Protein AF-A0A448ZEQ8-F1 (afdb_monomer)

Mean predicted aligned error: 9.91 Å

Nearest PDB structures (foldseek):
  7aoi-assembly1_BE  TM=6.320E-01  e=4.083E-01  Trypanosoma brucei
  6hix-assembly1_BE  TM=4.054E-01  e=2.148E-01  Trypanosoma brucei brucei
  6yxy-assembly1_BE  TM=3.697E-01  e=1.591E-01  Trypanosoma brucei brucei
  6yxx-assembly1_BE  TM=4.010E-01  e=8.458E-01  Trypanosoma brucei brucei
  9dze-assembly1_B  TM=1.702E-01  e=4.126E+00  synthetic construct

Secondary structure (DSSP, 8-state):
-PPPPP----HHHHHHHHHHHHHHHHHHHTT-S----SS-HHHHHHHTS-SSHHHHHHHHHHHHHHHHHHHTTT-HHHHHHHHHHHHHHHHHHHTTGGGSSS--------------PPPPPHHHHHHHHHHHHHHHHHTT-HHHHHHHHHHHHHT--SHHHHHHHHHHHHHHHHHTT-HHHHHHHHHHHHHHH---S--THHHHHHHHHHHHHHHHHHHHHHHT--HHHHHHHHS-SSSSPPPHHHHHHHHHHHHHHH---HHHHHHHHHHHHTS-GGGG--TTHHHHHHHHHHHHHHTTTS--PPPS--------HHHHHHHHHHHHTSTTS-GGGHHHHSHHHHHHHHHS--TTPPPPTTS--EEEES---S-TT---SS---TTHHHHHHH-S-----SPPEEEEEESS-SSSTT-EEEEHHHHHHHHHHHHHHHHHHHTTPPPPHHHHHHHTTT---EEEEEPP-SBPEETTEEEEEEEEEEE-SSS-EEEEEEEEEEE-SS-------------------------S-----GGGS----S--TT-EEEEHHHHHHHHHTGGGGS------PPTT--HHHHHHHHHHHHHHHHHTT--S--TTTSTTS-HHHHHHHHHHHHHHHHTT--EEEEEEEEEBTTT--EEEEEEESS---S-SSHHHHHHHHHHHHHHHHHHHHHHHHS--SS---STTTTTSS-HHHHHTT-TTS-TTSPPSEEEE----

InterPro domains:
  IPR004344 Tubulin-tyrosine ligase/Tubulin polyglutamylase [PF03133] (405-512)
  IPR004344 Tubulin-tyrosine ligase/Tubulin polyglutamylase [PF03133] (636-680)

Structure (mmCIF, N/CA/C/O backbone):
data_AF-A0A448ZEQ8-F1
#
_entry.id   AF-A0A448ZEQ8-F1
#
loop_
_atom_site.group_PDB
_atom_site.id
_atom_site.type_symbol
_atom_site.label_atom_id
_atom_site.label_alt_id
_atom_site.label_comp_id
_atom_site.label_asym_id
_atom_site.label_entity_id
_atom_site.label_seq_id
_atom_site.pdbx_PDB_ins_code
_atom_site.Cartn_x
_atom_site.Cartn_y
_atom_site.Cartn_z
_atom_site.occupancy
_atom_site.B_iso_or_equiv
_atom_site.auth_seq_id
_atom_site.auth_comp_id
_atom_site.auth_asym_id
_atom_site.auth_atom_id
_atom_site.pdbx_PDB_model_num
ATOM 1 N N . MET A 1 1 ? -32.916 3.817 -19.441 1.00 33.09 1 MET A N 1
ATOM 2 C CA . MET A 1 1 ? -31.770 4.050 -20.351 1.00 33.09 1 MET A CA 1
ATOM 3 C C . MET A 1 1 ? -30.960 2.765 -20.424 1.00 33.09 1 MET A C 1
ATOM 5 O O . MET A 1 1 ? -30.911 2.099 -19.399 1.00 33.09 1 MET A O 1
ATOM 9 N N . PRO A 1 2 ? -30.383 2.362 -21.569 1.00 27.30 2 PRO A N 1
ATOM 10 C CA . PRO A 1 2 ? -29.582 1.147 -21.605 1.00 27.30 2 PRO A CA 1
ATOM 11 C C . PRO A 1 2 ? -28.209 1.434 -20.987 1.00 27.30 2 PRO A C 1
ATOM 13 O O . PRO A 1 2 ? -27.483 2.315 -21.453 1.00 27.30 2 PRO A O 1
ATOM 16 N N . GLU A 1 3 ? -27.887 0.709 -19.921 1.00 25.20 3 GLU A N 1
ATOM 17 C CA . GLU A 1 3 ? -26.597 0.735 -19.234 1.00 25.20 3 GLU A CA 1
ATOM 18 C C . GLU A 1 3 ? -25.479 0.337 -20.208 1.00 25.20 3 GLU A C 1
ATOM 20 O O . GLU A 1 3 ? -25.481 -0.752 -20.787 1.00 25.20 3 GLU A O 1
ATOM 25 N N . ARG A 1 4 ? -24.516 1.238 -20.430 1.00 23.59 4 ARG A N 1
ATOM 26 C CA . ARG A 1 4 ? -23.260 0.891 -21.103 1.00 23.59 4 ARG A CA 1
ATOM 27 C C . ARG A 1 4 ? -22.311 0.305 -20.053 1.00 23.59 4 ARG A C 1
ATOM 29 O O . ARG A 1 4 ? -22.072 0.976 -19.053 1.00 23.59 4 ARG A O 1
ATOM 36 N N . PRO A 1 5 ? -21.727 -0.887 -20.265 1.00 25.70 5 PRO A N 1
ATOM 37 C CA . PRO A 1 5 ? -20.762 -1.441 -19.327 1.00 25.70 5 PRO A CA 1
ATOM 38 C C . PRO A 1 5 ? -19.480 -0.597 -19.312 1.00 25.70 5 PRO A C 1
ATOM 40 O O . PRO A 1 5 ? -18.868 -0.346 -20.355 1.00 25.70 5 PRO A O 1
ATOM 43 N N . PHE A 1 6 ? -19.095 -0.177 -18.107 1.00 27.98 6 PHE A N 1
ATOM 44 C CA . PHE A 1 6 ? -17.872 0.549 -17.776 1.00 27.98 6 PHE A CA 1
ATOM 45 C C . PHE A 1 6 ? -16.633 -0.241 -18.243 1.00 27.98 6 PHE A C 1
ATOM 47 O O . PHE A 1 6 ? -16.457 -1.413 -17.900 1.00 27.98 6 PHE A O 1
ATOM 54 N N . ARG A 1 7 ? -15.777 0.382 -19.063 1.00 27.36 7 ARG A N 1
ATOM 55 C CA . ARG A 1 7 ? -14.474 -0.166 -19.473 1.00 27.36 7 ARG A CA 1
ATOM 56 C C . ARG A 1 7 ? -13.370 0.636 -18.778 1.00 27.36 7 ARG A C 1
ATOM 58 O O . ARG A 1 7 ? -13.084 1.731 -19.245 1.00 27.36 7 ARG A O 1
ATOM 65 N N . PRO A 1 8 ? -12.727 0.121 -17.718 1.00 29.42 8 PRO A N 1
ATOM 66 C CA . PRO A 1 8 ? -11.524 0.752 -17.192 1.00 29.42 8 PRO A CA 1
ATOM 67 C C . PRO A 1 8 ? -10.343 0.463 -18.133 1.00 29.42 8 PRO A C 1
ATOM 69 O O . PRO A 1 8 ? -10.052 -0.703 -18.429 1.00 29.42 8 PRO A O 1
ATOM 72 N N . GLU A 1 9 ? -9.676 1.513 -18.616 1.00 32.72 9 GLU A N 1
ATOM 73 C CA . GLU A 1 9 ? -8.398 1.414 -19.328 1.00 32.72 9 GLU A CA 1
ATOM 74 C C . GLU A 1 9 ? -7.243 1.155 -18.345 1.00 32.72 9 GLU A C 1
ATOM 76 O O . GLU A 1 9 ? -7.252 1.599 -17.200 1.00 32.72 9 GLU A O 1
ATOM 81 N N . ARG A 1 10 ? -6.277 0.330 -18.774 1.00 45.44 10 ARG A N 1
ATOM 82 C CA . ARG A 1 10 ? -5.348 -0.424 -17.915 1.00 45.44 10 ARG A CA 1
ATOM 83 C C . ARG A 1 10 ? -3.890 -0.188 -18.343 1.00 45.44 10 ARG A C 1
ATOM 85 O O . ARG A 1 10 ? -3.544 -0.677 -19.412 1.00 45.44 10 ARG A O 1
ATOM 92 N N . PRO A 1 11 ? -2.985 0.383 -17.529 1.00 40.44 11 PRO A N 1
ATOM 93 C CA . PRO A 1 11 ? -1.550 0.386 -17.851 1.00 40.44 11 PRO A CA 1
ATOM 94 C C . PRO A 1 11 ? -0.875 -0.979 -17.594 1.00 40.44 11 PRO A C 1
ATOM 96 O O . PRO A 1 11 ? -0.079 -1.440 -18.406 1.00 40.44 11 PRO A O 1
ATOM 99 N N . LEU A 1 12 ? -1.254 -1.714 -16.540 1.00 40.75 12 LEU A N 1
ATOM 100 C CA . LEU A 1 12 ? -0.629 -3.008 -16.193 1.00 40.75 12 LEU A CA 1
ATOM 101 C C . LEU A 1 12 ? -1.037 -4.166 -17.115 1.00 40.75 12 LEU A C 1
ATOM 103 O O . LEU A 1 12 ? -0.231 -5.047 -17.411 1.00 40.75 12 LEU A O 1
ATOM 107 N N . LEU A 1 13 ? -2.283 -4.165 -17.597 1.00 40.62 13 LEU A N 1
ATOM 108 C CA . LEU A 1 13 ? -2.734 -5.146 -18.582 1.00 40.62 13 LEU A CA 1
ATOM 109 C C . LEU A 1 13 ? -2.373 -4.721 -20.002 1.00 40.62 13 LEU A C 1
ATOM 111 O O . LEU A 1 13 ? -2.108 -5.600 -20.803 1.00 40.62 13 LEU A O 1
ATOM 115 N N . ALA A 1 14 ? -2.308 -3.422 -20.316 1.00 40.34 14 ALA A N 1
ATOM 116 C CA . ALA A 1 14 ? -1.767 -2.982 -21.596 1.00 40.34 14 ALA A CA 1
ATOM 117 C C . ALA A 1 14 ? -0.274 -3.280 -21.698 1.00 40.34 14 ALA A C 1
ATOM 119 O O . ALA A 1 14 ? 0.134 -3.641 -22.780 1.00 40.34 14 ALA A O 1
ATOM 120 N N . LEU A 1 15 ? 0.519 -3.239 -20.617 1.00 42.28 15 LEU A N 1
ATOM 121 C CA . LEU A 1 15 ? 1.930 -3.638 -20.652 1.00 42.28 15 LEU A CA 1
ATOM 122 C C . LEU A 1 15 ? 2.107 -5.160 -20.622 1.00 42.28 15 LEU A C 1
ATOM 124 O O . LEU A 1 15 ? 2.915 -5.658 -21.380 1.00 42.28 15 LEU A O 1
ATOM 128 N N . ALA A 1 16 ? 1.342 -5.934 -19.842 1.00 45.31 16 ALA A N 1
ATOM 129 C CA . ALA A 1 16 ? 1.403 -7.402 -19.911 1.00 45.31 16 ALA A CA 1
ATOM 130 C C . ALA A 1 16 ? 0.825 -7.949 -21.228 1.00 45.31 16 ALA A C 1
ATOM 132 O O . ALA A 1 16 ? 1.348 -8.918 -21.771 1.00 45.31 16 ALA A O 1
ATOM 133 N N . MET A 1 17 ? -0.212 -7.311 -21.786 1.00 43.62 17 MET A N 1
ATOM 134 C CA . MET A 1 17 ? -0.695 -7.595 -23.135 1.00 43.62 17 MET A CA 1
ATOM 135 C C . MET A 1 17 ? 0.211 -6.998 -24.196 1.00 43.62 17 MET A C 1
ATOM 137 O O . MET A 1 17 ? 0.330 -7.641 -25.211 1.00 43.62 17 MET A O 1
ATOM 141 N N . ALA A 1 18 ? 0.875 -5.857 -24.015 1.00 44.69 18 ALA A N 1
ATOM 142 C CA . ALA A 1 18 ? 1.858 -5.338 -24.968 1.00 44.69 18 ALA A CA 1
ATOM 143 C C . ALA A 1 18 ? 3.133 -6.161 -24.915 1.00 44.69 18 ALA A C 1
ATOM 145 O O . ALA A 1 18 ? 3.704 -6.378 -25.960 1.00 44.69 18 ALA A O 1
ATOM 146 N N . LEU A 1 19 ? 3.531 -6.707 -23.767 1.00 47.03 19 LEU A N 1
ATOM 147 C CA . LEU A 1 19 ? 4.623 -7.662 -23.628 1.00 47.03 19 LEU A CA 1
ATOM 148 C C . LEU A 1 19 ? 4.193 -9.008 -24.210 1.00 47.03 19 LEU A C 1
ATOM 150 O O . LEU A 1 19 ? 4.940 -9.575 -24.978 1.00 47.03 19 LEU A O 1
ATOM 154 N N . ALA A 1 20 ? 2.969 -9.493 -23.981 1.00 48.09 20 ALA A N 1
ATOM 155 C CA . ALA A 1 20 ? 2.462 -10.701 -24.639 1.00 48.09 20 ALA A CA 1
ATOM 156 C C . ALA A 1 20 ? 2.212 -10.502 -26.146 1.00 48.09 20 ALA A C 1
ATOM 158 O O . ALA A 1 20 ? 2.395 -11.434 -26.918 1.00 48.09 20 ALA A O 1
ATOM 159 N N . VAL A 1 21 ? 1.829 -9.301 -26.591 1.00 45.16 21 VAL A N 1
ATOM 160 C CA . VAL A 1 21 ? 1.602 -8.906 -27.992 1.00 45.16 21 VAL A CA 1
ATOM 161 C C . VAL A 1 21 ? 2.921 -8.596 -28.680 1.00 45.16 21 VAL A C 1
ATOM 163 O O . VAL A 1 21 ? 3.003 -8.907 -29.861 1.00 45.16 21 VAL A O 1
ATOM 166 N N . ALA A 1 22 ? 3.928 -8.071 -27.975 1.00 44.75 22 ALA A N 1
ATOM 167 C CA . ALA A 1 22 ? 5.300 -7.842 -28.426 1.00 44.75 22 ALA A CA 1
ATOM 168 C C . ALA A 1 22 ? 6.079 -9.151 -28.443 1.00 44.75 22 ALA A C 1
ATOM 170 O O . ALA A 1 22 ? 6.691 -9.441 -29.449 1.00 44.75 22 ALA A O 1
ATOM 171 N N . ILE A 1 23 ? 5.949 -10.023 -27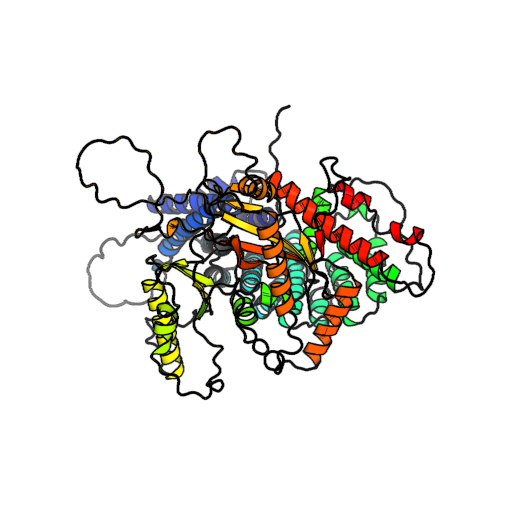.444 1.00 47.16 23 ILE A N 1
ATOM 172 C CA . ILE A 1 23 ? 6.445 -11.409 -27.472 1.00 47.16 23 ILE A CA 1
ATOM 173 C C . ILE A 1 23 ? 5.727 -12.187 -28.589 1.00 47.16 23 ILE A C 1
ATOM 175 O O . ILE A 1 23 ? 6.367 -12.903 -29.356 1.00 47.16 23 ILE A O 1
ATOM 179 N N . ALA A 1 24 ? 4.420 -11.974 -28.797 1.00 41.59 24 ALA A N 1
ATOM 180 C CA . ALA A 1 24 ? 3.695 -12.509 -29.953 1.00 41.59 24 ALA A CA 1
ATOM 181 C C . ALA A 1 24 ? 3.981 -11.766 -31.276 1.00 41.59 24 ALA A C 1
ATOM 183 O O . ALA A 1 24 ? 3.620 -12.272 -32.336 1.00 41.59 24 ALA A O 1
ATOM 184 N N . ALA A 1 25 ? 4.576 -10.570 -31.267 1.00 40.81 25 ALA A N 1
ATOM 185 C CA . ALA A 1 25 ? 4.997 -9.817 -32.455 1.00 40.81 25 ALA A CA 1
ATOM 186 C C . ALA A 1 25 ? 6.457 -10.128 -32.820 1.00 40.81 25 ALA A C 1
ATOM 188 O O . ALA A 1 25 ? 6.785 -10.196 -33.995 1.00 40.81 25 ALA A O 1
ATOM 189 N N . LEU A 1 26 ? 7.294 -10.459 -31.842 1.00 42.22 26 LEU A N 1
ATOM 190 C CA . LEU A 1 26 ? 8.638 -11.012 -31.980 1.00 42.22 26 LEU A CA 1
ATOM 191 C C . LEU A 1 26 ? 8.558 -12.467 -32.461 1.00 42.22 26 LEU A C 1
ATOM 193 O O . LEU A 1 26 ? 9.273 -12.849 -33.384 1.00 42.22 26 LEU A O 1
ATOM 197 N N . ALA A 1 27 ? 7.565 -13.234 -31.991 1.00 39.12 27 ALA A N 1
ATOM 198 C CA . ALA A 1 27 ? 7.177 -14.502 -32.615 1.00 39.12 27 ALA A CA 1
ATOM 199 C C . ALA A 1 27 ? 6.626 -14.328 -34.050 1.00 39.12 27 ALA A C 1
ATOM 201 O O . ALA A 1 27 ? 6.700 -15.261 -34.848 1.00 39.12 27 ALA A O 1
ATOM 202 N N . ARG A 1 28 ? 6.102 -13.140 -34.408 1.00 37.69 28 ARG A N 1
ATOM 203 C CA . ARG A 1 28 ? 5.753 -12.775 -35.799 1.00 37.69 28 ARG A CA 1
ATOM 204 C C . ARG A 1 28 ? 6.972 -12.319 -36.616 1.00 37.69 28 ARG A C 1
ATOM 206 O O . ARG A 1 28 ? 6.976 -12.541 -37.821 1.00 37.69 28 ARG A O 1
ATOM 213 N N . GLY A 1 29 ? 8.010 -11.758 -35.991 1.00 34.94 29 GLY A N 1
ATOM 214 C CA . GLY A 1 29 ? 9.277 -11.385 -36.635 1.00 34.94 29 GLY A CA 1
ATOM 215 C C . GLY A 1 29 ? 10.050 -12.594 -37.167 1.00 34.94 29 GLY A C 1
ATOM 216 O O . GLY A 1 29 ? 10.552 -12.557 -38.289 1.00 34.94 29 GLY A O 1
ATOM 217 N N . TRP A 1 30 ? 10.016 -13.714 -36.436 1.00 35.41 30 TRP A N 1
ATOM 218 C CA . TRP A 1 30 ? 10.532 -15.019 -36.886 1.00 35.41 30 TRP A CA 1
ATOM 219 C C . TRP A 1 30 ? 9.750 -15.632 -38.071 1.00 35.41 30 TRP A C 1
ATOM 221 O O . TRP A 1 30 ? 10.148 -16.655 -38.619 1.00 35.41 30 TRP A O 1
ATOM 231 N N . LEU A 1 31 ? 8.647 -14.999 -38.492 1.00 34.72 31 LEU A N 1
ATOM 232 C CA . LEU A 1 31 ? 7.761 -15.415 -39.585 1.00 34.72 31 LEU A CA 1
ATOM 233 C C . LEU A 1 31 ? 7.633 -14.349 -40.687 1.00 34.72 31 LEU A C 1
ATOM 235 O O . LEU A 1 31 ? 6.632 -14.313 -41.403 1.00 34.72 31 LEU A O 1
ATOM 239 N N . SER A 1 32 ? 8.637 -13.486 -40.853 1.00 29.66 32 SER A N 1
ATOM 240 C CA . SER A 1 32 ? 8.688 -12.492 -41.932 1.00 29.66 32 SER A CA 1
ATOM 241 C C . SER A 1 32 ? 8.885 -13.143 -43.316 1.00 29.66 32 SER A C 1
ATOM 243 O O . SER A 1 32 ? 9.945 -13.106 -43.927 1.00 29.66 32 SER A O 1
ATOM 245 N N . CYS A 1 33 ? 7.795 -13.714 -43.832 1.00 27.19 33 CYS A N 1
ATOM 246 C CA . CYS A 1 33 ? 7.464 -13.858 -45.247 1.00 27.19 33 CYS A CA 1
ATOM 247 C C . CYS A 1 33 ? 5.977 -13.486 -45.426 1.00 27.19 33 CYS A C 1
ATOM 249 O O . CYS A 1 33 ? 5.097 -14.341 -45.351 1.00 27.19 33 CYS A O 1
ATOM 251 N N . GLY A 1 34 ? 5.706 -12.199 -45.680 1.00 25.56 34 GLY A N 1
ATOM 252 C CA . GLY A 1 34 ? 4.468 -11.707 -46.310 1.00 25.56 34 GLY A CA 1
ATOM 253 C C . GLY A 1 34 ? 3.363 -11.130 -45.393 1.00 25.56 34 GLY A C 1
ATOM 254 O O . GLY A 1 34 ? 3.260 -11.525 -44.232 1.00 25.56 34 GLY A O 1
ATOM 255 N N . PRO A 1 35 ? 2.530 -10.178 -45.887 1.00 32.25 35 PRO A N 1
ATOM 256 C CA . PRO A 1 35 ? 1.860 -9.175 -45.051 1.00 32.25 35 PRO A CA 1
ATOM 257 C C . PRO A 1 35 ? 0.349 -9.405 -44.815 1.00 32.25 35 PRO A C 1
ATOM 259 O O . PRO A 1 35 ? -0.367 -9.896 -45.685 1.00 32.25 35 PRO A O 1
ATOM 262 N N . GLY A 1 36 ? -0.156 -8.908 -43.675 1.00 29.33 36 GLY A N 1
ATOM 263 C CA . GLY A 1 36 ? -1.569 -8.517 -43.477 1.00 29.33 36 GLY A CA 1
ATOM 264 C C . GLY A 1 36 ? -2.481 -9.463 -42.665 1.00 29.33 36 GLY A C 1
ATOM 265 O O . GLY A 1 36 ? -2.189 -10.643 -42.516 1.00 29.33 36 GLY A O 1
ATOM 266 N N . PRO A 1 37 ? -3.590 -8.957 -42.078 1.00 43.59 37 PRO A N 1
ATOM 267 C CA . PRO A 1 37 ? -3.621 -8.670 -40.639 1.00 43.59 37 PRO A CA 1
ATOM 268 C C . PRO A 1 37 ? -4.614 -9.514 -39.810 1.00 43.59 37 PRO A C 1
ATOM 270 O O . PRO A 1 37 ? -5.592 -10.061 -40.312 1.00 43.59 37 PRO A O 1
ATOM 273 N N . GLY A 1 38 ? -4.387 -9.518 -38.488 1.00 46.03 38 GLY A N 1
ATOM 274 C CA . GLY A 1 38 ? -5.430 -9.641 -37.459 1.00 46.03 38 GLY A CA 1
ATOM 275 C C . GLY A 1 38 ? -5.882 -11.053 -37.050 1.00 46.03 38 GLY A C 1
ATOM 276 O O . GLY A 1 38 ? -6.375 -11.840 -37.849 1.00 46.03 38 GLY A O 1
ATOM 277 N N . ARG A 1 39 ? -5.776 -11.347 -35.745 1.00 38.25 39 ARG A N 1
ATOM 278 C CA . ARG A 1 39 ? -6.398 -12.468 -34.993 1.00 38.25 39 ARG A CA 1
ATOM 279 C C . ARG A 1 39 ? -6.041 -13.924 -35.350 1.00 38.25 39 ARG A C 1
ATOM 281 O O . ARG A 1 39 ? -6.378 -14.807 -34.569 1.00 38.25 39 ARG A O 1
ATOM 288 N N . ARG A 1 40 ? -5.299 -14.211 -36.425 1.00 38.66 40 ARG A N 1
ATOM 289 C CA . ARG A 1 40 ? -4.947 -15.599 -36.823 1.00 38.66 40 ARG A CA 1
ATOM 290 C C . ARG A 1 40 ? -3.667 -16.196 -36.209 1.00 38.66 40 ARG A C 1
ATOM 292 O O . ARG A 1 40 ? -3.415 -17.384 -36.392 1.00 38.66 40 ARG A O 1
ATOM 299 N N . GLY A 1 41 ? -2.889 -15.431 -35.439 1.00 43.06 41 GLY A N 1
ATOM 300 C CA . GLY A 1 41 ? -1.624 -15.911 -34.848 1.00 43.06 41 GLY A CA 1
ATOM 301 C C . GLY A 1 41 ? -1.780 -17.016 -33.792 1.00 43.06 41 GLY A C 1
ATOM 302 O O . GLY A 1 41 ? -0.883 -17.833 -33.613 1.00 43.06 41 GLY A O 1
ATOM 303 N N . PHE A 1 42 ? -2.943 -17.092 -33.139 1.00 41.06 42 PHE A N 1
ATOM 304 C CA . PHE A 1 42 ? -3.200 -18.025 -32.036 1.00 41.06 42 PHE A CA 1
ATOM 305 C C . PHE A 1 42 ? -3.365 -19.487 -32.493 1.00 41.06 42 PHE A C 1
ATOM 307 O O . PHE A 1 42 ? -2.926 -20.404 -31.803 1.00 41.06 42 PHE A O 1
ATOM 314 N N . HIS A 1 43 ? -3.942 -19.720 -33.680 1.00 41.41 43 HIS A N 1
ATOM 315 C CA . HIS A 1 43 ? -4.152 -21.076 -34.204 1.00 41.41 43 HIS A CA 1
ATOM 316 C C . HIS A 1 43 ? -2.861 -21.731 -34.721 1.00 41.41 43 HIS A C 1
ATOM 318 O O . HIS A 1 43 ? -2.687 -22.929 -34.528 1.00 41.41 43 HIS A O 1
ATOM 324 N N . ARG A 1 44 ? -1.918 -20.957 -35.278 1.00 43.59 44 ARG A N 1
ATOM 325 C CA . ARG A 1 44 ? -0.624 -21.484 -35.759 1.00 43.59 44 ARG A CA 1
ATOM 326 C C . ARG A 1 44 ? 0.365 -21.807 -34.631 1.00 43.59 44 ARG A C 1
ATOM 328 O O . ARG A 1 44 ? 1.165 -22.722 -34.766 1.00 43.59 44 ARG A O 1
ATOM 335 N N . TRP A 1 45 ? 0.274 -21.126 -33.485 1.00 48.72 45 TRP A N 1
ATOM 336 C CA . TRP A 1 45 ? 1.074 -21.442 -32.288 1.00 48.72 45 TRP A CA 1
ATOM 337 C C . TRP A 1 45 ? 0.735 -22.828 -31.709 1.00 48.72 45 TRP A C 1
ATOM 339 O O . TRP A 1 45 ? 1.601 -23.539 -31.206 1.00 48.72 45 TRP A O 1
ATOM 349 N N . ALA A 1 46 ? -0.525 -23.250 -31.847 1.00 43.19 46 ALA A N 1
ATOM 350 C CA . ALA A 1 46 ? -0.973 -24.585 -31.475 1.00 43.19 46 ALA A CA 1
ATOM 351 C C . ALA A 1 46 ? -0.449 -25.680 -32.432 1.00 43.19 46 ALA A C 1
ATOM 353 O O . ALA A 1 46 ? -0.340 -26.831 -32.029 1.00 43.19 46 ALA A O 1
ATOM 354 N N . GLU A 1 47 ? -0.085 -25.365 -33.673 1.00 44.47 47 GLU A N 1
ATOM 355 C CA . GLU A 1 47 ? 0.392 -26.357 -34.652 1.00 44.47 47 GLU A CA 1
ATOM 356 C C . GLU A 1 47 ? 1.873 -26.746 -34.457 1.00 44.47 47 GLU A C 1
ATOM 358 O O . GLU A 1 47 ? 2.291 -27.794 -34.938 1.00 44.47 47 GLU A O 1
ATOM 363 N N . ALA A 1 48 ? 2.652 -25.969 -33.689 1.00 50.50 48 ALA A N 1
ATOM 364 C CA . ALA A 1 48 ? 4.083 -26.210 -33.442 1.00 50.50 48 ALA A CA 1
ATOM 365 C C . ALA A 1 48 ? 4.391 -27.295 -32.386 1.00 50.50 48 ALA A C 1
ATOM 367 O O . ALA A 1 48 ? 5.540 -27.705 -32.230 1.00 50.50 48 ALA A O 1
ATOM 368 N N . LEU A 1 49 ? 3.387 -27.773 -31.644 1.00 51.12 49 LEU A N 1
ATOM 369 C CA . LEU A 1 49 ? 3.552 -28.887 -30.710 1.00 51.12 49 LEU A CA 1
ATOM 370 C C . LEU A 1 49 ? 3.216 -30.197 -31.433 1.00 51.12 49 LEU A C 1
ATOM 372 O O . LEU A 1 49 ? 2.100 -30.344 -31.936 1.00 51.12 49 LEU A O 1
ATOM 376 N N . SER A 1 50 ? 4.159 -31.145 -31.450 1.00 53.19 50 SER A N 1
ATOM 377 C CA . SER A 1 50 ? 4.047 -32.412 -32.186 1.00 53.19 50 SER A CA 1
ATOM 378 C C . SER A 1 50 ? 2.742 -33.177 -31.886 1.00 53.19 50 SER A C 1
ATOM 380 O O . SER A 1 50 ? 2.189 -33.056 -30.780 1.00 53.19 50 SER A O 1
ATOM 382 N N . PRO A 1 51 ? 2.211 -33.961 -32.849 1.00 45.94 51 PRO A N 1
ATOM 383 C CA . PRO A 1 51 ? 0.933 -34.644 -32.693 1.00 45.94 51 PRO A CA 1
ATOM 384 C C . PRO A 1 51 ? 1.087 -35.810 -31.712 1.00 45.94 51 PRO A C 1
ATOM 386 O O . PRO A 1 51 ? 1.610 -36.869 -32.042 1.00 45.94 51 PRO A O 1
ATOM 389 N N . GLY A 1 52 ? 0.629 -35.606 -30.480 1.00 68.12 52 GLY A N 1
ATOM 390 C CA . GLY A 1 52 ? 0.530 -36.637 -29.453 1.00 68.12 52 GLY A CA 1
ATOM 391 C C . GLY A 1 52 ? -0.464 -36.210 -28.376 1.00 68.12 52 GLY A C 1
ATOM 392 O O . GLY A 1 52 ? -0.564 -35.028 -28.047 1.00 68.12 52 GLY A O 1
ATOM 393 N N . GLN A 1 53 ? -1.209 -37.154 -27.795 1.00 59.72 53 GLN A N 1
ATOM 394 C CA . GLN A 1 53 ? -2.256 -36.860 -26.798 1.00 59.72 53 GLN A CA 1
ATOM 395 C C . GLN A 1 53 ? -1.737 -36.047 -25.592 1.00 59.72 53 GLN A C 1
ATOM 397 O O . GLN A 1 53 ? -2.439 -35.186 -25.063 1.00 59.72 53 GLN A O 1
ATOM 402 N N . ARG A 1 54 ? -0.473 -36.248 -25.192 1.00 67.25 54 ARG A N 1
ATOM 403 C CA . ARG A 1 54 ? 0.176 -35.474 -24.116 1.00 67.25 54 ARG A CA 1
ATOM 404 C C . ARG A 1 54 ? 0.421 -34.010 -24.485 1.00 67.25 54 ARG A C 1
ATOM 406 O O . ARG A 1 54 ? 0.257 -33.135 -23.638 1.00 67.25 54 ARG A O 1
ATOM 413 N N . SER A 1 55 ? 0.757 -33.743 -25.745 1.00 76.19 55 SER A N 1
ATOM 414 C CA . SER A 1 55 ? 0.926 -32.388 -26.284 1.00 76.19 55 SER A CA 1
ATOM 415 C C . SER A 1 55 ? -0.402 -31.617 -26.256 1.00 76.19 55 SER A C 1
ATOM 417 O O . SER A 1 55 ? -0.428 -30.449 -25.865 1.00 76.19 55 SER A O 1
ATOM 419 N N . ALA A 1 56 ? -1.530 -32.289 -26.524 1.00 84.12 56 ALA A N 1
ATOM 420 C CA . ALA A 1 56 ? -2.861 -31.690 -26.401 1.00 84.12 56 ALA A CA 1
ATOM 421 C C . ALA A 1 56 ? -3.222 -31.319 -24.948 1.00 84.12 56 ALA A C 1
ATOM 423 O O . ALA A 1 56 ? -3.738 -30.227 -24.708 1.00 84.12 56 ALA A O 1
ATOM 424 N N . LEU A 1 57 ? -2.904 -32.176 -23.968 1.00 87.56 57 LEU A N 1
ATOM 425 C CA . LEU A 1 57 ? -3.173 -31.893 -22.551 1.00 87.56 57 LEU A CA 1
ATOM 426 C C . LEU A 1 57 ? -2.343 -30.714 -22.022 1.00 87.56 57 LEU A C 1
ATOM 428 O O . LEU A 1 57 ? -2.890 -29.829 -21.362 1.00 87.56 57 LEU A O 1
ATOM 432 N N . VAL A 1 58 ? -1.036 -30.681 -22.308 1.00 89.06 58 VAL A N 1
ATOM 433 C CA . VAL A 1 58 ? -0.161 -29.566 -21.898 1.00 89.06 58 VAL A CA 1
ATOM 434 C C . VAL A 1 58 ? -0.635 -28.261 -22.536 1.00 89.06 58 VAL A C 1
ATOM 436 O O . VAL A 1 58 ? -0.765 -27.254 -21.844 1.00 89.06 58 VAL A O 1
ATOM 439 N N . ARG A 1 59 ? -1.006 -28.291 -23.820 1.00 88.19 59 ARG A N 1
ATOM 440 C CA . ARG A 1 59 ? -1.581 -27.138 -24.525 1.00 88.19 59 ARG A CA 1
ATOM 441 C C . ARG A 1 59 ? -2.870 -26.640 -23.873 1.00 88.19 59 ARG A C 1
ATOM 443 O O . ARG A 1 59 ? -3.001 -25.441 -23.643 1.00 88.19 59 ARG A O 1
ATOM 450 N N . ALA A 1 60 ? -3.794 -27.539 -23.533 1.00 92.06 60 ALA A N 1
ATOM 451 C CA . ALA A 1 60 ? -5.039 -27.181 -22.855 1.00 92.06 60 ALA A CA 1
ATOM 452 C C . ALA A 1 60 ? -4.782 -26.554 -21.472 1.00 92.06 60 ALA A C 1
ATOM 454 O O . ALA A 1 60 ? -5.448 -25.588 -21.096 1.00 92.06 60 ALA A O 1
ATOM 455 N N . ARG A 1 61 ? -3.783 -27.056 -20.730 1.00 94.62 61 ARG A N 1
ATOM 456 C CA . ARG A 1 61 ? -3.360 -26.468 -19.449 1.00 94.62 61 ARG A CA 1
ATOM 457 C C . ARG A 1 61 ? -2.760 -25.080 -19.624 1.00 94.62 61 ARG A C 1
ATOM 459 O O . ARG A 1 61 ? -3.162 -24.186 -18.893 1.00 94.62 61 ARG A O 1
ATOM 466 N N . ILE A 1 62 ? -1.883 -24.875 -20.608 1.00 93.75 62 ILE A N 1
ATOM 467 C CA . ILE A 1 62 ? -1.323 -23.548 -20.907 1.00 93.75 62 ILE A CA 1
ATOM 468 C C . ILE A 1 62 ? -2.444 -22.566 -21.268 1.00 93.75 62 ILE A C 1
ATOM 470 O O . ILE A 1 62 ? -2.512 -21.481 -20.705 1.00 93.75 62 ILE A O 1
ATOM 474 N N . GLN A 1 63 ? -3.383 -22.960 -22.134 1.00 93.81 63 GLN A N 1
ATOM 475 C CA . GLN A 1 63 ? -4.531 -22.118 -22.492 1.00 93.81 63 GLN A CA 1
ATOM 476 C C . GLN A 1 63 ? -5.410 -21.777 -21.280 1.00 93.81 63 GLN A C 1
ATOM 478 O O . GLN A 1 63 ? -5.876 -20.644 -21.155 1.00 93.81 63 GLN A O 1
ATOM 483 N N . ARG A 1 64 ? -5.642 -22.737 -20.372 1.00 95.31 64 ARG A N 1
ATOM 484 C CA . ARG A 1 64 ? -6.341 -22.473 -19.106 1.00 95.31 64 ARG A CA 1
ATOM 485 C C . ARG A 1 64 ? -5.547 -21.504 -18.228 1.00 95.31 64 ARG A C 1
ATOM 487 O O . ARG A 1 64 ? -6.137 -20.542 -17.755 1.00 95.31 64 ARG A O 1
ATOM 494 N N . GLY A 1 65 ? -4.246 -21.732 -18.054 1.00 94.88 65 GLY A N 1
ATOM 495 C CA . GLY A 1 65 ? -3.360 -20.876 -17.265 1.00 94.88 65 GLY A CA 1
ATOM 496 C C . GLY A 1 65 ? -3.361 -19.438 -17.773 1.00 94.88 65 GLY A C 1
ATOM 497 O O . GLY A 1 65 ? -3.557 -18.524 -16.987 1.00 94.88 65 GLY A O 1
ATOM 498 N N . MET A 1 66 ? -3.260 -19.228 -19.090 1.00 94.06 66 MET A N 1
ATOM 499 C CA . MET A 1 66 ? -3.303 -17.890 -19.693 1.00 94.06 66 MET A CA 1
ATOM 500 C C . MET A 1 66 ? -4.625 -17.163 -19.419 1.00 94.06 66 MET A C 1
ATOM 502 O O . MET A 1 66 ? -4.599 -15.996 -19.038 1.00 94.06 66 MET A O 1
ATOM 506 N N . ARG A 1 67 ? -5.770 -17.845 -19.579 1.00 94.19 67 ARG A N 1
ATOM 507 C CA . ARG A 1 67 ? -7.089 -17.258 -19.276 1.00 94.19 67 ARG A CA 1
ATOM 508 C C . ARG A 1 67 ? -7.208 -16.875 -17.803 1.00 94.19 67 ARG A C 1
ATOM 510 O O . ARG A 1 67 ? -7.571 -15.744 -17.499 1.00 94.19 67 ARG A O 1
ATOM 517 N N . LEU A 1 68 ? -6.823 -17.780 -16.903 1.00 92.31 68 LEU A N 1
ATOM 518 C CA . LEU A 1 68 ? -6.828 -17.509 -15.465 1.00 92.31 68 LEU A CA 1
ATOM 519 C C . LEU A 1 68 ? -5.872 -16.363 -15.098 1.00 92.31 68 LEU A C 1
ATOM 521 O O . LEU A 1 68 ? -6.231 -15.506 -14.304 1.00 92.31 68 LEU A O 1
ATOM 525 N N . SER A 1 69 ? -4.691 -16.271 -15.720 1.00 92.00 69 SER A N 1
ATOM 526 C CA . SER A 1 69 ? -3.756 -15.151 -15.527 1.00 92.00 69 SER A CA 1
ATOM 527 C C . SER A 1 69 ? -4.301 -13.804 -16.027 1.00 92.00 69 SER A C 1
ATOM 529 O O . SER A 1 69 ? -3.966 -12.755 -15.468 1.00 92.00 69 SER A O 1
ATOM 531 N N . GLU A 1 70 ? -5.147 -13.797 -17.057 1.00 89.94 70 GLU A N 1
ATOM 532 C CA . GLU A 1 70 ? -5.851 -12.592 -17.510 1.00 89.94 70 GLU A CA 1
ATOM 533 C C . GLU A 1 70 ? -6.940 -12.175 -16.505 1.00 89.94 70 GLU A C 1
ATOM 535 O O . GLU A 1 70 ? -7.031 -11.005 -16.117 1.00 89.94 70 GLU A O 1
ATOM 540 N N . GLU A 1 71 ? -7.728 -13.140 -16.029 1.00 87.75 71 GLU A N 1
ATOM 541 C CA . GLU A 1 71 ? -8.761 -12.948 -15.003 1.00 87.75 71 GLU A CA 1
ATOM 542 C C . GLU A 1 71 ? -8.174 -12.545 -13.647 1.00 87.75 71 GLU A C 1
ATOM 544 O O . GLU A 1 71 ? -8.761 -11.723 -12.938 1.00 87.75 71 GLU A O 1
ATOM 549 N N . ALA A 1 72 ? -6.966 -13.019 -13.340 1.00 84.12 72 ALA A N 1
ATOM 550 C CA . ALA A 1 72 ? -6.218 -12.724 -12.126 1.00 84.12 72 ALA A CA 1
ATOM 551 C C . ALA A 1 72 ? -5.983 -11.221 -11.901 1.00 84.12 72 ALA A C 1
ATOM 553 O O . ALA A 1 72 ? -5.721 -10.797 -10.781 1.00 84.12 72 ALA A O 1
ATOM 554 N N . GLY A 1 73 ? -6.098 -10.386 -12.943 1.00 76.44 73 GLY A N 1
ATOM 555 C CA . GLY A 1 73 ? -6.027 -8.930 -12.795 1.00 76.44 73 GLY A CA 1
ATOM 556 C C . GLY A 1 73 ? -7.213 -8.336 -12.032 1.00 76.44 73 GLY A C 1
ATOM 557 O O . GLY A 1 73 ? -7.120 -7.212 -11.552 1.00 76.44 73 GLY A O 1
ATOM 558 N N . ARG A 1 74 ? -8.320 -9.079 -11.929 1.00 77.12 74 ARG A N 1
ATOM 559 C CA . ARG A 1 74 ? -9.572 -8.659 -11.285 1.00 77.12 74 ARG A CA 1
ATOM 560 C C . ARG A 1 74 ? -10.010 -9.581 -10.151 1.00 77.12 74 ARG A C 1
ATOM 562 O O . ARG A 1 74 ? -10.859 -9.189 -9.366 1.00 77.12 74 ARG A O 1
ATOM 569 N N . ASN A 1 75 ? -9.465 -10.793 -10.088 1.00 79.50 75 ASN A N 1
ATOM 570 C CA . ASN A 1 75 ? -9.910 -11.823 -9.162 1.00 79.50 75 ASN A CA 1
ATOM 571 C C . ASN A 1 75 ? -8.707 -12.589 -8.603 1.00 79.50 75 ASN A C 1
ATOM 573 O O . ASN A 1 75 ? -8.011 -13.276 -9.349 1.00 79.50 75 ASN A O 1
ATOM 577 N N . VAL A 1 76 ? -8.467 -12.499 -7.294 1.00 80.44 76 VAL A N 1
ATOM 578 C CA . VAL A 1 76 ? -7.344 -13.214 -6.673 1.00 80.44 76 VAL A CA 1
ATOM 579 C C . VAL A 1 76 ? -7.514 -14.735 -6.707 1.00 80.44 76 VAL A C 1
ATOM 581 O O . VAL A 1 76 ? -6.538 -15.437 -6.944 1.00 80.44 76 VAL A O 1
ATOM 584 N N . THR A 1 77 ? -8.739 -15.254 -6.605 1.00 82.69 77 THR A N 1
ATOM 585 C CA . THR A 1 77 ? -9.012 -16.696 -6.720 1.00 82.69 77 THR A CA 1
ATOM 586 C C . THR A 1 77 ? -8.581 -17.229 -8.088 1.00 82.69 77 THR A C 1
ATOM 588 O O . THR A 1 77 ? -7.973 -18.291 -8.190 1.00 82.69 77 THR A O 1
ATOM 591 N N . ALA A 1 78 ? -8.794 -16.450 -9.156 1.00 87.19 78 ALA A N 1
ATOM 592 C CA . ALA A 1 78 ? -8.290 -16.804 -10.483 1.00 87.19 78 ALA A CA 1
ATOM 593 C C . ALA A 1 78 ? -6.750 -16.805 -10.535 1.00 87.19 78 ALA A C 1
ATOM 595 O O . ALA A 1 78 ? -6.164 -17.612 -11.255 1.00 87.19 78 ALA A O 1
ATOM 596 N N . ALA A 1 79 ? -6.084 -15.941 -9.760 1.00 88.62 79 ALA A N 1
ATOM 597 C CA . ALA A 1 79 ? -4.627 -15.937 -9.631 1.00 88.62 79 ALA A CA 1
ATOM 598 C C . ALA A 1 79 ? -4.109 -17.189 -8.905 1.00 88.62 79 ALA A C 1
ATOM 600 O O . ALA A 1 79 ? -3.147 -17.796 -9.371 1.00 88.62 79 ALA A O 1
ATOM 601 N N . GLU A 1 80 ? -4.768 -17.620 -7.826 1.00 88.62 80 GLU A N 1
ATOM 602 C CA . GLU A 1 80 ? -4.439 -18.860 -7.106 1.00 88.62 80 GLU A CA 1
ATOM 603 C C . GLU A 1 80 ? -4.633 -20.093 -7.995 1.00 88.62 80 GLU A C 1
ATOM 605 O O . GLU A 1 80 ? -3.735 -20.932 -8.119 1.00 88.62 80 GLU A O 1
ATOM 610 N N . GLU A 1 81 ? -5.764 -20.170 -8.702 1.00 91.19 81 GLU A N 1
ATOM 611 C CA . GLU A 1 81 ? -5.994 -21.232 -9.681 1.00 91.19 81 GLU A CA 1
ATOM 612 C C . GLU A 1 81 ? -4.949 -21.212 -10.804 1.00 91.19 81 GLU A C 1
ATOM 614 O O . GLU A 1 81 ? -4.483 -22.275 -11.232 1.00 91.19 81 GLU A O 1
ATOM 619 N N . ALA A 1 82 ? -4.563 -20.023 -11.286 1.00 93.88 82 ALA A N 1
ATOM 620 C CA . ALA A 1 82 ? -3.517 -19.879 -12.293 1.00 93.88 82 ALA A CA 1
ATOM 621 C C . ALA A 1 82 ? -2.187 -20.438 -11.778 1.00 93.88 82 ALA A C 1
ATOM 623 O O . ALA A 1 82 ? -1.564 -21.225 -12.490 1.00 93.88 82 ALA A O 1
ATOM 624 N N . CYS A 1 83 ? -1.783 -20.106 -10.547 1.00 94.44 83 CYS A N 1
ATOM 625 C CA . CYS A 1 83 ? -0.584 -20.654 -9.910 1.00 94.44 83 CYS A CA 1
ATOM 626 C C . CYS A 1 83 ? -0.601 -22.188 -9.919 1.00 94.44 83 CYS A C 1
ATOM 628 O O . CYS A 1 83 ? 0.317 -22.802 -10.461 1.00 94.44 83 CYS A O 1
ATOM 630 N N . ALA A 1 84 ? -1.689 -22.812 -9.459 1.00 94.44 84 ALA A N 1
ATOM 631 C CA . ALA A 1 84 ? -1.815 -24.272 -9.446 1.00 94.44 84 ALA A CA 1
ATOM 632 C C . ALA A 1 84 ? -1.791 -24.899 -10.856 1.00 94.44 84 ALA A C 1
ATOM 634 O O . ALA A 1 84 ? -1.386 -26.053 -11.047 1.00 94.44 84 ALA A O 1
ATOM 635 N N . VAL A 1 85 ? -2.274 -24.191 -11.883 1.00 95.75 85 VAL A N 1
ATOM 636 C CA . VAL A 1 85 ? -2.161 -24.637 -13.281 1.00 95.75 85 VAL A CA 1
ATOM 637 C C . VAL A 1 85 ? -0.718 -24.520 -13.774 1.00 95.75 85 VAL A C 1
ATOM 639 O O . VAL A 1 85 ? -0.214 -25.474 -14.373 1.00 95.75 85 VAL A O 1
ATOM 642 N N . TRP A 1 86 ? -0.042 -23.406 -13.500 1.00 96.62 86 TRP A N 1
ATOM 643 C CA . TRP A 1 86 ? 1.332 -23.164 -13.930 1.00 96.62 86 TRP A CA 1
ATOM 644 C C . TRP A 1 86 ? 2.344 -24.082 -13.247 1.00 96.62 86 TRP A C 1
ATOM 646 O O . TRP A 1 86 ? 3.182 -24.658 -13.939 1.00 96.62 86 TRP A O 1
ATOM 656 N N . GLU A 1 87 ? 2.209 -24.328 -11.944 1.00 95.12 87 GLU A N 1
ATOM 657 C CA . GLU A 1 87 ? 3.015 -25.307 -11.204 1.00 95.12 87 GLU A CA 1
ATOM 658 C C . GLU A 1 87 ? 2.945 -26.692 -11.868 1.00 95.12 87 GLU A C 1
ATOM 660 O O . GLU A 1 87 ? 3.970 -27.336 -12.102 1.00 95.12 87 GLU A O 1
ATOM 665 N N . ARG A 1 88 ? 1.747 -27.137 -12.277 1.00 93.81 88 ARG A N 1
ATOM 666 C CA . ARG A 1 88 ? 1.551 -28.409 -13.000 1.00 93.81 88 ARG A CA 1
ATOM 667 C C . ARG A 1 88 ? 2.144 -28.405 -14.408 1.00 93.81 88 ARG A C 1
ATOM 669 O O . ARG A 1 88 ? 2.603 -29.448 -14.872 1.00 93.81 88 ARG A O 1
ATOM 676 N N . VAL A 1 89 ? 2.113 -27.272 -15.110 1.00 93.25 89 VAL A N 1
ATOM 677 C CA . VAL A 1 89 ? 2.748 -27.134 -16.432 1.00 93.25 89 VAL A CA 1
ATOM 678 C C . VAL A 1 89 ? 4.271 -27.218 -16.291 1.00 93.25 89 VAL A C 1
ATOM 680 O O . VAL A 1 89 ? 4.893 -28.030 -16.971 1.00 93.25 89 VAL A O 1
ATOM 683 N N . LEU A 1 90 ? 4.868 -26.453 -15.377 1.00 92.75 90 LEU A N 1
ATOM 684 C CA . LEU A 1 90 ? 6.321 -26.335 -15.216 1.00 92.75 90 LEU A CA 1
ATOM 685 C C . LEU A 1 90 ? 6.963 -27.557 -14.536 1.00 92.75 90 LEU A C 1
ATOM 687 O O . LEU A 1 90 ? 8.060 -27.969 -14.903 1.00 92.75 90 LEU A O 1
ATOM 691 N N . SER A 1 91 ? 6.282 -28.203 -13.587 1.00 91.00 91 SER A N 1
ATOM 692 C CA . SER A 1 91 ? 6.765 -29.462 -12.989 1.00 91.00 91 SER A CA 1
ATOM 693 C C . SER A 1 91 ? 6.817 -30.606 -14.006 1.00 91.00 91 SER A C 1
ATOM 695 O O . SER A 1 91 ? 7.743 -31.417 -13.983 1.00 91.00 91 SER A O 1
ATOM 697 N N . SER A 1 92 ? 5.875 -30.640 -14.956 1.00 88.25 92 SER A N 1
ATOM 698 C CA . SER A 1 92 ? 5.837 -31.675 -15.995 1.00 88.25 92 SER A CA 1
ATOM 699 C C . SER A 1 92 ? 7.009 -31.610 -16.987 1.00 88.25 92 SER A C 1
ATOM 701 O O . SER A 1 92 ? 7.258 -32.589 -17.690 1.00 88.25 92 SER A O 1
ATOM 703 N N . THR A 1 93 ? 7.756 -30.498 -17.018 1.00 82.81 93 THR A N 1
ATOM 704 C CA . THR A 1 93 ? 8.848 -30.253 -17.975 1.00 82.81 93 THR A CA 1
ATOM 705 C C . THR A 1 93 ? 10.245 -30.349 -17.351 1.00 82.81 93 THR A C 1
ATOM 707 O O . THR A 1 93 ? 11.191 -30.703 -18.054 1.00 82.81 93 THR A O 1
ATOM 710 N N . LYS A 1 94 ? 10.399 -30.106 -16.036 1.00 78.25 94 LYS A N 1
ATOM 711 C CA . LYS A 1 94 ? 11.705 -30.103 -15.333 1.00 78.25 94 LYS A CA 1
ATOM 712 C C . LYS A 1 94 ? 12.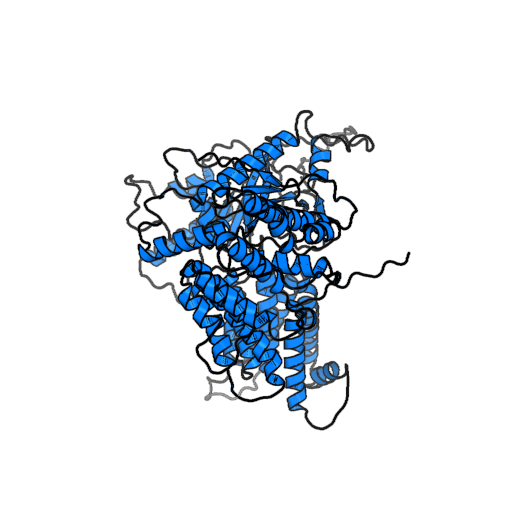443 -31.448 -15.327 1.00 78.25 94 LYS A C 1
ATOM 714 O O . LYS A 1 94 ? 13.663 -31.467 -15.234 1.00 78.25 94 LYS A O 1
ATOM 719 N N . THR A 1 95 ? 11.747 -32.577 -15.439 1.00 61.25 95 THR A N 1
ATOM 720 C CA . THR A 1 95 ? 12.374 -33.900 -15.262 1.00 61.25 95 THR A CA 1
ATOM 721 C C . THR A 1 95 ? 13.292 -34.335 -16.413 1.00 61.25 95 THR A C 1
ATOM 723 O O . THR A 1 95 ? 14.043 -35.290 -16.244 1.00 61.25 95 THR A O 1
ATOM 726 N N . ALA A 1 96 ? 13.274 -33.664 -17.570 1.00 57.03 96 ALA A N 1
ATOM 727 C CA . ALA A 1 96 ? 13.970 -34.127 -18.775 1.00 57.03 96 ALA A CA 1
ATOM 728 C C . ALA A 1 96 ? 15.487 -33.850 -18.812 1.00 57.03 96 ALA A C 1
ATOM 730 O O . ALA A 1 96 ? 16.205 -34.599 -19.467 1.00 57.03 96 ALA A O 1
ATOM 731 N N . THR A 1 97 ? 15.990 -32.820 -18.128 1.00 56.62 97 THR A N 1
ATOM 732 C CA . THR A 1 97 ? 17.351 -32.308 -18.386 1.00 56.62 97 THR A CA 1
ATOM 733 C C . THR A 1 97 ? 18.464 -33.068 -17.656 1.00 56.62 97 THR A C 1
ATOM 735 O O . THR A 1 97 ? 19.597 -33.076 -18.119 1.00 56.62 97 THR A O 1
ATOM 738 N N . THR A 1 98 ? 18.170 -33.739 -16.540 1.00 56.44 98 THR A N 1
ATOM 739 C CA . THR A 1 98 ? 19.211 -34.262 -15.630 1.00 56.44 98 THR A CA 1
ATOM 740 C C . THR A 1 98 ? 19.636 -35.711 -15.898 1.00 56.44 98 THR A C 1
ATOM 742 O O . THR A 1 98 ? 20.501 -36.223 -15.204 1.00 56.44 98 THR A O 1
ATOM 745 N N . THR A 1 99 ? 19.035 -36.405 -16.872 1.00 56.06 99 THR A N 1
ATOM 746 C CA . THR A 1 99 ? 19.260 -37.858 -17.085 1.00 56.06 99 THR A CA 1
ATOM 747 C C . THR A 1 99 ? 20.076 -38.201 -18.333 1.00 56.06 99 THR A C 1
ATOM 749 O O . THR A 1 99 ? 20.251 -39.374 -18.631 1.00 56.06 99 THR A O 1
ATOM 752 N N . ALA A 1 100 ? 20.613 -37.208 -19.049 1.00 56.16 100 ALA A N 1
ATOM 753 C CA . ALA A 1 100 ? 21.334 -37.431 -20.306 1.00 56.16 100 ALA A CA 1
ATOM 754 C C . ALA A 1 100 ? 22.860 -37.631 -20.159 1.00 56.16 100 ALA A C 1
ATOM 756 O O . ALA A 1 100 ? 23.537 -37.753 -21.173 1.00 56.16 100 ALA A O 1
ATOM 757 N N . THR A 1 101 ? 23.421 -37.654 -18.944 1.00 57.69 101 THR A N 1
ATOM 758 C CA . THR A 1 101 ? 24.888 -37.612 -18.741 1.00 57.69 101 THR A CA 1
ATOM 759 C C . THR A 1 101 ? 25.520 -38.797 -18.011 1.00 57.69 101 THR A C 1
ATOM 761 O O . THR A 1 101 ? 26.731 -38.784 -17.821 1.00 57.69 101 THR A O 1
ATOM 764 N N . THR A 1 102 ? 24.788 -39.849 -17.640 1.00 60.62 102 THR A N 1
ATOM 765 C CA . THR A 1 102 ? 25.412 -41.022 -16.995 1.00 60.62 102 THR A CA 1
ATOM 766 C C . THR A 1 102 ? 24.833 -42.329 -17.511 1.00 60.62 102 THR A C 1
ATOM 768 O O . THR A 1 102 ? 23.658 -42.587 -17.266 1.00 60.62 102 THR A O 1
ATOM 771 N N . THR A 1 103 ? 25.700 -43.131 -18.145 1.00 55.47 103 THR A N 1
ATOM 772 C CA . THR A 1 103 ? 25.647 -44.572 -18.503 1.00 55.47 103 THR A CA 1
ATOM 773 C C . THR A 1 103 ? 25.833 -44.860 -19.998 1.00 55.47 103 THR A C 1
ATOM 775 O O . THR A 1 103 ? 24.920 -45.275 -20.705 1.00 55.47 103 THR A O 1
ATOM 778 N N . GLU A 1 104 ? 27.067 -44.669 -20.474 1.00 60.84 104 GLU A N 1
ATOM 779 C CA . GLU A 1 104 ? 27.665 -45.666 -21.369 1.00 60.84 104 GLU A CA 1
ATOM 780 C C . GLU A 1 104 ? 28.146 -46.835 -20.488 1.00 60.84 104 GLU A C 1
ATOM 782 O O . GLU A 1 104 ? 28.552 -46.599 -19.352 1.00 60.84 104 GLU A O 1
ATOM 787 N N . GLU A 1 105 ? 28.088 -48.059 -21.019 1.00 64.25 105 GLU A N 1
ATOM 788 C CA . GLU A 1 105 ? 28.516 -49.336 -20.406 1.00 64.25 105 GLU A CA 1
ATOM 789 C C . GLU A 1 105 ? 27.474 -50.049 -19.514 1.00 64.25 105 GLU A C 1
ATOM 791 O O . GLU A 1 105 ? 27.427 -49.871 -18.303 1.00 64.25 105 GLU A O 1
ATOM 796 N N . ASP A 1 106 ? 26.585 -50.835 -20.146 1.00 58.12 106 ASP A N 1
ATOM 797 C CA . ASP A 1 106 ? 26.494 -52.313 -20.035 1.00 58.12 106 ASP A CA 1
ATOM 798 C C . ASP A 1 106 ? 25.073 -52.864 -20.326 1.00 58.12 106 ASP A C 1
ATOM 800 O O . ASP A 1 106 ? 24.084 -52.481 -19.707 1.00 58.12 106 ASP A O 1
ATOM 804 N N . GLY A 1 107 ? 24.987 -53.854 -21.227 1.00 63.06 107 GLY A N 1
ATOM 805 C CA . GLY A 1 107 ? 24.051 -54.981 -21.066 1.00 63.06 107 GLY A CA 1
ATOM 806 C C . GLY A 1 107 ? 22.606 -54.906 -21.600 1.00 63.06 107 GLY A C 1
ATOM 807 O O . GLY A 1 107 ? 21.663 -55.036 -20.832 1.00 63.06 107 GLY A O 1
ATOM 808 N N . GLY A 1 108 ? 22.418 -54.848 -22.923 1.00 66.31 108 GLY A N 1
ATOM 809 C CA . GLY A 1 108 ? 21.540 -55.766 -23.690 1.00 66.31 108 GLY A CA 1
ATOM 810 C C . GLY A 1 108 ? 20.089 -56.096 -23.266 1.00 66.31 108 GLY A C 1
ATOM 811 O O . GLY A 1 108 ? 19.652 -57.209 -23.557 1.00 66.31 108 GLY A O 1
ATOM 812 N N . GLY A 1 109 ? 19.327 -55.196 -22.638 1.00 68.69 109 GLY A N 1
ATOM 813 C CA . GLY A 1 109 ? 17.882 -55.373 -22.412 1.00 68.69 109 GLY A CA 1
ATOM 814 C C . GLY A 1 109 ? 17.060 -54.240 -23.028 1.00 68.69 109 GLY A C 1
ATOM 815 O O . GLY A 1 109 ? 17.343 -53.079 -22.747 1.00 68.69 109 GLY A O 1
ATOM 816 N N . ASP A 1 110 ? 16.048 -54.561 -23.847 1.00 68.12 110 ASP A N 1
ATOM 817 C CA . ASP A 1 110 ? 15.127 -53.566 -24.418 1.00 68.12 110 ASP A CA 1
ATOM 818 C C . ASP A 1 110 ? 14.485 -52.738 -23.286 1.00 68.12 110 ASP A C 1
ATOM 820 O O . ASP A 1 110 ? 13.739 -53.288 -22.466 1.00 68.12 110 ASP A O 1
ATOM 824 N N . PRO A 1 111 ? 14.770 -51.425 -23.188 1.00 66.25 111 PRO A N 1
ATOM 825 C CA . PRO A 1 111 ? 14.250 -50.616 -22.102 1.00 66.25 111 PRO A CA 1
ATOM 826 C C . PRO A 1 111 ? 12.728 -50.477 -22.248 1.00 66.25 111 PRO A C 1
ATOM 828 O O . PRO A 1 111 ? 12.231 -50.245 -23.356 1.00 66.25 111 PRO A O 1
ATOM 831 N N . PRO A 1 112 ? 11.958 -50.573 -21.146 1.00 68.62 112 PRO A N 1
ATOM 832 C CA . PRO A 1 112 ? 10.522 -50.330 -21.181 1.00 68.62 112 PRO A CA 1
ATOM 833 C C . PRO A 1 112 ? 10.278 -48.947 -21.783 1.00 68.62 112 PRO A C 1
ATOM 835 O O . PRO A 1 112 ? 10.904 -47.980 -21.347 1.00 68.62 112 PRO A O 1
ATOM 838 N N . SER A 1 113 ? 9.394 -48.869 -22.786 1.00 73.50 113 SER A N 1
ATOM 839 C CA . SER A 1 113 ? 9.080 -47.656 -23.550 1.00 73.50 113 SER A CA 1
ATOM 840 C C . SER A 1 113 ? 8.808 -46.491 -22.602 1.00 73.50 113 SER A C 1
ATOM 842 O O . SER A 1 113 ? 7.708 -46.344 -22.053 1.00 73.50 113 SER A O 1
ATOM 844 N N . SER A 1 114 ? 9.843 -45.698 -22.349 1.00 69.00 114 SER A N 1
ATOM 845 C CA . SER A 1 114 ? 9.803 -44.702 -21.303 1.00 69.00 114 SER A CA 1
ATOM 846 C C . SER A 1 114 ? 8.874 -43.575 -21.753 1.00 69.00 114 SER A C 1
ATOM 848 O O . SER A 1 114 ? 8.856 -43.189 -22.926 1.00 69.00 114 SER A O 1
ATOM 850 N N . PRO A 1 115 ? 8.015 -43.079 -20.851 1.00 70.12 115 PRO A N 1
ATOM 851 C CA . PRO A 1 115 ? 6.977 -42.124 -21.193 1.00 70.12 115 PRO A CA 1
ATOM 852 C C . PRO A 1 115 ? 7.592 -40.867 -21.824 1.00 70.12 115 PRO A C 1
ATOM 854 O O . PRO A 1 115 ? 8.206 -40.071 -21.119 1.00 70.12 115 PRO A O 1
ATOM 857 N N . GLN A 1 116 ? 7.376 -40.669 -23.132 1.00 70.94 116 GLN A N 1
ATOM 858 C CA . GLN A 1 116 ? 7.898 -39.532 -23.898 1.00 70.94 116 GLN A CA 1
ATOM 859 C C . GLN A 1 116 ? 7.554 -38.217 -23.174 1.00 70.94 116 GLN A C 1
ATOM 861 O O . GLN A 1 116 ? 6.375 -37.897 -22.949 1.00 70.94 116 GLN A O 1
ATOM 866 N N . ARG A 1 117 ? 8.591 -37.510 -22.711 1.00 76.50 117 ARG A N 1
ATOM 867 C CA . ARG A 1 117 ? 8.471 -36.258 -21.954 1.00 76.50 117 ARG A CA 1
ATOM 868 C C . ARG A 1 117 ? 8.234 -35.096 -22.913 1.00 76.50 117 ARG A C 1
ATOM 870 O O . ARG A 1 117 ? 8.799 -35.053 -24.001 1.00 76.50 117 ARG A O 1
ATOM 877 N N . VAL A 1 118 ? 7.384 -34.158 -22.504 1.00 84.12 118 VAL A N 1
ATOM 878 C CA . VAL A 1 118 ? 7.096 -32.950 -23.283 1.00 84.12 118 VAL A CA 1
ATOM 879 C C . VAL A 1 118 ? 8.139 -31.895 -22.925 1.00 84.12 118 VAL A C 1
ATOM 881 O O . VAL A 1 118 ? 8.206 -31.461 -21.778 1.00 84.12 118 VAL A O 1
ATOM 884 N N . VAL A 1 119 ? 8.944 -31.479 -23.901 1.00 87.44 119 VAL A N 1
ATOM 885 C CA . VAL A 1 119 ? 9.888 -30.364 -23.758 1.00 87.44 119 VAL A CA 1
ATOM 886 C C . VAL A 1 119 ? 9.228 -29.112 -24.327 1.00 87.44 119 VAL A C 1
ATOM 888 O O . VAL A 1 119 ? 8.792 -29.108 -25.478 1.00 87.44 119 VAL A O 1
ATOM 891 N N . LEU A 1 120 ? 9.114 -28.057 -23.519 1.00 88.00 120 LEU A N 1
ATOM 892 C CA . LEU A 1 120 ? 8.650 -26.756 -24.001 1.00 88.00 120 LEU A CA 1
ATOM 893 C C . LEU A 1 120 ? 9.799 -26.027 -24.693 1.00 88.00 120 LEU A C 1
ATOM 895 O O . LEU A 1 120 ? 10.927 -26.039 -24.200 1.00 88.00 120 LEU A O 1
ATOM 899 N N . ALA A 1 121 ? 9.499 -25.344 -25.798 1.00 88.19 121 ALA A N 1
ATOM 900 C CA . ALA A 1 121 ? 10.451 -24.421 -26.402 1.00 88.19 121 ALA A CA 1
ATOM 901 C C . ALA A 1 121 ? 10.850 -23.329 -25.380 1.00 88.19 121 ALA A C 1
ATOM 903 O O . ALA A 1 121 ? 9.972 -22.868 -24.641 1.00 88.19 121 ALA A O 1
ATOM 904 N N . PRO A 1 122 ? 12.120 -22.875 -25.344 1.00 85.75 122 PRO A N 1
ATOM 905 C CA . PRO A 1 122 ? 12.611 -21.935 -24.330 1.00 85.75 122 PRO A CA 1
ATOM 906 C C . PRO A 1 122 ? 11.748 -20.676 -24.161 1.00 85.75 122 PRO A C 1
ATOM 908 O O . PRO A 1 122 ? 11.354 -20.348 -23.046 1.00 85.75 122 PRO A O 1
ATOM 911 N N . GLY A 1 123 ? 11.340 -20.033 -25.262 1.00 84.31 123 GLY A N 1
ATOM 912 C CA . GLY A 1 123 ? 10.475 -18.846 -25.204 1.00 84.31 123 GLY A CA 1
ATOM 913 C C . GLY A 1 123 ? 9.074 -19.121 -24.640 1.00 84.31 123 GLY A C 1
ATOM 914 O O . GLY A 1 123 ? 8.507 -18.283 -23.946 1.00 84.31 123 GLY A O 1
ATOM 915 N N . VAL A 1 124 ? 8.520 -20.318 -24.875 1.00 88.12 124 VAL A N 1
ATOM 916 C CA . VAL A 1 124 ? 7.226 -20.724 -24.297 1.00 88.12 124 VAL A CA 1
ATOM 917 C C . VAL A 1 124 ? 7.363 -20.957 -22.800 1.00 88.12 124 VAL A C 1
ATOM 919 O O . VAL A 1 124 ? 6.496 -20.539 -22.034 1.00 88.12 124 VAL A O 1
ATOM 922 N N . ARG A 1 125 ? 8.452 -21.607 -22.381 1.00 90.44 125 ARG A N 1
ATOM 923 C CA . ARG A 1 125 ? 8.747 -21.830 -20.968 1.00 90.44 125 ARG A CA 1
ATOM 924 C C . ARG A 1 125 ? 8.919 -20.506 -20.223 1.00 90.44 125 ARG A C 1
ATOM 926 O O . ARG A 1 125 ? 8.218 -20.309 -19.239 1.00 90.44 125 ARG A O 1
ATOM 933 N N . SER A 1 126 ? 9.742 -19.596 -20.746 1.00 87.62 126 SER A N 1
ATOM 934 C CA . SER A 1 126 ? 9.965 -18.262 -20.170 1.00 87.62 126 SER A CA 1
ATOM 935 C C . SER A 1 126 ? 8.662 -17.460 -20.042 1.00 87.62 126 SER A C 1
ATOM 937 O O . SER A 1 126 ? 8.391 -16.882 -18.990 1.00 87.62 126 SER A O 1
ATOM 939 N N . LEU A 1 127 ? 7.779 -17.504 -21.051 1.00 88.06 127 LEU A N 1
ATOM 940 C CA . LEU A 1 127 ? 6.452 -16.883 -20.960 1.00 88.06 127 LEU A CA 1
ATOM 941 C C . LEU A 1 127 ? 5.583 -17.516 -19.858 1.00 88.06 127 LEU A C 1
ATOM 943 O O . LEU A 1 127 ? 4.925 -16.795 -19.111 1.00 88.06 127 LEU A O 1
ATOM 947 N N . CYS A 1 128 ? 5.571 -18.849 -19.744 1.00 93.25 128 CYS A N 1
ATOM 948 C CA . CYS A 1 128 ? 4.820 -19.544 -18.691 1.00 93.25 128 CYS A CA 1
ATOM 949 C C . CYS A 1 128 ? 5.360 -19.199 -17.296 1.00 93.25 128 CYS A C 1
ATOM 951 O O . CYS A 1 128 ? 4.571 -18.958 -16.389 1.00 93.25 128 CYS A O 1
ATOM 953 N N . GLU A 1 129 ? 6.683 -19.152 -17.129 1.00 94.06 129 GLU A N 1
ATOM 954 C CA . GLU A 1 129 ? 7.340 -18.771 -15.874 1.00 94.06 129 GLU A CA 1
ATOM 955 C C . GLU A 1 129 ? 7.051 -17.298 -15.529 1.00 94.06 129 GLU A C 1
ATOM 957 O O . GLU A 1 129 ? 6.682 -17.003 -14.398 1.00 94.06 129 GLU A O 1
ATOM 962 N N . THR A 1 130 ? 7.062 -16.387 -16.507 1.00 91.31 130 THR A N 1
ATOM 963 C CA . THR A 1 130 ? 6.707 -14.969 -16.301 1.00 91.31 130 THR A CA 1
ATOM 964 C C . THR A 1 130 ? 5.248 -14.807 -15.858 1.00 91.31 130 THR A C 1
ATOM 966 O O . THR A 1 130 ? 4.951 -14.073 -14.913 1.00 91.31 130 THR A O 1
ATOM 969 N N . LEU A 1 131 ? 4.313 -15.508 -16.513 1.00 92.81 131 LEU A N 1
ATOM 970 C CA . LEU A 1 131 ? 2.897 -15.497 -16.129 1.00 92.81 131 LEU A CA 1
ATOM 971 C C . LEU A 1 131 ? 2.684 -16.126 -14.750 1.00 92.81 131 LEU A C 1
ATOM 973 O O . LEU A 1 131 ? 1.882 -15.616 -13.966 1.00 92.81 131 LEU A O 1
ATOM 977 N N . TYR A 1 132 ? 3.419 -17.195 -14.440 1.00 95.88 132 TYR A N 1
ATOM 978 C CA . TYR A 1 132 ? 3.396 -17.835 -13.132 1.00 95.88 132 TYR A CA 1
ATOM 979 C C . TYR A 1 132 ? 3.881 -16.885 -12.035 1.00 95.88 132 TYR A C 1
ATOM 981 O O . TYR A 1 132 ? 3.141 -16.642 -11.084 1.00 95.88 132 TYR A O 1
ATOM 989 N N . ALA A 1 133 ? 5.053 -16.271 -12.209 1.00 93.56 133 ALA A N 1
ATOM 990 C CA . ALA A 1 133 ? 5.607 -15.288 -11.283 1.00 93.56 133 ALA A CA 1
ATOM 991 C C . ALA A 1 133 ? 4.656 -14.100 -11.075 1.00 93.56 133 ALA A C 1
ATOM 993 O O . ALA A 1 133 ? 4.423 -13.670 -9.949 1.00 93.56 133 ALA A O 1
ATOM 994 N N . SER A 1 134 ? 4.020 -13.606 -12.142 1.00 90.44 134 SER A N 1
ATOM 995 C CA . SER A 1 134 ? 3.017 -12.542 -12.033 1.00 90.44 134 SER A CA 1
ATOM 996 C C . SER A 1 134 ? 1.796 -12.961 -11.201 1.00 90.44 134 SER A C 1
ATOM 998 O O . SER A 1 134 ? 1.284 -12.161 -10.415 1.00 90.44 134 SER A O 1
ATOM 1000 N N . CYS A 1 135 ? 1.335 -14.210 -11.334 1.00 91.69 135 CYS A N 1
ATOM 1001 C CA . CYS A 1 135 ? 0.249 -14.737 -10.505 1.00 91.69 135 CYS A CA 1
ATOM 1002 C C . CYS A 1 135 ? 0.689 -14.905 -9.046 1.00 91.69 135 CYS A C 1
ATOM 1004 O O . CYS A 1 135 ? -0.065 -14.507 -8.163 1.00 91.69 135 CYS A O 1
ATOM 1006 N N . LEU A 1 136 ? 1.916 -15.382 -8.800 1.00 90.56 136 LEU A N 1
ATOM 1007 C CA . LEU A 1 136 ? 2.506 -15.478 -7.460 1.00 90.56 136 LEU A CA 1
ATOM 1008 C C . LEU A 1 136 ? 2.520 -14.116 -6.749 1.00 90.56 136 LEU A C 1
ATOM 1010 O O . LEU A 1 136 ? 1.991 -14.007 -5.647 1.00 90.56 136 LEU A O 1
ATOM 1014 N N . VAL A 1 137 ? 2.995 -13.052 -7.408 1.00 87.62 137 VAL A N 1
ATOM 1015 C CA . VAL A 1 137 ? 2.956 -11.675 -6.863 1.00 87.62 137 VAL A CA 1
ATOM 1016 C C . VAL A 1 137 ? 1.524 -11.235 -6.528 1.00 87.62 137 VAL A C 1
ATOM 1018 O O . VAL A 1 137 ? 1.274 -10.564 -5.525 1.00 87.62 137 VAL A O 1
ATOM 1021 N N . ARG A 1 138 ? 0.541 -11.595 -7.361 1.00 84.56 138 ARG A N 1
ATOM 1022 C CA . ARG A 1 138 ? -0.865 -11.229 -7.115 1.00 84.56 138 ARG A CA 1
ATOM 1023 C C . ARG A 1 138 ? -1.456 -11.923 -5.894 1.00 84.56 138 ARG A C 1
ATOM 1025 O O . ARG A 1 138 ? -2.270 -11.304 -5.219 1.00 84.56 138 ARG A O 1
ATOM 1032 N N . VAL A 1 139 ? -1.029 -13.150 -5.611 1.00 83.81 139 VAL A N 1
ATOM 1033 C CA . VAL A 1 139 ? -1.432 -13.913 -4.420 1.00 83.81 139 VAL A CA 1
ATOM 1034 C C . VAL A 1 139 ? -0.475 -13.709 -3.242 1.00 83.81 139 VAL A C 1
ATOM 1036 O O . VAL A 1 139 ? -0.484 -14.504 -2.309 1.00 83.81 139 VAL A O 1
ATOM 1039 N N . GLY A 1 140 ? 0.369 -12.668 -3.279 1.00 81.75 140 GLY A N 1
ATOM 1040 C CA . GLY A 1 140 ? 1.296 -12.311 -2.196 1.00 81.75 140 GLY A CA 1
ATOM 1041 C C . GLY A 1 140 ? 2.445 -13.294 -1.965 1.00 81.75 140 GLY A C 1
ATOM 1042 O O . GLY A 1 140 ? 3.115 -13.213 -0.944 1.00 81.75 140 GLY A O 1
ATOM 1043 N N . ARG A 1 141 ? 2.697 -14.219 -2.899 1.00 86.50 141 ARG A N 1
ATOM 1044 C CA . ARG A 1 141 ? 3.842 -15.148 -2.881 1.00 86.50 141 ARG A CA 1
ATOM 1045 C C . ARG A 1 141 ? 5.055 -14.504 -3.566 1.00 86.50 141 ARG A C 1
ATOM 1047 O O . ARG A 1 141 ? 5.658 -15.080 -4.470 1.00 86.50 141 ARG A O 1
ATOM 1054 N N . ASP A 1 142 ? 5.376 -13.272 -3.173 1.00 87.56 142 ASP A N 1
ATOM 1055 C CA . ASP A 1 142 ? 6.408 -12.433 -3.794 1.00 87.56 142 ASP A CA 1
ATOM 1056 C C . ASP A 1 142 ? 7.805 -13.103 -3.748 1.00 87.56 142 ASP A C 1
ATOM 1058 O O . ASP A 1 142 ? 8.480 -13.186 -4.773 1.00 87.56 142 ASP A O 1
ATOM 1062 N N . ALA A 1 143 ? 8.211 -13.694 -2.618 1.00 87.56 143 ALA A N 1
ATOM 1063 C CA . ALA A 1 143 ? 9.501 -14.393 -2.500 1.00 87.56 143 ALA A CA 1
ATOM 1064 C C . ALA A 1 143 ? 9.637 -15.586 -3.473 1.00 87.56 143 ALA A C 1
ATOM 1066 O O . ALA A 1 143 ? 10.686 -15.810 -4.085 1.00 87.56 143 ALA A O 1
ATOM 1067 N N . GLU A 1 144 ? 8.556 -16.339 -3.680 1.00 89.75 144 GLU A N 1
ATOM 1068 C CA . GLU A 1 144 ? 8.535 -17.420 -4.667 1.00 89.75 144 GLU A CA 1
ATOM 1069 C C . GLU A 1 144 ? 8.566 -16.879 -6.097 1.00 89.75 144 GLU A C 1
ATOM 1071 O O . GLU A 1 144 ? 9.238 -17.445 -6.961 1.00 89.75 144 GLU A O 1
ATOM 1076 N N . ALA A 1 145 ? 7.884 -15.756 -6.347 1.00 91.81 145 ALA A N 1
ATOM 1077 C CA . ALA A 1 145 ? 7.914 -15.093 -7.642 1.00 91.81 145 ALA A CA 1
ATOM 1078 C C . ALA A 1 145 ? 9.335 -14.663 -8.026 1.00 91.81 145 ALA A C 1
ATOM 1080 O O . ALA A 1 145 ? 9.705 -14.830 -9.187 1.00 91.81 145 ALA A O 1
ATOM 1081 N N . LEU A 1 146 ? 10.149 -14.181 -7.074 1.00 92.75 146 LEU A N 1
ATOM 1082 C CA . LEU A 1 146 ? 11.564 -13.864 -7.313 1.00 92.75 146 LEU A CA 1
ATOM 1083 C C . LEU A 1 146 ? 12.338 -15.076 -7.837 1.00 92.75 146 LEU A C 1
ATOM 1085 O O . LEU A 1 146 ? 12.991 -14.971 -8.872 1.00 92.75 146 LEU A O 1
ATOM 1089 N N . SER A 1 147 ? 12.177 -16.240 -7.200 1.00 92.38 147 SER A N 1
ATOM 1090 C CA . SER A 1 147 ? 12.837 -17.482 -7.638 1.00 92.38 147 SER A CA 1
ATOM 1091 C C . SER A 1 147 ? 12.424 -17.885 -9.064 1.00 92.38 147 SER A C 1
ATOM 1093 O O . SER A 1 147 ? 13.226 -18.409 -9.843 1.00 92.38 147 SER A O 1
ATOM 1095 N N . VAL A 1 148 ? 11.163 -17.635 -9.433 1.00 94.50 148 VAL A N 1
ATOM 1096 C CA . VAL A 1 148 ? 10.662 -17.888 -10.792 1.00 94.50 148 VAL A CA 1
ATOM 1097 C C . VAL A 1 148 ? 11.201 -16.855 -11.787 1.00 94.50 148 VAL A C 1
ATOM 1099 O O . VAL A 1 148 ? 11.568 -17.238 -12.898 1.00 94.50 148 VAL A O 1
ATOM 1102 N N . TYR A 1 149 ? 11.302 -15.574 -11.417 1.00 94.69 149 TYR A N 1
ATOM 1103 C CA . TYR A 1 149 ? 11.922 -14.550 -12.265 1.00 94.69 149 TYR A CA 1
ATOM 1104 C C . TYR A 1 149 ? 13.410 -14.816 -12.496 1.00 94.69 149 TYR A C 1
ATOM 1106 O O . TYR A 1 149 ? 13.870 -14.645 -13.622 1.00 94.69 149 TYR A O 1
ATOM 1114 N N . ASP A 1 150 ? 14.146 -15.290 -11.491 1.00 93.50 150 ASP A N 1
ATOM 1115 C CA . ASP A 1 150 ? 15.551 -15.678 -11.653 1.00 93.50 150 ASP A CA 1
ATOM 1116 C C . ASP A 1 150 ? 15.681 -16.794 -12.706 1.00 93.50 150 ASP A C 1
ATOM 1118 O O . ASP A 1 150 ? 16.450 -16.664 -13.659 1.00 93.50 150 ASP A O 1
ATOM 1122 N N . SER A 1 151 ? 14.808 -17.810 -12.638 1.00 91.00 151 SER A N 1
ATOM 1123 C CA . SER A 1 151 ? 14.725 -18.863 -13.665 1.00 91.00 151 SER A CA 1
ATOM 1124 C C . SER A 1 151 ? 14.375 -18.308 -15.059 1.00 91.00 151 SER A C 1
ATOM 1126 O O . SER A 1 151 ? 14.932 -18.756 -16.062 1.00 91.00 151 SER A O 1
ATOM 1128 N N . CYS A 1 152 ? 13.477 -17.312 -15.143 1.00 91.06 152 CYS A N 1
ATOM 1129 C CA . CYS A 1 152 ? 13.127 -16.661 -16.413 1.00 91.06 152 CYS A CA 1
ATOM 1130 C C . CYS A 1 152 ? 14.339 -15.965 -17.041 1.00 91.06 152 CYS A C 1
ATOM 1132 O O . CYS A 1 152 ? 14.514 -16.018 -18.258 1.00 91.06 152 CYS A O 1
ATOM 1134 N N . LEU A 1 153 ? 15.142 -15.284 -16.217 1.00 92.06 153 LEU A N 1
ATOM 1135 C CA . LEU A 1 153 ? 16.282 -14.479 -16.650 1.00 92.06 153 LEU A CA 1
ATOM 1136 C C . LEU A 1 153 ? 17.450 -15.339 -17.135 1.00 92.06 153 LEU A C 1
ATOM 1138 O O . LEU A 1 153 ? 18.096 -14.962 -18.110 1.00 92.06 153 LEU A O 1
ATOM 1142 N N . GLU A 1 154 ? 17.680 -16.504 -16.528 1.00 91.06 154 GLU A N 1
ATOM 1143 C CA . GLU A 1 154 ? 18.675 -17.481 -17.000 1.00 91.06 154 GLU A CA 1
ATOM 1144 C C . GLU A 1 154 ? 18.369 -17.994 -18.418 1.00 91.06 154 GLU A C 1
ATOM 1146 O O . GLU A 1 154 ? 19.281 -18.290 -19.190 1.00 91.06 154 GLU A O 1
ATOM 1151 N N . GLY A 1 155 ? 17.083 -18.086 -18.777 1.00 86.44 155 GLY A N 1
ATOM 1152 C CA . GLY A 1 155 ? 16.622 -18.579 -20.078 1.00 86.44 155 GLY A CA 1
ATOM 1153 C C . GLY A 1 155 ? 16.303 -17.501 -21.121 1.00 86.44 155 GLY A C 1
ATOM 1154 O O . GLY A 1 155 ? 15.924 -17.846 -22.245 1.00 86.44 155 GLY A O 1
ATOM 1155 N N . ALA A 1 156 ? 16.397 -16.213 -20.780 1.00 88.31 156 ALA A N 1
ATOM 1156 C CA . ALA A 1 156 ? 15.948 -15.127 -21.647 1.00 88.31 156 ALA A CA 1
ATOM 1157 C C . ALA A 1 156 ? 17.001 -14.766 -22.710 1.00 88.31 156 ALA A C 1
ATOM 1159 O O . ALA A 1 156 ? 18.027 -14.161 -22.416 1.00 88.31 156 ALA A O 1
ATOM 1160 N N . SER A 1 157 ? 16.720 -15.090 -23.977 1.00 88.25 157 SER A N 1
ATOM 1161 C CA . SER A 1 157 ? 17.558 -14.681 -25.116 1.00 88.25 157 SER A CA 1
ATOM 1162 C C . SER A 1 157 ? 17.184 -13.312 -25.696 1.00 88.25 157 SER A C 1
ATOM 1164 O O . SER A 1 157 ? 17.998 -12.689 -26.372 1.00 88.25 157 SER A O 1
ATOM 1166 N N . ASP A 1 158 ? 15.941 -12.865 -25.486 1.00 88.62 158 ASP A N 1
ATOM 1167 C CA . ASP A 1 158 ? 15.434 -11.579 -25.974 1.00 88.62 158 ASP A CA 1
ATOM 1168 C C . ASP A 1 158 ? 15.675 -10.467 -24.933 1.00 88.62 158 ASP A C 1
ATOM 1170 O O . ASP A 1 158 ? 15.149 -10.569 -23.818 1.00 88.62 158 ASP A O 1
ATOM 1174 N N . PRO A 1 159 ? 16.426 -9.397 -25.266 1.00 90.69 159 PRO A N 1
ATOM 1175 C CA . PRO A 1 159 ? 16.708 -8.307 -24.335 1.00 90.69 159 PRO A CA 1
ATOM 1176 C C . PRO A 1 159 ? 15.453 -7.618 -23.789 1.00 90.69 159 PRO A C 1
ATOM 1178 O O . PRO A 1 159 ? 15.433 -7.249 -22.617 1.00 90.69 159 PRO A O 1
ATOM 1181 N N . LEU A 1 160 ? 14.398 -7.467 -24.600 1.00 89.69 160 LEU A N 1
ATOM 1182 C CA . LEU A 1 160 ? 13.177 -6.780 -24.174 1.00 89.69 160 LEU A CA 1
ATOM 1183 C C . LEU A 1 160 ? 12.373 -7.629 -23.177 1.00 89.69 160 LEU A C 1
ATOM 1185 O O . LEU A 1 160 ? 11.931 -7.121 -22.146 1.00 89.69 160 LEU A O 1
ATOM 1189 N N . ALA A 1 161 ? 12.229 -8.933 -23.434 1.00 89.00 161 ALA A N 1
ATOM 1190 C CA . ALA A 1 161 ? 11.627 -9.868 -22.483 1.00 89.00 161 ALA A CA 1
ATOM 1191 C C . ALA A 1 161 ? 12.438 -9.985 -21.178 1.00 89.00 161 ALA A C 1
ATOM 1193 O O . ALA A 1 161 ? 11.851 -10.025 -20.090 1.00 89.00 161 ALA A O 1
ATOM 1194 N N . ALA A 1 162 ? 13.774 -9.993 -21.269 1.00 92.38 162 ALA A N 1
ATOM 1195 C CA . ALA A 1 162 ? 14.651 -9.972 -20.101 1.00 92.38 162 ALA A CA 1
ATOM 1196 C C . ALA A 1 162 ? 14.439 -8.691 -19.281 1.00 92.38 162 ALA A C 1
ATOM 1198 O O . ALA A 1 162 ? 14.206 -8.771 -18.077 1.00 92.38 162 ALA A O 1
ATOM 1199 N N . ALA A 1 163 ? 14.424 -7.522 -19.928 1.00 93.69 163 ALA A N 1
ATOM 1200 C CA . ALA A 1 163 ? 14.159 -6.239 -19.283 1.00 93.69 163 ALA A CA 1
ATOM 1201 C C . ALA A 1 163 ? 12.775 -6.195 -18.613 1.00 93.69 163 ALA A C 1
ATOM 1203 O O . ALA A 1 163 ? 12.662 -5.759 -17.470 1.00 93.69 163 ALA A O 1
ATOM 1204 N N . GLY A 1 164 ? 11.731 -6.715 -19.269 1.00 92.06 164 GLY A N 1
ATOM 1205 C CA . GLY A 1 164 ? 10.397 -6.837 -18.674 1.00 92.06 164 GLY A CA 1
ATOM 1206 C C . GLY A 1 164 ? 10.370 -7.737 -17.431 1.00 92.06 164 GLY A C 1
ATOM 1207 O O . GLY A 1 164 ? 9.739 -7.390 -16.431 1.00 92.06 164 GLY A O 1
ATOM 1208 N N . SER A 1 165 ? 11.096 -8.859 -17.460 1.00 92.88 165 SER A N 1
ATOM 1209 C CA . SER A 1 165 ? 11.215 -9.782 -16.320 1.00 92.88 165 SER A CA 1
ATOM 1210 C C . SER A 1 165 ? 12.000 -9.159 -15.164 1.00 92.88 165 SER A C 1
ATOM 1212 O O . SER A 1 165 ? 11.568 -9.242 -14.016 1.00 92.88 165 SER A O 1
ATOM 1214 N N . ARG A 1 166 ? 13.105 -8.463 -15.461 1.00 95.31 166 ARG A N 1
ATOM 1215 C CA . ARG A 1 166 ? 13.879 -7.691 -14.475 1.00 95.31 166 ARG A CA 1
ATOM 1216 C C . ARG A 1 166 ? 13.043 -6.579 -13.846 1.00 95.31 166 ARG A C 1
ATOM 1218 O O . ARG A 1 166 ? 13.052 -6.427 -12.632 1.00 95.31 166 ARG A O 1
ATOM 1225 N N . LEU A 1 167 ? 12.251 -5.854 -14.638 1.00 94.62 167 LEU A N 1
ATOM 1226 C CA . LEU A 1 167 ? 11.351 -4.818 -14.128 1.00 94.62 167 LEU A CA 1
ATOM 1227 C C . LEU A 1 167 ? 10.296 -5.406 -13.178 1.00 94.62 167 LEU A C 1
ATOM 1229 O O . LEU A 1 167 ? 10.015 -4.846 -12.119 1.00 94.62 167 LEU A O 1
ATOM 1233 N N . ALA A 1 168 ? 9.720 -6.558 -13.529 1.00 92.69 168 ALA A N 1
ATOM 1234 C CA . ALA A 1 168 ? 8.768 -7.254 -12.671 1.00 92.69 168 ALA A CA 1
ATOM 1235 C C . ALA A 1 168 ? 9.420 -7.775 -11.375 1.00 92.69 168 ALA A C 1
ATOM 1237 O O . ALA A 1 168 ? 8.832 -7.634 -10.300 1.00 92.69 168 ALA A O 1
ATOM 1238 N N . ARG A 1 169 ? 10.654 -8.288 -11.461 1.00 94.56 169 ARG A N 1
ATOM 1239 C CA . ARG A 1 169 ? 11.491 -8.663 -10.313 1.00 94.56 169 ARG A CA 1
ATOM 1240 C C . ARG A 1 169 ? 11.780 -7.463 -9.406 1.00 94.56 169 ARG A C 1
ATOM 1242 O O . ARG A 1 169 ? 11.583 -7.564 -8.201 1.00 94.56 169 ARG A O 1
ATOM 1249 N N . ALA A 1 170 ? 12.152 -6.313 -9.968 1.00 95.31 170 ALA A N 1
ATOM 1250 C CA . ALA A 1 170 ? 12.400 -5.078 -9.222 1.00 95.31 170 ALA A CA 1
ATOM 1251 C C . ALA A 1 170 ? 11.157 -4.611 -8.443 1.00 95.31 170 ALA A C 1
ATOM 1253 O O . ALA A 1 170 ? 11.244 -4.298 -7.257 1.00 95.31 170 ALA A O 1
ATOM 1254 N N . ARG A 1 171 ? 9.970 -4.650 -9.066 1.00 91.44 171 ARG A N 1
ATOM 1255 C CA . ARG A 1 171 ? 8.692 -4.362 -8.384 1.00 91.44 171 ARG A CA 1
ATOM 1256 C C . ARG A 1 171 ? 8.390 -5.355 -7.256 1.00 91.44 171 ARG A C 1
ATOM 1258 O O . ARG A 1 171 ? 7.827 -4.961 -6.238 1.00 91.44 171 ARG A O 1
ATOM 1265 N N . CYS A 1 172 ? 8.739 -6.627 -7.437 1.00 90.75 172 CYS A N 1
ATOM 1266 C CA . CYS A 1 172 ? 8.580 -7.666 -6.422 1.00 90.75 172 CYS A CA 1
ATOM 1267 C C . CYS A 1 172 ? 9.486 -7.402 -5.208 1.00 90.75 172 CYS A C 1
ATOM 1269 O O . CYS A 1 172 ? 9.004 -7.374 -4.082 1.00 90.75 172 CYS A O 1
ATOM 1271 N N . LEU A 1 173 ? 10.765 -7.086 -5.441 1.00 92.50 173 LEU A N 1
ATOM 1272 C CA . LEU A 1 173 ? 11.705 -6.668 -4.391 1.00 92.50 173 LEU A CA 1
ATOM 1273 C C . LEU A 1 173 ? 11.212 -5.417 -3.657 1.00 92.50 173 LEU A C 1
ATOM 1275 O O . LEU A 1 173 ? 11.204 -5.365 -2.433 1.00 92.50 173 LEU A O 1
ATOM 1279 N N . GLN A 1 174 ? 10.713 -4.425 -4.398 1.00 90.94 174 GLN A N 1
ATOM 1280 C CA . GLN A 1 174 ? 10.136 -3.214 -3.817 1.00 90.94 174 GLN A CA 1
ATOM 1281 C C . GLN A 1 174 ? 8.934 -3.525 -2.907 1.00 90.94 174 GLN A C 1
ATOM 1283 O O . GLN A 1 174 ? 8.766 -2.878 -1.875 1.00 90.94 174 GLN A O 1
ATOM 1288 N N . ARG A 1 175 ? 8.090 -4.497 -3.279 1.00 86.31 175 ARG A N 1
ATOM 1289 C CA . ARG A 1 175 ? 6.944 -4.948 -2.470 1.00 86.31 175 ARG A CA 1
ATOM 1290 C C . ARG A 1 175 ? 7.359 -5.720 -1.226 1.00 86.31 175 ARG A C 1
ATOM 1292 O O . ARG A 1 175 ? 6.644 -5.635 -0.237 1.00 86.31 175 ARG A O 1
ATOM 1299 N N . LEU A 1 176 ? 8.495 -6.409 -1.278 1.00 88.38 176 LEU A N 1
ATOM 1300 C CA . LEU A 1 176 ? 9.151 -7.050 -0.136 1.00 88.38 176 LEU A CA 1
ATOM 1301 C C . LEU A 1 176 ? 9.949 -6.058 0.726 1.00 88.38 176 LEU A C 1
ATOM 1303 O O . LEU A 1 176 ? 10.648 -6.459 1.645 1.00 88.38 176 LEU A O 1
ATOM 1307 N N . LEU A 1 177 ? 9.853 -4.754 0.435 1.00 89.12 177 LEU A N 1
ATOM 1308 C CA . LEU A 1 177 ? 10.600 -3.687 1.109 1.00 89.12 177 LEU A CA 1
ATOM 1309 C C . LEU A 1 177 ? 12.131 -3.806 0.956 1.00 89.12 177 LEU A C 1
ATOM 1311 O O . LEU A 1 177 ? 12.877 -3.074 1.605 1.00 89.12 177 LEU A O 1
ATOM 1315 N N . GLU A 1 178 ? 12.614 -4.629 0.021 1.00 90.94 178 GLU A N 1
ATOM 1316 C CA . GLU A 1 178 ? 14.024 -4.734 -0.365 1.00 90.94 178 GLU A CA 1
ATOM 1317 C C . GLU A 1 178 ? 14.423 -3.600 -1.323 1.00 90.94 178 GLU A C 1
ATOM 1319 O O . GLU A 1 178 ? 14.854 -3.814 -2.458 1.00 90.94 178 GLU A O 1
ATOM 1324 N N . TYR A 1 179 ? 14.247 -2.353 -0.885 1.00 92.31 179 TYR A N 1
ATOM 1325 C CA . TYR A 1 179 ? 14.396 -1.182 -1.749 1.00 92.31 179 TYR A CA 1
ATOM 1326 C C . TYR A 1 179 ? 15.795 -1.057 -2.374 1.00 92.31 179 TYR A C 1
ATOM 1328 O O . TYR A 1 179 ? 15.899 -0.670 -3.534 1.00 92.31 179 TYR A O 1
ATOM 1336 N N . SER A 1 180 ? 16.868 -1.421 -1.670 1.00 93.94 180 SER A N 1
ATOM 1337 C CA . SER A 1 180 ? 18.221 -1.398 -2.251 1.00 93.94 180 SER A CA 1
ATOM 1338 C C . SER A 1 180 ? 18.360 -2.401 -3.403 1.00 93.94 180 SER A C 1
ATOM 1340 O O . SER A 1 180 ? 18.701 -2.005 -4.515 1.00 93.94 180 SER A O 1
ATOM 1342 N N . SER A 1 181 ? 17.983 -3.666 -3.181 1.00 95.12 181 SER A N 1
ATOM 1343 C CA . SER A 1 181 ? 17.972 -4.707 -4.220 1.00 95.12 181 SER A CA 1
ATOM 1344 C C . SER A 1 181 ? 17.066 -4.328 -5.398 1.00 95.12 181 SER A C 1
ATOM 1346 O O . SER A 1 181 ? 17.402 -4.567 -6.559 1.00 95.12 181 SER A O 1
ATOM 1348 N N . ALA A 1 182 ? 15.906 -3.728 -5.111 1.00 95.12 182 ALA A N 1
ATOM 1349 C CA . ALA A 1 182 ? 14.969 -3.256 -6.122 1.00 95.12 182 ALA A CA 1
ATOM 1350 C C . ALA A 1 182 ? 15.577 -2.142 -6.982 1.00 95.12 182 ALA A C 1
ATOM 1352 O O . ALA A 1 182 ? 15.451 -2.185 -8.205 1.00 95.12 182 ALA A O 1
ATOM 1353 N N . ALA A 1 183 ? 16.248 -1.165 -6.359 1.00 96.00 183 ALA A N 1
ATOM 1354 C CA . ALA A 1 183 ? 16.929 -0.084 -7.061 1.00 96.00 183 ALA A CA 1
ATOM 1355 C C . ALA A 1 183 ? 17.993 -0.626 -8.021 1.00 96.00 183 ALA A C 1
ATOM 1357 O O . ALA A 1 183 ? 17.990 -0.251 -9.192 1.00 96.00 183 ALA A O 1
ATOM 1358 N N . ASP A 1 184 ? 18.833 -1.554 -7.560 1.00 96.62 184 ASP A N 1
ATOM 1359 C CA . ASP A 1 184 ? 19.858 -2.189 -8.394 1.00 96.62 184 ASP A CA 1
ATOM 1360 C C . ASP A 1 184 ? 19.241 -2.911 -9.597 1.00 96.62 184 ASP A C 1
ATOM 1362 O O . ASP A 1 184 ? 19.727 -2.804 -10.725 1.00 96.62 184 ASP A O 1
ATOM 1366 N N . GLU A 1 185 ? 18.137 -3.629 -9.387 1.00 97.12 185 GLU A N 1
ATOM 1367 C CA . GLU A 1 185 ? 17.463 -4.346 -10.465 1.00 97.12 185 GLU A CA 1
ATOM 1368 C C . GLU A 1 185 ? 16.808 -3.393 -11.479 1.00 97.12 185 GLU A C 1
ATOM 1370 O O . GLU A 1 185 ? 16.920 -3.613 -12.686 1.00 97.12 185 GLU A O 1
ATOM 1375 N N . TYR A 1 186 ? 16.197 -2.296 -11.021 1.00 96.56 186 TYR A N 1
ATOM 1376 C CA . TYR A 1 186 ? 15.703 -1.233 -11.899 1.00 96.56 186 TYR A CA 1
ATOM 1377 C C . TYR A 1 186 ? 16.836 -0.575 -12.709 1.00 96.56 186 TYR A C 1
ATOM 1379 O O . TYR A 1 186 ? 16.679 -0.328 -13.906 1.00 96.56 186 TYR A O 1
ATOM 1387 N N . LEU A 1 187 ? 17.998 -0.323 -12.099 1.00 95.75 187 LEU A N 1
ATOM 1388 C CA . LEU A 1 187 ? 19.152 0.246 -12.802 1.00 95.75 187 LEU A CA 1
ATOM 1389 C C . LEU A 1 187 ? 19.656 -0.688 -13.906 1.00 95.75 187 LEU A C 1
ATOM 1391 O O . LEU A 1 187 ? 19.858 -0.236 -15.033 1.00 95.75 187 LEU A O 1
ATOM 1395 N N . ARG A 1 188 ? 19.730 -1.999 -13.641 1.00 95.81 188 ARG A N 1
ATOM 1396 C CA . ARG A 1 188 ? 20.072 -3.006 -14.663 1.00 95.81 188 ARG A CA 1
ATOM 1397 C C . ARG A 1 188 ? 19.107 -2.991 -15.849 1.00 95.81 188 ARG A C 1
ATOM 1399 O O . ARG A 1 188 ? 19.545 -3.166 -16.985 1.00 95.81 188 ARG A O 1
ATOM 1406 N N . VAL A 1 189 ? 17.805 -2.777 -15.615 1.00 94.88 189 VAL A N 1
ATOM 1407 C CA . VAL A 1 189 ? 16.822 -2.608 -16.703 1.00 94.88 189 VAL A CA 1
ATOM 1408 C C . VAL A 1 189 ? 17.198 -1.405 -17.565 1.00 94.88 189 VAL A C 1
ATOM 1410 O O . VAL A 1 189 ? 17.353 -1.566 -18.776 1.00 94.88 189 VAL A O 1
ATOM 1413 N N . SER A 1 190 ? 17.395 -0.232 -16.949 1.00 92.75 190 SER A N 1
ATOM 1414 C CA . SER A 1 190 ? 17.740 0.999 -17.676 1.00 92.75 190 SER A CA 1
ATOM 1415 C C . SER A 1 190 ? 19.047 0.858 -18.458 1.00 92.75 190 SER A C 1
ATOM 1417 O O . SER A 1 190 ? 19.116 1.284 -19.606 1.00 92.75 190 SER A O 1
ATOM 1419 N N . GLU A 1 191 ? 20.068 0.226 -17.880 1.00 93.31 191 GLU A N 1
ATOM 1420 C CA . GLU A 1 191 ? 21.351 -0.011 -18.550 1.00 93.31 191 GLU A CA 1
ATOM 1421 C C . GLU A 1 191 ? 21.219 -0.976 -19.736 1.00 93.31 191 GLU A C 1
ATOM 1423 O O . GLU A 1 191 ? 21.827 -0.752 -20.782 1.00 93.31 191 GLU A O 1
ATOM 1428 N N . SER A 1 192 ? 20.405 -2.030 -19.599 1.00 92.88 192 SER A N 1
ATOM 1429 C CA . SER A 1 192 ? 20.242 -3.067 -20.629 1.00 92.88 192 SER A CA 1
ATOM 1430 C C . SER A 1 192 ? 19.471 -2.605 -21.870 1.00 92.88 192 SER A C 1
ATOM 1432 O O . SER A 1 192 ? 19.732 -3.093 -22.973 1.00 92.88 192 SER A O 1
ATOM 1434 N N . LEU A 1 193 ? 18.529 -1.674 -21.697 1.00 90.88 193 LEU A N 1
ATOM 1435 C CA . LEU A 1 193 ? 17.691 -1.138 -22.773 1.00 90.88 193 LEU A CA 1
ATOM 1436 C C . LEU A 1 193 ? 18.368 -0.000 -23.541 1.00 90.88 193 LEU A C 1
ATOM 1438 O O . LEU A 1 193 ? 17.911 0.378 -24.619 1.00 90.88 193 LEU A O 1
ATOM 1442 N N . HIS A 1 194 ? 19.484 0.510 -23.030 1.00 82.00 194 HIS A N 1
ATOM 1443 C CA . HIS A 1 194 ? 20.202 1.609 -23.643 1.00 82.00 194 HIS A CA 1
ATOM 1444 C C . HIS A 1 194 ? 20.973 1.151 -24.893 1.00 82.00 194 HIS A C 1
ATOM 1446 O O . HIS A 1 194 ? 22.121 0.708 -24.812 1.00 82.00 194 HIS A O 1
ATOM 1452 N N . ARG A 1 195 ? 20.360 1.283 -26.075 1.00 77.38 195 ARG A N 1
ATOM 1453 C CA . ARG A 1 195 ? 21.042 1.152 -27.371 1.00 77.38 195 ARG A CA 1
ATOM 1454 C C . ARG A 1 195 ? 20.833 2.420 -28.202 1.00 77.38 195 ARG A C 1
ATOM 1456 O O . ARG A 1 195 ? 19.692 2.767 -28.476 1.00 77.38 195 ARG A O 1
ATOM 1463 N N . PRO A 1 196 ? 21.903 3.117 -28.616 1.00 64.19 196 PRO A N 1
ATOM 1464 C CA . PRO A 1 196 ? 21.773 4.253 -29.518 1.00 64.19 196 PRO A CA 1
ATOM 1465 C C . PRO A 1 196 ? 21.431 3.761 -30.935 1.00 64.19 196 PRO A C 1
ATOM 1467 O O . PRO A 1 196 ? 22.269 3.142 -31.590 1.00 64.19 196 PRO A O 1
ATOM 1470 N N . GLY A 1 197 ? 20.212 4.026 -31.407 1.00 68.50 197 GLY A N 1
ATOM 1471 C CA . GLY A 1 197 ? 19.806 3.799 -32.798 1.00 68.50 197 GLY A CA 1
ATOM 1472 C C . GLY A 1 197 ? 18.289 3.813 -32.981 1.00 68.50 197 GLY A C 1
ATOM 1473 O O . GLY A 1 197 ? 17.608 3.053 -32.315 1.00 68.50 197 GLY A O 1
ATOM 1474 N N . GLU A 1 198 ? 17.798 4.659 -33.891 1.00 55.94 198 GLU A N 1
ATOM 1475 C CA . GLU A 1 198 ? 16.379 4.960 -34.142 1.00 55.94 198 GLU A CA 1
ATOM 1476 C C . GLU A 1 198 ? 15.623 3.779 -34.792 1.00 55.94 198 GLU A C 1
ATOM 1478 O O . GLU A 1 198 ? 15.782 3.494 -35.982 1.00 55.94 198 GLU A O 1
ATOM 1483 N N . SER A 1 199 ? 14.770 3.083 -34.041 1.00 69.44 199 SER A N 1
ATOM 1484 C CA . SER A 1 199 ? 13.824 2.084 -34.557 1.00 69.44 199 SER A CA 1
ATOM 1485 C C . SER A 1 199 ? 12.518 2.050 -33.744 1.00 69.44 199 SER A C 1
ATOM 1487 O O . SER A 1 199 ? 12.485 2.415 -32.583 1.00 69.44 199 SER A O 1
ATOM 1489 N N . GLU A 1 200 ? 11.395 1.574 -34.291 1.00 56.66 200 GLU A N 1
ATOM 1490 C CA . GLU A 1 200 ? 10.123 1.484 -33.529 1.00 56.66 200 GLU A CA 1
ATOM 1491 C C . GLU A 1 200 ? 10.182 0.559 -32.289 1.00 56.66 200 GLU A C 1
ATOM 1493 O O . GLU A 1 200 ? 9.367 0.699 -31.374 1.00 56.66 200 GLU A O 1
ATOM 1498 N N . SER A 1 201 ? 11.163 -0.355 -32.217 1.00 61.84 201 SER A N 1
ATOM 1499 C CA . SER A 1 201 ? 11.505 -1.113 -30.996 1.00 61.84 201 SER A CA 1
ATOM 1500 C C . SER A 1 201 ? 11.818 -0.184 -29.809 1.00 61.84 201 SER A C 1
ATOM 1502 O O . SER A 1 201 ? 11.697 -0.584 -28.648 1.00 61.84 201 SER A O 1
ATOM 1504 N N . ASP A 1 202 ? 12.154 1.072 -30.084 1.00 77.50 202 ASP A N 1
ATOM 1505 C CA . A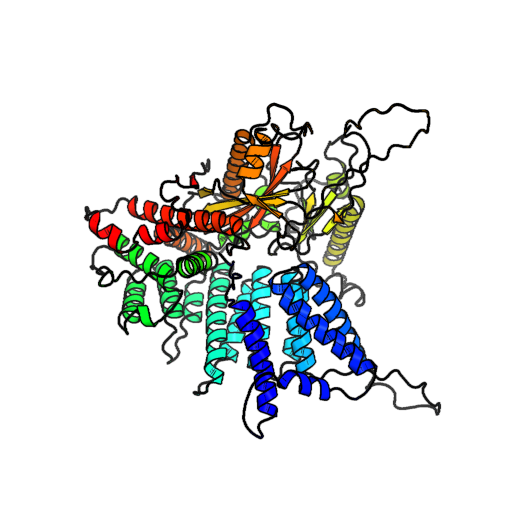SP A 1 202 ? 12.597 2.038 -29.094 1.00 77.50 202 ASP A CA 1
ATOM 1506 C C . ASP A 1 202 ? 11.449 2.543 -28.220 1.00 77.50 202 ASP A C 1
ATOM 1508 O O . ASP A 1 202 ? 11.694 2.878 -27.070 1.00 77.50 202 ASP A O 1
ATOM 1512 N N . ALA A 1 203 ? 10.191 2.559 -28.680 1.00 85.31 203 ALA A N 1
ATOM 1513 C CA . ALA A 1 203 ? 9.098 3.129 -27.880 1.00 85.31 203 ALA A CA 1
ATOM 1514 C C . ALA A 1 203 ? 8.773 2.282 -26.635 1.00 85.31 203 ALA A C 1
ATOM 1516 O O . ALA A 1 203 ? 8.625 2.807 -25.531 1.00 85.31 203 ALA A O 1
ATOM 1517 N N . ALA A 1 204 ? 8.687 0.956 -26.795 1.00 86.44 204 ALA A N 1
ATOM 1518 C CA . ALA A 1 204 ? 8.452 0.042 -25.675 1.00 86.44 204 ALA A CA 1
ATOM 1519 C C . ALA A 1 204 ? 9.666 -0.018 -24.735 1.00 86.44 204 ALA A C 1
ATOM 1521 O O . ALA A 1 204 ? 9.498 -0.020 -23.515 1.00 86.44 204 ALA A O 1
ATOM 1522 N N . ALA A 1 205 ? 10.879 -0.025 -25.298 1.00 89.38 205 ALA A N 1
ATOM 1523 C CA . ALA A 1 205 ? 12.114 0.044 -24.527 1.00 89.38 205 ALA A CA 1
ATOM 1524 C C . ALA A 1 205 ? 12.210 1.360 -23.736 1.00 89.38 205 ALA A C 1
ATOM 1526 O O . ALA A 1 205 ? 12.467 1.322 -22.538 1.00 89.38 205 ALA A O 1
ATOM 1527 N N . ALA A 1 206 ? 11.905 2.502 -24.353 1.00 87.12 206 ALA A N 1
ATOM 1528 C CA . ALA A 1 206 ? 11.893 3.809 -23.701 1.00 87.12 206 ALA A CA 1
ATOM 1529 C C . ALA A 1 206 ? 10.853 3.880 -22.577 1.00 87.12 206 ALA A C 1
ATOM 1531 O O . ALA A 1 206 ? 11.140 4.424 -21.515 1.00 87.12 206 ALA A O 1
ATOM 1532 N N . ALA A 1 207 ? 9.666 3.292 -22.764 1.00 88.12 207 ALA A N 1
ATOM 1533 C CA . ALA A 1 207 ? 8.654 3.220 -21.712 1.00 88.12 207 ALA A CA 1
ATOM 1534 C C . ALA A 1 207 ? 9.127 2.384 -20.507 1.00 88.12 207 ALA A C 1
ATOM 1536 O O . ALA A 1 207 ? 8.970 2.815 -19.364 1.00 88.12 207 ALA A O 1
ATOM 1537 N N . LEU A 1 208 ? 9.737 1.217 -20.752 1.00 90.81 208 LEU A N 1
ATOM 1538 C CA . LEU A 1 208 ? 10.305 0.371 -19.696 1.00 90.81 208 LEU A CA 1
ATOM 1539 C C . LEU A 1 208 ? 11.498 1.040 -19.006 1.00 90.81 208 LEU A C 1
ATOM 1541 O O . LEU A 1 208 ? 11.611 0.966 -17.787 1.00 90.81 208 LEU A O 1
ATOM 1545 N N . GLU A 1 209 ? 12.373 1.700 -19.764 1.00 91.94 209 GLU A N 1
ATOM 1546 C CA . GLU A 1 209 ? 13.513 2.444 -19.233 1.00 91.94 209 GLU A CA 1
ATOM 1547 C C . GLU A 1 209 ? 13.048 3.616 -18.364 1.00 91.94 209 GLU A C 1
ATOM 1549 O O . GLU A 1 209 ? 13.530 3.778 -17.242 1.00 91.94 209 GLU A O 1
ATOM 1554 N N . LYS A 1 210 ? 12.076 4.400 -18.845 1.00 88.94 210 LYS A N 1
ATOM 1555 C CA . LYS A 1 210 ? 11.459 5.496 -18.091 1.00 88.94 210 LYS A CA 1
ATOM 1556 C C . LYS A 1 210 ? 10.880 4.990 -16.776 1.00 88.94 210 LYS A C 1
ATOM 1558 O O . LYS A 1 210 ? 11.172 5.546 -15.718 1.00 88.94 210 LYS A O 1
ATOM 1563 N N . GLU A 1 211 ? 10.094 3.918 -16.831 1.00 89.81 211 GLU A N 1
ATOM 1564 C CA . GLU A 1 211 ? 9.540 3.311 -15.628 1.00 89.81 211 GLU A CA 1
ATOM 1565 C C . GLU A 1 211 ? 10.642 2.815 -14.682 1.00 89.81 211 GLU A C 1
ATOM 1567 O O . GLU A 1 211 ? 10.572 3.058 -13.476 1.00 89.81 211 GLU A O 1
ATOM 1572 N N . ALA A 1 212 ? 11.676 2.166 -15.218 1.00 93.19 212 ALA A N 1
ATOM 1573 C CA . ALA A 1 212 ? 12.774 1.648 -14.424 1.00 93.19 212 ALA A CA 1
ATOM 1574 C C . ALA A 1 212 ? 13.532 2.761 -13.694 1.00 93.19 212 ALA A C 1
ATOM 1576 O O . ALA A 1 212 ? 13.786 2.642 -12.499 1.00 93.19 212 ALA A O 1
ATOM 1577 N N . ARG A 1 213 ? 13.830 3.881 -14.359 1.00 92.06 213 ARG A N 1
ATOM 1578 C CA . ARG A 1 213 ? 14.494 5.030 -13.722 1.00 92.06 213 ARG A CA 1
ATOM 1579 C C . ARG A 1 213 ? 13.649 5.633 -12.604 1.00 92.06 213 ARG A C 1
ATOM 1581 O O . ARG A 1 213 ? 14.168 5.879 -11.516 1.00 92.06 213 ARG A O 1
ATOM 1588 N N . SER A 1 214 ? 12.350 5.819 -12.837 1.00 89.19 214 SER A N 1
ATOM 1589 C CA . SER A 1 214 ? 11.422 6.300 -11.805 1.00 89.19 214 SER A CA 1
ATOM 1590 C C . SER A 1 214 ? 11.333 5.333 -10.619 1.00 89.19 214 SER A C 1
ATOM 1592 O O . SER A 1 214 ? 11.369 5.766 -9.465 1.00 89.19 214 SER A O 1
ATOM 1594 N N . GLY A 1 215 ? 11.278 4.025 -10.887 1.00 90.81 215 GLY A N 1
ATOM 1595 C CA . GLY A 1 215 ? 11.293 2.972 -9.871 1.00 90.81 215 GLY A CA 1
ATOM 1596 C C . GLY A 1 215 ? 12.586 2.951 -9.052 1.00 90.81 215 GLY A C 1
ATOM 1597 O O . GLY A 1 215 ? 12.530 2.929 -7.820 1.00 90.81 215 GLY A O 1
ATOM 1598 N N . ALA A 1 216 ? 13.744 3.039 -9.713 1.00 94.12 216 ALA A N 1
ATOM 1599 C CA . ALA A 1 216 ? 15.052 3.123 -9.066 1.00 94.12 216 ALA A CA 1
ATOM 1600 C C . ALA A 1 216 ? 15.150 4.358 -8.165 1.00 94.12 216 ALA A C 1
ATOM 1602 O O . ALA A 1 216 ? 15.492 4.228 -6.992 1.00 94.12 216 ALA A O 1
ATOM 1603 N N . ALA A 1 217 ? 14.787 5.540 -8.673 1.00 90.81 217 ALA A N 1
ATOM 1604 C CA . ALA A 1 217 ? 14.795 6.779 -7.899 1.00 90.81 217 ALA A CA 1
ATOM 1605 C C . ALA A 1 217 ? 13.896 6.689 -6.654 1.00 90.81 217 ALA A C 1
ATOM 1607 O O . ALA A 1 217 ? 14.318 7.070 -5.562 1.00 90.81 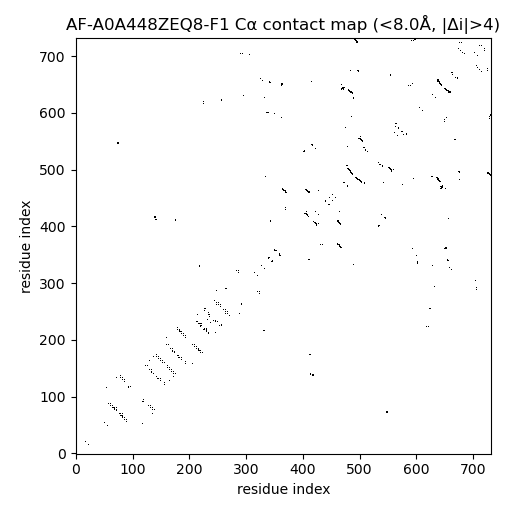217 ALA A O 1
ATOM 1608 N N . ALA A 1 218 ? 12.690 6.120 -6.787 1.00 88.75 218 ALA A N 1
ATOM 1609 C CA . ALA A 1 218 ? 11.795 5.879 -5.656 1.00 88.75 218 ALA A CA 1
ATOM 1610 C C . ALA A 1 218 ? 12.427 4.959 -4.602 1.00 88.75 218 ALA A C 1
ATOM 1612 O O . ALA A 1 218 ? 12.308 5.209 -3.404 1.00 88.75 218 ALA A O 1
ATOM 1613 N N . CYS A 1 219 ? 13.083 3.885 -5.039 1.00 92.00 219 CYS A N 1
ATOM 1614 C CA . CYS A 1 219 ? 13.699 2.913 -4.146 1.00 92.00 219 CYS A CA 1
ATOM 1615 C C . CYS A 1 219 ? 14.940 3.478 -3.439 1.00 92.00 219 CYS A C 1
ATOM 1617 O O . CYS A 1 219 ? 15.059 3.306 -2.231 1.00 92.00 219 CYS A O 1
ATOM 1619 N N . ILE A 1 220 ? 15.790 4.231 -4.144 1.00 92.44 220 ILE A N 1
ATOM 1620 C CA . ILE A 1 220 ? 16.952 4.933 -3.570 1.00 92.44 220 ILE A CA 1
ATOM 1621 C C . ILE A 1 220 ? 16.516 5.895 -2.461 1.00 92.44 220 ILE A C 1
ATOM 1623 O O . ILE A 1 220 ? 17.067 5.878 -1.363 1.00 92.44 220 ILE A O 1
ATOM 1627 N N . LEU A 1 221 ? 15.486 6.708 -2.713 1.00 87.94 221 LEU A N 1
ATOM 1628 C CA . LEU A 1 221 ? 14.972 7.638 -1.705 1.00 87.94 221 LEU A CA 1
ATOM 1629 C C . LEU A 1 221 ? 14.424 6.910 -0.475 1.00 87.94 221 LEU A C 1
ATOM 1631 O O . LEU A 1 221 ? 14.579 7.398 0.641 1.00 87.94 221 LEU A O 1
ATOM 1635 N N . ARG A 1 222 ? 13.814 5.735 -0.669 1.00 87.94 222 ARG A N 1
ATOM 1636 C CA . ARG A 1 222 ? 13.258 4.926 0.422 1.00 87.94 222 ARG A CA 1
ATOM 1637 C C . ARG A 1 222 ? 14.316 4.182 1.235 1.00 87.94 222 ARG A C 1
ATOM 1639 O O . ARG A 1 222 ? 14.083 3.972 2.419 1.00 87.94 222 ARG A O 1
ATOM 1646 N N . SER A 1 223 ? 15.435 3.781 0.629 1.00 88.75 223 SER A N 1
ATOM 1647 C CA . SER A 1 223 ? 16.486 3.022 1.317 1.00 88.75 223 SER A CA 1
ATOM 1648 C C . SER A 1 223 ? 17.586 3.894 1.918 1.00 88.75 223 SER A C 1
ATOM 1650 O O . SER A 1 223 ? 18.019 3.631 3.035 1.00 88.75 223 SER A O 1
ATOM 1652 N N . SER A 1 224 ? 18.058 4.918 1.201 1.00 87.50 224 SER A N 1
ATOM 1653 C CA . SER A 1 224 ? 19.275 5.659 1.568 1.00 87.50 224 SER A CA 1
ATOM 1654 C C . SER A 1 224 ? 19.078 7.161 1.742 1.00 87.50 224 SER A C 1
ATOM 1656 O O . SER A 1 224 ? 19.985 7.833 2.237 1.00 87.50 224 SER A O 1
ATOM 1658 N N . TRP A 1 225 ? 17.917 7.695 1.346 1.00 85.75 225 TRP A N 1
ATOM 1659 C CA . TRP A 1 225 ? 17.646 9.138 1.308 1.00 85.75 225 TRP A CA 1
ATOM 1660 C C . TRP A 1 225 ? 18.630 9.918 0.415 1.00 85.75 225 TRP A C 1
ATOM 1662 O O . TRP A 1 225 ? 18.795 11.132 0.566 1.00 85.75 225 TRP A O 1
ATOM 1672 N N . ASP A 1 226 ? 19.308 9.240 -0.518 1.00 88.94 226 ASP A N 1
ATOM 1673 C CA . ASP A 1 226 ? 20.266 9.871 -1.425 1.00 88.94 226 ASP A CA 1
ATOM 1674 C C . ASP A 1 226 ? 19.540 10.545 -2.597 1.00 88.94 226 ASP A C 1
ATOM 1676 O O . ASP A 1 226 ? 19.376 9.994 -3.690 1.00 88.94 226 ASP A O 1
ATOM 1680 N N . VAL A 1 227 ? 19.090 11.774 -2.343 1.00 88.25 227 VAL A N 1
ATOM 1681 C CA . VAL A 1 227 ? 18.408 12.614 -3.332 1.00 88.25 227 VAL A CA 1
ATOM 1682 C C . VAL A 1 227 ? 19.297 12.879 -4.549 1.00 88.25 227 VAL A C 1
ATOM 1684 O O . VAL A 1 227 ? 18.818 12.831 -5.681 1.00 88.25 227 VAL A O 1
ATOM 1687 N N . GLY A 1 228 ? 20.597 13.096 -4.340 1.00 89.19 228 GLY A N 1
ATOM 1688 C CA . GLY A 1 228 ? 21.553 13.340 -5.415 1.00 89.19 228 GLY A CA 1
ATOM 1689 C C . GLY A 1 228 ? 21.694 12.139 -6.352 1.00 89.19 228 GLY A C 1
ATOM 1690 O O . GLY A 1 228 ? 21.694 12.306 -7.573 1.00 89.19 228 GLY A O 1
ATOM 1691 N N . LEU A 1 229 ? 21.773 10.921 -5.807 1.00 91.50 229 LEU A N 1
ATOM 1692 C CA . LEU A 1 229 ? 21.782 9.695 -6.606 1.00 91.50 229 LEU A CA 1
ATOM 1693 C C . LEU A 1 229 ? 20.456 9.498 -7.346 1.00 91.50 229 LEU A C 1
ATOM 1695 O O . LEU A 1 229 ? 20.482 9.268 -8.553 1.00 91.50 229 LEU A O 1
ATOM 1699 N N . ALA A 1 230 ? 19.313 9.663 -6.675 1.00 90.44 230 ALA A N 1
ATOM 1700 C CA . ALA A 1 230 ? 17.999 9.551 -7.312 1.00 90.44 230 ALA A CA 1
ATOM 1701 C C . ALA A 1 230 ? 17.846 10.520 -8.503 1.00 90.44 230 ALA A C 1
ATOM 1703 O O . ALA A 1 230 ? 17.341 10.138 -9.558 1.00 90.44 230 ALA A O 1
ATOM 1704 N N . ARG A 1 231 ? 18.357 11.752 -8.381 1.00 92.06 231 ARG A N 1
ATOM 1705 C CA . ARG A 1 231 ? 18.372 12.745 -9.469 1.00 92.06 231 ARG A CA 1
ATOM 1706 C C . ARG A 1 231 ? 19.221 12.314 -10.662 1.00 92.06 231 ARG A C 1
ATOM 1708 O O . ARG A 1 231 ? 18.750 12.424 -11.792 1.00 92.06 231 ARG A O 1
ATOM 1715 N N . ARG A 1 232 ? 20.434 11.800 -10.419 1.00 91.75 232 ARG A N 1
ATOM 1716 C CA . ARG A 1 232 ? 21.321 11.282 -11.482 1.00 91.75 232 ARG A CA 1
ATOM 1717 C C . ARG A 1 232 ? 20.706 10.095 -12.222 1.00 91.75 232 ARG A C 1
ATOM 1719 O O . ARG A 1 232 ? 20.940 9.928 -13.412 1.00 91.75 232 ARG A O 1
ATOM 1726 N N . VAL A 1 233 ? 19.916 9.280 -11.525 1.00 92.12 233 VAL A N 1
ATOM 1727 C CA . VAL A 1 233 ? 19.202 8.146 -12.127 1.00 92.12 233 VAL A CA 1
ATOM 1728 C C . VAL A 1 233 ? 18.061 8.611 -13.034 1.00 92.12 233 VAL A C 1
ATOM 1730 O O . VAL A 1 233 ? 17.875 8.055 -14.114 1.00 92.12 233 VAL A O 1
ATOM 1733 N N . LEU A 1 234 ? 17.315 9.644 -12.633 1.00 89.81 234 LEU A N 1
ATOM 1734 C CA . LEU A 1 234 ? 16.234 10.207 -13.450 1.00 89.81 234 LEU A CA 1
ATOM 1735 C C . LEU A 1 234 ? 16.764 10.926 -14.695 1.00 89.81 234 LEU A C 1
ATOM 1737 O O . LEU A 1 234 ? 16.260 10.712 -15.798 1.00 89.81 234 LEU A O 1
ATOM 1741 N N . VAL A 1 235 ? 17.787 11.762 -14.511 1.00 89.94 235 VAL A N 1
ATOM 1742 C CA . VAL A 1 235 ? 18.398 12.586 -15.560 1.00 89.94 235 VAL A CA 1
ATOM 1743 C C . VAL A 1 235 ? 19.879 12.213 -15.662 1.00 89.94 235 VAL A C 1
ATOM 1745 O O . VAL A 1 235 ? 20.715 12.856 -15.027 1.00 89.94 235 VAL A O 1
ATOM 1748 N N . PRO A 1 236 ? 20.224 11.148 -16.407 1.00 84.56 236 PRO A N 1
ATOM 1749 C CA . PRO A 1 236 ? 21.618 10.768 -16.600 1.00 84.56 236 PRO A CA 1
ATOM 1750 C C . PRO A 1 236 ? 22.359 11.824 -17.433 1.00 84.56 236 PRO A C 1
ATOM 1752 O O . PRO A 1 236 ? 21.771 12.405 -18.342 1.00 84.56 236 PRO A O 1
ATOM 1755 N N . ASP A 1 237 ? 23.663 12.007 -17.189 1.00 81.88 237 ASP A N 1
ATOM 1756 C CA . ASP A 1 237 ? 24.551 13.016 -17.821 1.00 81.88 237 ASP A CA 1
ATOM 1757 C C . ASP A 1 237 ? 24.775 12.845 -19.350 1.00 81.88 237 ASP A C 1
ATOM 1759 O O . ASP A 1 237 ? 25.762 13.316 -19.916 1.00 81.88 237 ASP A O 1
ATOM 1763 N N . ARG A 1 238 ? 23.906 12.118 -20.057 1.00 76.19 238 ARG A N 1
ATOM 1764 C CA . ARG A 1 238 ? 24.090 11.737 -21.465 1.00 76.19 238 ARG A CA 1
ATOM 1765 C C . ARG A 1 238 ? 23.385 12.707 -22.414 1.00 76.19 238 ARG A C 1
ATOM 1767 O O . ARG A 1 238 ? 22.408 13.347 -22.054 1.00 76.19 238 ARG A O 1
ATOM 1774 N N . ALA A 1 239 ? 23.855 12.754 -23.663 1.00 61.91 239 ALA A N 1
ATOM 1775 C CA . ALA A 1 239 ? 23.457 13.710 -24.707 1.00 61.91 239 ALA A CA 1
ATOM 1776 C C . ALA A 1 239 ? 22.001 13.595 -25.236 1.00 61.91 239 ALA A C 1
ATOM 1778 O O . ALA A 1 239 ? 21.696 14.142 -26.293 1.00 61.91 239 ALA A O 1
ATOM 1779 N N . GLY A 1 240 ? 21.106 12.889 -24.538 1.00 74.12 240 GLY A N 1
ATOM 1780 C CA . GLY A 1 240 ? 19.683 12.818 -24.877 1.00 74.12 240 GLY A CA 1
ATOM 1781 C C . GLY A 1 240 ? 18.881 13.825 -24.058 1.00 74.12 240 GLY A C 1
ATOM 1782 O O . GLY A 1 240 ? 19.127 13.972 -22.863 1.00 74.12 240 GLY A O 1
ATOM 1783 N N . ALA A 1 241 ? 17.915 14.503 -24.681 1.00 74.06 241 ALA A N 1
ATOM 1784 C CA . ALA A 1 241 ? 16.963 15.317 -23.933 1.00 74.06 241 ALA A CA 1
ATOM 1785 C C . ALA A 1 241 ? 16.218 14.407 -22.934 1.00 74.06 241 ALA A C 1
ATOM 1787 O O . ALA A 1 241 ? 15.669 13.383 -23.355 1.00 74.06 241 ALA A O 1
ATOM 1788 N N . PRO A 1 242 ? 16.239 14.710 -21.625 1.00 76.06 242 PRO A N 1
ATOM 1789 C CA . PRO A 1 242 ? 15.507 13.918 -20.651 1.00 76.06 242 PRO A CA 1
ATOM 1790 C C . PRO A 1 242 ? 14.008 14.001 -20.933 1.00 76.06 242 PRO A C 1
ATOM 1792 O O . PRO A 1 242 ? 13.508 15.018 -21.408 1.00 76.06 242 PRO A O 1
ATOM 1795 N N . ASP A 1 243 ? 13.297 12.927 -20.604 1.00 83.50 243 ASP A N 1
ATOM 1796 C CA . ASP A 1 243 ? 11.839 12.943 -20.569 1.00 83.50 243 ASP A CA 1
ATOM 1797 C C . ASP A 1 243 ? 11.354 14.039 -19.601 1.00 83.50 243 ASP A C 1
ATOM 1799 O O . ASP A 1 243 ? 11.910 14.201 -18.510 1.00 83.50 243 ASP A O 1
ATOM 1803 N N . ASP A 1 244 ? 10.326 14.789 -20.010 1.00 83.00 244 ASP A N 1
ATOM 1804 C CA . ASP A 1 244 ? 9.810 15.951 -19.274 1.00 83.00 244 ASP A CA 1
ATOM 1805 C C . ASP A 1 244 ? 9.448 15.593 -17.820 1.00 83.00 244 ASP A C 1
ATOM 1807 O O . ASP A 1 244 ? 9.723 16.359 -16.896 1.00 83.00 244 ASP A O 1
ATOM 1811 N N . GLU A 1 245 ? 8.877 14.407 -17.584 1.00 81.56 245 GLU A N 1
ATOM 1812 C CA . GLU A 1 245 ? 8.515 13.948 -16.241 1.00 81.56 245 GLU A CA 1
ATOM 1813 C C . GLU A 1 245 ? 9.756 13.606 -15.411 1.00 81.56 245 GLU A C 1
ATOM 1815 O O . GLU A 1 245 ? 9.828 13.998 -14.248 1.00 81.56 245 GLU A O 1
ATOM 1820 N N . ALA A 1 246 ? 10.758 12.942 -15.990 1.00 83.50 246 ALA A N 1
ATOM 1821 C CA . ALA A 1 246 ? 12.011 12.660 -15.290 1.00 83.50 246 ALA A CA 1
ATOM 1822 C C . ALA A 1 246 ? 12.776 13.947 -14.932 1.00 83.50 246 ALA A C 1
ATOM 1824 O O . ALA A 1 246 ? 13.303 14.067 -13.820 1.00 83.50 246 ALA A O 1
ATOM 1825 N N . LEU A 1 247 ? 12.801 14.925 -15.845 1.00 84.38 247 LEU A N 1
ATOM 1826 C CA . LEU A 1 247 ? 13.409 16.235 -15.617 1.00 84.38 247 LEU A CA 1
ATOM 1827 C C . LEU A 1 247 ? 12.704 16.981 -14.483 1.00 84.38 247 LEU A C 1
ATOM 1829 O O . LEU A 1 247 ? 13.358 17.460 -13.556 1.00 84.38 247 LEU A O 1
ATOM 1833 N N . LEU A 1 248 ? 11.374 17.046 -14.525 1.00 81.81 248 LEU A N 1
ATOM 1834 C CA . LEU A 1 248 ? 10.592 17.746 -13.513 1.00 81.81 248 LEU A CA 1
ATOM 1835 C C . LEU A 1 248 ? 10.699 17.076 -12.142 1.00 81.81 248 LEU A C 1
ATOM 1837 O O . LEU A 1 248 ? 10.917 17.772 -11.148 1.00 81.81 248 LEU A O 1
ATOM 1841 N N . LEU A 1 249 ? 10.636 15.743 -12.072 1.00 83.38 249 LEU A N 1
ATOM 1842 C CA . LEU A 1 249 ? 10.852 15.010 -10.827 1.00 83.38 249 LEU A CA 1
ATOM 1843 C C . LEU A 1 249 ? 12.261 15.266 -10.282 1.00 83.38 249 LEU A C 1
ATOM 1845 O O . LEU A 1 249 ? 12.409 15.579 -9.103 1.00 83.38 249 LEU A O 1
ATOM 1849 N N . SER A 1 250 ? 13.290 15.206 -11.133 1.00 86.44 250 SER A N 1
ATOM 1850 C CA . SER A 1 250 ? 14.675 15.503 -10.747 1.00 86.44 250 SER A CA 1
ATOM 1851 C C . SER A 1 250 ? 14.841 16.931 -10.225 1.00 86.44 250 SER A C 1
ATOM 1853 O O . SER A 1 250 ? 15.541 17.153 -9.233 1.00 86.44 250 SER A O 1
ATOM 1855 N N . SER A 1 251 ? 14.155 17.904 -10.824 1.00 85.94 251 SER A N 1
ATOM 1856 C CA . SER A 1 251 ? 14.146 19.274 -10.318 1.00 85.94 251 SER A CA 1
ATOM 1857 C C . SER A 1 251 ? 13.426 19.397 -8.977 1.00 85.94 251 SER A C 1
ATOM 1859 O O . SER A 1 251 ? 13.938 20.074 -8.088 1.00 85.94 251 SER A O 1
ATOM 1861 N N . CYS A 1 252 ? 12.287 18.723 -8.785 1.00 83.94 252 CYS A N 1
ATOM 1862 C CA . CYS A 1 252 ? 11.569 18.709 -7.504 1.00 83.94 252 CYS A CA 1
ATOM 1863 C C . CYS A 1 252 ? 12.428 18.099 -6.390 1.00 83.94 252 CYS A C 1
ATOM 1865 O O . CYS A 1 252 ? 12.535 18.657 -5.299 1.00 83.94 252 CYS A O 1
ATOM 1867 N N . LEU A 1 253 ? 13.117 17.000 -6.690 1.00 85.62 253 LEU A N 1
ATOM 1868 C CA . LEU A 1 253 ? 14.114 16.410 -5.803 1.00 85.62 253 LEU A CA 1
ATOM 1869 C C . LEU A 1 253 ? 15.276 17.381 -5.540 1.00 85.62 253 LEU A C 1
ATOM 1871 O O . LEU A 1 253 ? 15.711 17.527 -4.402 1.00 85.62 253 LEU A O 1
ATOM 1875 N N . GLY A 1 254 ? 15.737 18.114 -6.556 1.00 86.25 254 GLY A N 1
ATOM 1876 C CA . GLY A 1 254 ? 16.758 19.153 -6.402 1.00 86.25 254 GLY A CA 1
ATOM 1877 C C . GLY A 1 254 ? 16.326 20.291 -5.475 1.00 86.25 254 GLY A C 1
ATOM 1878 O O . GLY A 1 254 ? 17.140 20.782 -4.687 1.00 86.25 254 GLY A O 1
ATOM 1879 N N . TYR A 1 255 ? 15.047 20.677 -5.507 1.00 87.25 255 TYR A N 1
ATOM 1880 C CA . TYR A 1 255 ? 14.481 21.603 -4.528 1.00 87.25 255 TYR A CA 1
ATOM 1881 C C . TYR A 1 255 ? 14.513 21.008 -3.121 1.00 87.25 255 TYR A C 1
ATOM 1883 O O . TYR A 1 255 ? 14.980 21.670 -2.201 1.00 87.25 255 TYR A O 1
ATOM 1891 N N . ILE A 1 256 ? 14.091 19.756 -2.948 1.00 84.19 256 ILE A N 1
ATOM 1892 C CA . ILE A 1 256 ? 14.111 19.104 -1.633 1.00 84.19 256 ILE A CA 1
ATOM 1893 C C . ILE A 1 256 ? 15.542 19.010 -1.071 1.00 84.19 256 ILE A C 1
ATOM 1895 O O . ILE A 1 256 ? 15.773 19.221 0.118 1.00 84.19 256 ILE A O 1
ATOM 1899 N N . GLU A 1 257 ? 16.530 18.761 -1.927 1.00 84.94 257 GLU A N 1
ATOM 1900 C CA . GLU A 1 257 ? 17.934 18.662 -1.530 1.00 84.94 257 GLU A CA 1
ATOM 1901 C C . GLU A 1 257 ? 18.550 20.015 -1.140 1.00 84.94 257 GLU A C 1
ATOM 1903 O O . GLU A 1 257 ? 19.301 20.105 -0.162 1.00 84.94 257 GLU A O 1
ATOM 1908 N N . THR A 1 258 ? 18.255 21.069 -1.908 1.00 87.00 258 THR A N 1
ATOM 1909 C CA . THR A 1 258 ? 18.979 22.353 -1.838 1.00 87.00 258 THR A CA 1
ATOM 1910 C C . THR A 1 258 ? 18.170 23.502 -1.242 1.00 87.00 258 THR A C 1
ATOM 1912 O O . THR A 1 258 ? 18.746 24.527 -0.875 1.00 87.00 258 THR A O 1
ATOM 1915 N N . GLY A 1 259 ? 16.845 23.370 -1.180 1.00 85.88 259 GLY A N 1
ATOM 1916 C CA . GLY A 1 259 ? 15.911 24.450 -0.867 1.00 85.88 259 GLY A CA 1
ATOM 1917 C C . GLY A 1 259 ? 15.860 25.565 -1.910 1.00 85.88 259 GLY A C 1
ATOM 1918 O O . GLY A 1 259 ? 15.319 26.629 -1.627 1.00 85.88 259 GLY A O 1
ATOM 1919 N N . ARG A 1 260 ? 16.477 25.386 -3.087 1.00 86.62 260 ARG A N 1
ATOM 1920 C CA . ARG A 1 260 ? 16.548 26.421 -4.125 1.00 86.62 260 ARG A CA 1
ATOM 1921 C C . ARG A 1 260 ? 15.509 26.143 -5.211 1.00 86.62 260 ARG A C 1
ATOM 1923 O O . ARG A 1 260 ? 15.578 25.093 -5.846 1.00 86.62 260 ARG A O 1
ATOM 1930 N N . PRO A 1 261 ? 14.591 27.079 -5.501 1.00 81.00 261 PRO A N 1
ATOM 1931 C CA . PRO A 1 261 ? 13.523 26.860 -6.478 1.00 81.00 261 PRO A CA 1
ATOM 1932 C C . PRO A 1 261 ? 14.010 26.956 -7.932 1.00 81.00 261 PRO A C 1
ATOM 1934 O O . PRO A 1 261 ? 13.321 26.483 -8.829 1.00 81.00 261 PRO A O 1
ATOM 1937 N N . GLY A 1 262 ? 15.187 27.558 -8.177 1.00 78.19 262 GLY A N 1
ATOM 1938 C CA . GLY A 1 262 ? 15.657 27.935 -9.518 1.00 78.19 262 GLY A CA 1
ATOM 1939 C C . GLY A 1 262 ? 15.615 26.797 -10.540 1.00 78.19 262 GLY A C 1
ATOM 1940 O O . GLY A 1 262 ? 15.056 26.975 -11.617 1.00 78.19 262 GLY A O 1
ATOM 1941 N N . GLY A 1 263 ? 16.094 25.604 -10.170 1.00 77.00 263 GLY A N 1
ATOM 1942 C CA . GLY A 1 263 ? 16.075 24.443 -11.070 1.00 77.00 263 GLY A CA 1
ATOM 1943 C C . GLY A 1 263 ? 14.669 23.912 -11.378 1.00 77.00 263 GLY A C 1
ATOM 1944 O O . GLY A 1 263 ? 14.437 23.377 -12.460 1.00 77.00 263 GLY A O 1
ATOM 1945 N N . VAL A 1 264 ? 13.708 24.085 -10.463 1.00 76.69 264 VAL A N 1
ATOM 1946 C CA . VAL A 1 264 ? 12.299 23.724 -10.699 1.00 76.69 264 VAL A CA 1
ATOM 1947 C C . VAL A 1 264 ? 11.652 24.711 -11.654 1.00 76.69 264 VAL A C 1
ATOM 1949 O O . VAL A 1 264 ? 11.022 24.290 -12.618 1.00 76.69 264 VAL A O 1
ATOM 1952 N N . SER A 1 265 ? 11.849 26.013 -11.437 1.00 74.75 265 SER A N 1
ATOM 1953 C CA . SER A 1 265 ? 11.300 27.048 -12.316 1.00 74.75 265 SER A CA 1
ATOM 1954 C C . SER A 1 265 ? 11.853 26.957 -13.738 1.00 74.75 265 SER A C 1
ATOM 1956 O O . SER A 1 265 ? 11.091 27.100 -14.689 1.00 74.75 265 SER A O 1
ATOM 1958 N N . GLU A 1 266 ? 13.152 26.688 -13.896 1.00 78.62 266 GLU A N 1
ATOM 1959 C CA . GLU A 1 266 ? 13.784 26.502 -15.208 1.00 78.62 266 GLU A CA 1
ATOM 1960 C C . GLU A 1 266 ? 13.269 25.245 -15.917 1.00 78.62 266 GLU A C 1
ATOM 1962 O O . GLU A 1 266 ? 12.889 25.319 -17.084 1.00 78.62 266 GLU A O 1
ATOM 1967 N N . ALA A 1 267 ? 13.180 24.110 -15.212 1.00 76.38 267 ALA A N 1
ATOM 1968 C CA . ALA A 1 267 ? 12.640 22.876 -15.782 1.00 76.38 267 ALA A CA 1
ATOM 1969 C C . ALA A 1 267 ? 11.168 23.028 -16.189 1.00 76.38 267 ALA A C 1
ATOM 1971 O O . ALA A 1 267 ? 10.799 22.660 -17.299 1.00 76.38 267 ALA A O 1
ATOM 1972 N N . LEU A 1 268 ? 10.340 23.640 -15.338 1.00 72.25 268 LEU A N 1
ATOM 1973 C CA . LEU A 1 268 ? 8.955 23.977 -15.671 1.00 72.25 268 LEU A CA 1
ATOM 1974 C C . LEU A 1 268 ? 8.874 24.909 -16.872 1.00 72.25 268 LEU A C 1
ATOM 1976 O O . LEU A 1 268 ? 8.082 24.659 -17.770 1.00 72.25 268 LEU A O 1
ATOM 1980 N N . GLY A 1 269 ? 9.694 25.959 -16.914 1.00 74.81 269 GLY A N 1
ATOM 1981 C CA . GLY A 1 269 ? 9.751 26.869 -18.054 1.00 74.81 269 GLY A CA 1
ATOM 1982 C C . GLY A 1 269 ? 10.138 26.152 -19.349 1.00 74.81 269 GLY A C 1
ATOM 1983 O O . GLY A 1 269 ? 9.550 26.423 -20.389 1.00 74.81 269 GLY A O 1
ATOM 1984 N N . SER A 1 270 ? 11.066 25.195 -19.282 1.00 79.19 270 SER A N 1
ATOM 1985 C CA . SER A 1 270 ? 11.473 24.360 -20.417 1.00 79.19 270 SER A CA 1
ATOM 1986 C C . SER A 1 270 ? 10.341 23.442 -20.891 1.00 79.19 270 SER A C 1
ATOM 1988 O O . SER A 1 270 ? 10.059 23.388 -22.087 1.00 79.19 270 SER A O 1
ATOM 1990 N N . VAL A 1 271 ? 9.663 22.751 -19.969 1.00 71.94 271 VAL A N 1
ATOM 1991 C CA . VAL A 1 271 ? 8.560 21.833 -20.302 1.00 71.94 271 VAL A CA 1
ATOM 1992 C C . VAL A 1 271 ? 7.329 22.593 -20.808 1.00 71.94 271 VAL A C 1
ATOM 1994 O O . VAL A 1 271 ? 6.714 22.189 -21.792 1.00 71.94 271 VAL A O 1
ATOM 1997 N N . LEU A 1 272 ? 6.991 23.725 -20.183 1.00 69.56 272 LEU A N 1
ATOM 1998 C CA . LEU A 1 272 ? 5.834 24.553 -20.544 1.00 69.56 272 LEU A CA 1
ATOM 1999 C C . LEU A 1 272 ? 6.086 25.441 -21.771 1.00 69.56 272 LEU A C 1
ATOM 2001 O O . LEU A 1 272 ? 5.153 25.747 -22.504 1.00 69.56 272 LEU A O 1
ATOM 2005 N N . GLY A 1 273 ? 7.325 25.886 -21.992 1.00 69.12 273 GLY A N 1
ATOM 2006 C CA . GLY A 1 273 ? 7.686 26.819 -23.064 1.00 69.12 273 GLY A CA 1
ATOM 2007 C C . GLY A 1 273 ? 7.849 26.171 -24.440 1.00 69.12 273 GLY A C 1
ATOM 2008 O O . GLY A 1 273 ? 7.868 26.874 -25.447 1.00 69.12 273 GLY A O 1
ATOM 2009 N N . ALA A 1 274 ? 7.947 24.841 -24.509 1.00 60.88 274 ALA A N 1
ATOM 2010 C CA . ALA A 1 274 ? 8.218 24.104 -25.743 1.00 60.88 274 ALA A CA 1
ATOM 2011 C C . ALA A 1 274 ? 6.957 23.715 -26.557 1.00 60.88 274 ALA A C 1
ATOM 2013 O O . ALA A 1 274 ? 7.050 22.896 -27.473 1.00 60.88 274 ALA A O 1
ATOM 2014 N N . GLY A 1 275 ? 5.772 24.257 -26.252 1.00 61.78 275 GLY A N 1
ATOM 2015 C CA . GLY A 1 275 ? 4.536 24.011 -27.012 1.00 61.78 275 GLY A CA 1
ATOM 2016 C C . GLY A 1 275 ? 3.266 24.174 -26.176 1.00 61.78 275 GLY A C 1
ATOM 2017 O O . GLY A 1 275 ? 3.342 24.467 -24.988 1.00 61.78 275 GLY A O 1
ATOM 2018 N N . ASN A 1 276 ? 2.093 23.987 -26.790 1.00 57.81 276 ASN A N 1
ATOM 2019 C CA . ASN A 1 276 ? 0.817 24.063 -26.079 1.00 57.81 276 ASN A CA 1
ATOM 2020 C C . ASN A 1 276 ? 0.715 22.881 -25.085 1.00 57.81 276 ASN A C 1
ATOM 2022 O O . ASN A 1 276 ? 0.744 21.731 -25.532 1.00 57.81 276 ASN A O 1
ATOM 2026 N N . PRO A 1 277 ? 0.616 23.109 -23.759 1.00 53.66 277 PRO A N 1
ATOM 2027 C CA . PRO A 1 277 ? 0.625 22.035 -22.757 1.00 53.66 277 PRO A CA 1
ATOM 2028 C C . PRO A 1 277 ? -0.483 20.991 -22.961 1.00 53.66 277 PRO A C 1
ATOM 2030 O O . PRO A 1 277 ? -0.315 19.830 -22.593 1.00 53.66 277 PRO A O 1
ATOM 2033 N N . SER A 1 278 ? -1.593 21.395 -23.589 1.00 53.72 278 SER A N 1
ATOM 2034 C CA . SER A 1 278 ? -2.730 20.534 -23.929 1.00 53.72 278 SER A CA 1
ATOM 2035 C C . SER A 1 278 ? -2.374 19.380 -24.868 1.00 53.72 278 SER A C 1
ATOM 2037 O O . SER A 1 278 ? -3.009 18.333 -24.797 1.00 53.72 278 SER A O 1
ATOM 2039 N N . ASP A 1 279 ? -1.356 19.537 -25.717 1.00 57.78 279 ASP A N 1
ATOM 2040 C CA . ASP A 1 279 ? -1.005 18.528 -26.724 1.00 57.78 279 ASP A CA 1
ATOM 2041 C C . ASP A 1 279 ? -0.144 17.392 -26.148 1.00 57.78 279 ASP A C 1
ATOM 2043 O O . ASP A 1 279 ? 0.068 16.379 -26.813 1.00 57.78 279 ASP A O 1
ATOM 2047 N N . ARG A 1 280 ? 0.361 17.533 -24.912 1.00 58.34 280 ARG A N 1
ATOM 2048 C CA . ARG A 1 280 ? 1.353 16.604 -24.343 1.00 58.34 280 ARG A CA 1
ATOM 2049 C C . ARG A 1 280 ? 0.786 15.499 -23.455 1.00 58.34 280 ARG A C 1
ATOM 2051 O O . ARG A 1 280 ? 1.550 14.610 -23.100 1.00 58.34 280 ARG A O 1
ATOM 2058 N N . GLY A 1 281 ? -0.509 15.512 -23.120 1.00 53.09 281 GLY A N 1
ATOM 2059 C CA . GLY A 1 281 ? -1.224 14.390 -22.477 1.00 53.09 281 GLY A CA 1
ATOM 2060 C C . GLY A 1 281 ? -0.547 13.745 -21.252 1.00 53.09 281 GLY A C 1
ATOM 2061 O O . GLY A 1 281 ? -0.815 12.582 -20.958 1.00 53.09 281 GLY A O 1
ATOM 2062 N N . ALA A 1 282 ? 0.376 14.443 -20.579 1.00 55.09 282 ALA A N 1
ATOM 2063 C CA . ALA A 1 282 ? 1.303 13.825 -19.639 1.00 55.09 282 ALA A CA 1
ATOM 2064 C C . ALA A 1 282 ? 0.767 13.911 -18.194 1.00 55.09 282 ALA A C 1
ATOM 2066 O O . ALA A 1 282 ? 0.697 15.010 -17.644 1.00 55.09 282 ALA A O 1
ATOM 2067 N N . PRO A 1 283 ? 0.482 12.773 -17.532 1.00 51.31 283 PRO A N 1
ATOM 2068 C CA . PRO A 1 283 ? -0.145 12.695 -16.205 1.00 51.31 283 PRO A CA 1
ATOM 2069 C C . PRO A 1 283 ? 0.728 13.156 -15.023 1.00 51.31 283 PRO A C 1
ATOM 2071 O O . PRO A 1 283 ? 0.399 12.937 -13.861 1.00 51.31 283 PRO A O 1
ATOM 2074 N N . ALA A 1 284 ? 1.885 13.747 -15.299 1.00 54.47 284 ALA A N 1
ATOM 2075 C CA . ALA A 1 284 ? 2.756 14.314 -14.281 1.00 54.47 284 ALA A CA 1
ATOM 2076 C C . ALA A 1 284 ? 2.460 15.811 -14.047 1.00 54.47 284 ALA A C 1
ATOM 2078 O O . ALA A 1 284 ? 3.020 16.443 -13.154 1.00 54.47 284 ALA A O 1
ATOM 2079 N N . PHE A 1 285 ? 1.544 16.388 -14.825 1.00 68.12 285 PHE A N 1
ATOM 2080 C CA . PHE A 1 285 ? 1.308 17.822 -14.884 1.00 68.12 285 PHE A CA 1
ATOM 2081 C C . PHE A 1 285 ? 0.760 18.412 -13.578 1.00 68.12 285 PHE A C 1
ATOM 2083 O O . PHE A 1 285 ? 1.191 19.499 -13.189 1.00 68.12 285 PHE A O 1
ATOM 2090 N N . LEU A 1 286 ? -0.132 17.719 -12.857 1.00 75.38 286 LEU A N 1
ATOM 2091 C CA . LEU A 1 286 ? -0.718 18.264 -11.625 1.00 75.38 286 LEU A CA 1
ATOM 2092 C C . LEU A 1 286 ? 0.274 18.402 -10.475 1.00 75.38 286 LEU A C 1
ATOM 2094 O O . LEU A 1 286 ? 0.313 19.456 -9.845 1.00 75.38 286 LEU A O 1
ATOM 2098 N N . LEU A 1 287 ? 1.088 17.378 -10.205 1.00 77.81 287 LEU A N 1
ATOM 2099 C CA . LEU A 1 287 ? 2.096 17.449 -9.143 1.00 77.81 287 LEU A CA 1
ATOM 2100 C C . LEU A 1 287 ? 3.071 18.597 -9.397 1.00 77.81 287 LEU A C 1
ATOM 2102 O O . LEU A 1 287 ? 3.442 19.331 -8.484 1.00 77.81 287 LEU A O 1
ATOM 2106 N N . TYR A 1 288 ? 3.475 18.772 -10.650 1.00 75.50 288 TYR A N 1
ATOM 2107 C CA . TYR A 1 288 ? 4.401 19.832 -11.009 1.00 75.50 288 TYR A CA 1
ATOM 2108 C C . TYR A 1 288 ? 3.754 21.204 -10.957 1.00 75.50 288 TYR A C 1
ATOM 2110 O O . TYR A 1 288 ? 4.389 22.128 -10.464 1.00 75.50 288 TYR A O 1
ATOM 2118 N N . ARG A 1 289 ? 2.492 21.346 -11.375 1.00 77.31 289 ARG A N 1
ATOM 2119 C CA . ARG A 1 289 ? 1.725 22.585 -11.176 1.00 77.31 289 ARG A CA 1
ATOM 2120 C C . ARG A 1 289 ? 1.559 22.922 -9.704 1.00 77.31 289 ARG A C 1
ATOM 2122 O O . ARG A 1 289 ? 1.712 24.083 -9.338 1.00 77.31 289 ARG A O 1
ATOM 2129 N N . TRP A 1 290 ? 1.298 21.913 -8.877 1.00 83.94 290 TRP A N 1
ATOM 2130 C CA . TRP A 1 290 ? 1.232 22.052 -7.431 1.00 83.94 290 TRP A CA 1
ATOM 2131 C C . TRP A 1 290 ? 2.549 22.594 -6.883 1.00 83.94 290 TRP A C 1
ATOM 2133 O O . TRP A 1 290 ? 2.583 23.682 -6.315 1.00 83.94 290 TRP A O 1
ATOM 2143 N N . ILE A 1 291 ? 3.656 21.892 -7.134 1.00 81.38 291 ILE A N 1
ATOM 2144 C CA . ILE A 1 291 ? 4.985 22.293 -6.662 1.00 81.38 291 ILE A CA 1
ATOM 2145 C C . ILE A 1 291 ? 5.360 23.673 -7.213 1.00 81.38 291 ILE A C 1
ATOM 2147 O O . ILE A 1 291 ? 5.836 24.515 -6.462 1.00 81.38 291 ILE A O 1
ATOM 2151 N N . ALA A 1 292 ? 5.098 23.953 -8.491 1.00 76.12 292 ALA A N 1
ATOM 2152 C CA . ALA A 1 292 ? 5.321 25.262 -9.101 1.00 76.12 292 ALA A CA 1
ATOM 2153 C C . ALA A 1 292 ? 4.577 26.377 -8.361 1.00 76.12 292 ALA A C 1
ATOM 2155 O O . ALA A 1 292 ? 5.177 27.400 -8.027 1.00 76.12 292 ALA A O 1
ATOM 2156 N N . GLY A 1 293 ? 3.284 26.165 -8.101 1.00 78.25 293 GLY A N 1
ATOM 2157 C CA . GLY A 1 293 ? 2.430 27.103 -7.384 1.00 78.25 293 GLY A CA 1
ATOM 2158 C C . GLY A 1 293 ? 2.950 27.353 -5.974 1.00 78.25 293 GLY A C 1
ATOM 2159 O O . GLY A 1 293 ? 3.142 28.506 -5.590 1.00 78.25 293 GLY A O 1
ATOM 2160 N N . VAL A 1 294 ? 3.283 26.287 -5.242 1.00 82.75 294 VAL A N 1
ATOM 2161 C CA . VAL A 1 294 ? 3.856 26.381 -3.893 1.00 82.75 294 VAL A CA 1
ATOM 2162 C C . VAL A 1 294 ? 5.176 27.145 -3.897 1.00 82.75 294 VAL A C 1
ATOM 2164 O O . VAL A 1 294 ? 5.354 28.089 -3.131 1.00 82.75 294 VAL A O 1
ATOM 2167 N N . LEU A 1 295 ? 6.106 26.790 -4.783 1.00 81.88 295 LEU A N 1
ATOM 2168 C CA . LEU A 1 295 ? 7.413 27.442 -4.851 1.00 81.88 295 LEU A CA 1
ATOM 2169 C C . LEU A 1 295 ? 7.305 28.912 -5.255 1.00 81.88 295 LEU A C 1
ATOM 2171 O O . LEU A 1 295 ? 8.017 29.744 -4.688 1.00 81.88 295 LEU A O 1
ATOM 2175 N N . GLY A 1 296 ? 6.410 29.232 -6.193 1.00 77.44 296 GLY A N 1
ATOM 2176 C CA . GLY A 1 296 ? 6.106 30.603 -6.597 1.00 77.44 296 GLY A CA 1
ATOM 2177 C C . GLY A 1 296 ? 5.542 31.436 -5.446 1.00 77.44 296 GLY A C 1
ATOM 2178 O O . GLY A 1 296 ? 5.892 32.610 -5.310 1.00 77.44 296 GLY A O 1
ATOM 2179 N N . GLN A 1 297 ? 4.734 30.827 -4.572 1.00 75.81 297 GLN A N 1
ATOM 2180 C CA . GLN A 1 297 ? 4.294 31.461 -3.333 1.00 75.81 297 GLN A CA 1
ATOM 2181 C C . GLN A 1 297 ? 5.471 31.644 -2.367 1.00 75.81 297 GLN A C 1
ATOM 2183 O O . GLN A 1 297 ? 5.777 32.775 -2.005 1.00 75.81 297 GLN A O 1
ATOM 2188 N N . LEU A 1 298 ? 6.196 30.585 -2.013 1.00 77.12 298 LEU A N 1
ATOM 2189 C CA . LEU A 1 298 ? 7.266 30.649 -1.009 1.00 77.12 298 LEU A CA 1
ATOM 2190 C C . LEU A 1 298 ? 8.402 31.628 -1.366 1.00 77.12 298 LEU A C 1
ATOM 2192 O O . LEU A 1 298 ? 9.018 32.203 -0.472 1.00 77.12 298 LEU A O 1
ATOM 2196 N N . HIS A 1 299 ? 8.674 31.854 -2.656 1.00 75.19 299 HIS A N 1
ATOM 2197 C CA . HIS A 1 299 ? 9.849 32.604 -3.121 1.00 75.19 299 HIS A CA 1
ATOM 2198 C C . HIS A 1 299 ? 9.516 33.933 -3.815 1.00 75.19 299 HIS A C 1
ATOM 2200 O O . HIS A 1 299 ? 10.280 34.388 -4.672 1.00 75.19 299 HIS A O 1
ATOM 2206 N N . ARG A 1 300 ? 8.386 34.569 -3.465 1.00 66.94 300 ARG A N 1
ATOM 2207 C CA . ARG A 1 300 ? 7.951 35.863 -4.029 1.00 66.94 300 ARG A CA 1
ATOM 2208 C C . ARG A 1 300 ? 9.101 36.881 -4.083 1.00 66.94 300 ARG A C 1
ATOM 2210 O O . ARG A 1 300 ? 9.572 37.392 -3.073 1.00 66.94 300 ARG A O 1
ATOM 2217 N N . GLY A 1 301 ? 9.531 37.147 -5.314 1.00 60.50 301 GLY A N 1
ATOM 2218 C CA . GLY A 1 301 ? 10.702 37.946 -5.693 1.00 60.50 301 GLY A CA 1
ATOM 2219 C C . GLY A 1 301 ? 10.980 37.886 -7.203 1.00 60.50 301 GLY A C 1
ATOM 2220 O O . GLY A 1 301 ? 11.593 38.791 -7.764 1.00 60.50 301 GLY A O 1
ATOM 2221 N N . ARG A 1 302 ? 10.455 36.866 -7.895 1.00 51.84 302 ARG A N 1
ATOM 2222 C CA . ARG A 1 302 ? 10.299 36.826 -9.355 1.00 51.84 302 ARG A CA 1
ATOM 2223 C C . ARG A 1 302 ? 8.896 36.330 -9.681 1.00 51.84 302 ARG A C 1
ATOM 2225 O O . ARG A 1 302 ? 8.522 35.245 -9.251 1.00 51.84 302 ARG A O 1
ATOM 2232 N N . ALA A 1 303 ? 8.121 37.132 -10.404 1.00 50.75 303 ALA A N 1
ATOM 2233 C CA . ALA A 1 303 ? 6.792 36.751 -10.859 1.00 50.75 303 ALA A CA 1
ATOM 2234 C C . ALA A 1 303 ? 6.915 35.610 -11.878 1.00 50.75 303 ALA A C 1
ATOM 2236 O O . ALA A 1 303 ? 7.168 35.843 -13.058 1.00 50.75 303 ALA A O 1
ATOM 2237 N N . ILE A 1 304 ? 6.753 34.369 -11.424 1.00 55.06 304 ILE A N 1
ATOM 2238 C CA . ILE A 1 304 ? 6.300 33.304 -12.313 1.00 55.06 304 ILE A CA 1
ATOM 2239 C C . ILE A 1 304 ? 4.818 33.614 -12.500 1.00 55.06 304 ILE A C 1
ATOM 2241 O O . ILE A 1 304 ? 4.017 33.352 -11.606 1.00 55.06 304 ILE A O 1
ATOM 2245 N N . GLY A 1 305 ? 4.480 34.312 -13.587 1.00 54.09 305 GLY A N 1
ATOM 2246 C CA . GLY A 1 305 ? 3.085 34.614 -13.894 1.00 54.09 305 GLY A CA 1
ATOM 2247 C C . GLY A 1 305 ? 2.258 33.322 -13.906 1.00 54.09 305 GLY A C 1
ATOM 2248 O O . GLY A 1 305 ? 2.811 32.262 -14.220 1.00 54.09 305 GLY A O 1
ATOM 2249 N N . PRO A 1 306 ? 0.961 33.377 -13.553 1.00 53.75 306 PRO A N 1
ATOM 2250 C CA . PRO A 1 306 ? 0.087 32.223 -13.712 1.00 53.75 306 PRO A CA 1
ATOM 2251 C C . PRO A 1 306 ? 0.208 31.702 -15.152 1.00 53.75 306 PRO A C 1
ATOM 2253 O O . PRO A 1 306 ? 0.366 32.519 -16.070 1.00 53.75 306 PRO A O 1
ATOM 2256 N N . PRO A 1 307 ? 0.183 30.374 -15.374 1.00 55.56 307 PRO A N 1
ATOM 2257 C CA . PRO A 1 307 ? 0.230 29.832 -16.725 1.00 55.56 307 PRO A CA 1
ATOM 2258 C C . PRO A 1 307 ? -0.847 30.535 -17.571 1.00 55.56 307 PRO A C 1
ATOM 2260 O O . PRO A 1 307 ? -1.973 30.706 -17.093 1.00 55.56 307 PRO A O 1
ATOM 2263 N N . PRO A 1 308 ? -0.507 31.033 -18.772 1.00 50.25 308 PRO A N 1
ATOM 2264 C CA . PRO A 1 308 ? -1.380 31.929 -19.517 1.00 50.25 308 PRO A CA 1
ATOM 2265 C C . PRO A 1 308 ? -2.733 31.266 -19.819 1.00 50.25 308 PRO A C 1
ATOM 2267 O O . PRO A 1 308 ? -2.805 30.313 -20.583 1.00 50.25 308 PRO A O 1
ATOM 2270 N N . GLY A 1 309 ? -3.799 31.811 -19.220 1.00 49.50 309 GLY A N 1
ATOM 2271 C CA . GLY A 1 309 ? -5.180 31.771 -19.710 1.00 49.50 309 GLY A CA 1
ATOM 2272 C C . GLY A 1 309 ? -5.860 30.403 -19.846 1.00 49.50 309 GLY A C 1
ATOM 2273 O O . GLY A 1 309 ? -5.991 29.892 -20.950 1.00 49.50 309 GLY A O 1
ATOM 2274 N N . GLY A 1 310 ? -6.399 29.878 -18.742 1.00 48.66 310 GLY A N 1
ATOM 2275 C CA . GLY A 1 310 ? -7.850 29.740 -18.494 1.00 48.66 310 GLY A CA 1
ATOM 2276 C C . GLY A 1 310 ? -8.833 29.351 -19.613 1.00 48.66 310 GLY A C 1
ATOM 2277 O O . GLY A 1 310 ? -10.002 29.721 -19.528 1.00 48.66 310 GLY A O 1
ATOM 2278 N N . GLY A 1 311 ? -8.428 28.624 -20.651 1.00 47.66 311 GLY A N 1
ATOM 2279 C CA . GLY A 1 311 ? -9.371 27.906 -21.504 1.00 47.66 311 GLY A CA 1
ATOM 2280 C C . GLY A 1 311 ? -9.862 26.680 -20.746 1.00 47.66 311 GLY A C 1
ATOM 2281 O O . GLY A 1 311 ? -9.069 25.769 -20.525 1.00 47.66 311 GLY A O 1
ATOM 2282 N N . GLY A 1 312 ? -11.130 26.674 -20.320 1.00 51.81 312 GLY A N 1
ATOM 2283 C CA . GLY A 1 312 ? -11.801 25.576 -19.612 1.00 51.81 312 GLY A CA 1
ATOM 2284 C C . GLY A 1 312 ? -11.883 24.289 -20.436 1.00 51.81 312 GLY A C 1
ATOM 2285 O O . GLY A 1 312 ? -12.960 23.842 -20.825 1.00 51.81 312 GLY A O 1
ATOM 2286 N N . HIS A 1 313 ? -10.737 23.693 -20.737 1.00 53.59 313 HIS A N 1
ATOM 2287 C CA . HIS A 1 313 ? -10.656 22.351 -21.263 1.00 53.59 313 HIS A CA 1
ATOM 2288 C C . HIS A 1 313 ? -10.991 21.425 -20.106 1.00 53.59 313 HIS A C 1
ATOM 2290 O O . HIS A 1 313 ? -10.207 21.291 -19.171 1.00 53.59 313 HIS A O 1
ATOM 2296 N N . GLY A 1 314 ? -12.202 20.865 -20.152 1.00 60.06 314 GLY A N 1
ATOM 2297 C CA . GLY A 1 314 ? -12.708 19.911 -19.176 1.00 60.06 314 GLY A CA 1
ATOM 2298 C C . GLY A 1 314 ? -11.827 18.671 -19.141 1.00 60.06 314 GLY A C 1
ATOM 2299 O O . GLY A 1 314 ? -12.121 17.681 -19.809 1.00 60.06 314 GLY A O 1
ATOM 2300 N N . THR A 1 315 ? -10.738 18.740 -18.379 1.00 69.44 315 THR A N 1
ATOM 2301 C CA . THR A 1 315 ? -9.943 17.580 -17.997 1.00 69.44 315 THR A CA 1
ATOM 2302 C C . THR A 1 315 ? -10.891 16.583 -17.367 1.00 69.44 315 THR A C 1
ATOM 2304 O O . THR A 1 315 ? -11.658 16.936 -16.468 1.00 69.44 315 THR A O 1
ATOM 2307 N N . ASN A 1 316 ? -10.879 15.355 -17.878 1.00 84.12 316 ASN A N 1
ATOM 2308 C CA . ASN A 1 316 ? -11.735 14.304 -17.362 1.00 84.12 316 ASN A CA 1
ATOM 2309 C C . ASN A 1 316 ? -11.439 14.138 -15.856 1.00 84.12 316 ASN A C 1
ATOM 2311 O O . ASN A 1 316 ? -10.285 13.873 -15.509 1.00 84.12 316 ASN A O 1
ATOM 2315 N N . PRO A 1 317 ? -12.434 14.267 -14.955 1.00 84.56 317 PRO A N 1
ATOM 2316 C CA . PRO A 1 317 ? -12.228 14.087 -13.517 1.00 84.56 317 PRO A CA 1
ATOM 2317 C C . PRO A 1 317 ? -11.550 12.757 -13.162 1.00 84.56 317 PRO A C 1
ATOM 2319 O O . PRO A 1 317 ? -10.851 12.666 -12.159 1.00 84.56 317 PRO A O 1
ATOM 2322 N N . GLU A 1 318 ? -11.717 11.728 -13.996 1.00 86.50 318 GLU A N 1
ATOM 2323 C CA . GLU A 1 318 ? -11.078 10.422 -13.809 1.00 86.50 318 GLU A CA 1
ATOM 2324 C C . GLU A 1 318 ? -9.564 10.454 -14.063 1.00 86.50 318 GLU A C 1
ATOM 2326 O O . GLU A 1 318 ? -8.807 9.805 -13.339 1.00 86.50 318 GLU A O 1
ATOM 2331 N N . GLU A 1 319 ? -9.110 11.227 -15.052 1.00 85.00 319 GLU A N 1
ATOM 2332 C CA . GLU A 1 319 ? -7.681 11.430 -15.317 1.00 85.00 319 GLU A CA 1
ATOM 2333 C C . GLU A 1 319 ? -7.052 12.227 -14.177 1.00 85.00 319 GLU A C 1
ATOM 2335 O O . GLU A 1 319 ? -6.060 11.787 -13.597 1.00 85.00 319 GLU A O 1
ATOM 2340 N N . LEU A 1 320 ? -7.705 13.327 -13.787 1.00 84.75 320 LEU A N 1
ATOM 2341 C CA . LEU A 1 320 ? -7.308 14.162 -12.655 1.00 84.75 320 LEU A CA 1
ATOM 2342 C C . LEU A 1 320 ? -7.168 13.330 -11.371 1.00 84.75 320 LEU A C 1
ATOM 2344 O O . LEU A 1 320 ? -6.139 13.369 -10.699 1.00 84.75 320 LEU A O 1
ATOM 2348 N N . PHE A 1 321 ? -8.188 12.533 -11.049 1.00 89.31 321 PHE A N 1
ATOM 2349 C CA . PHE A 1 321 ? -8.158 11.616 -9.916 1.00 89.31 321 PHE A CA 1
ATOM 2350 C C . PHE A 1 321 ? -6.981 10.637 -10.012 1.00 89.31 321 PHE A C 1
ATOM 2352 O O . PHE A 1 321 ? -6.246 10.452 -9.040 1.00 89.31 321 PHE A O 1
ATOM 2359 N N . GLY A 1 322 ? -6.776 10.031 -11.185 1.00 88.06 322 GLY A N 1
ATOM 2360 C CA . GLY A 1 322 ? -5.673 9.107 -11.435 1.00 88.06 322 GLY A CA 1
ATOM 2361 C C . GLY A 1 322 ? -4.299 9.736 -11.194 1.00 88.06 322 GLY A C 1
ATOM 2362 O O . GLY A 1 322 ? -3.433 9.096 -10.594 1.00 88.06 322 GLY A O 1
ATOM 2363 N N . GLU A 1 323 ? -4.097 10.990 -11.598 1.00 86.06 323 GLU A N 1
ATOM 2364 C CA . GLU A 1 323 ? -2.869 11.744 -11.323 1.00 86.06 323 GLU A CA 1
ATOM 2365 C C . GLU A 1 323 ? -2.660 11.966 -9.820 1.00 86.06 323 GLU A C 1
ATOM 2367 O O . GLU A 1 323 ? -1.602 11.627 -9.284 1.00 86.06 323 GLU A O 1
ATOM 2372 N N . LEU A 1 324 ? -3.683 12.456 -9.111 1.00 89.12 324 LEU A N 1
ATOM 2373 C CA . LEU A 1 324 ? -3.618 12.697 -7.665 1.00 89.12 324 LEU A CA 1
ATOM 2374 C C . LEU A 1 324 ? -3.335 11.411 -6.872 1.00 89.12 324 LEU A C 1
ATOM 2376 O O . LEU A 1 324 ? -2.571 11.426 -5.904 1.00 89.12 324 LEU A O 1
ATOM 2380 N N . VAL A 1 325 ? -3.898 10.280 -7.306 1.00 89.56 325 VAL A N 1
ATOM 2381 C CA . VAL A 1 325 ? -3.617 8.958 -6.728 1.00 89.56 325 VAL A CA 1
ATOM 2382 C C . VAL A 1 325 ? -2.167 8.534 -6.970 1.00 89.56 325 VAL A C 1
ATOM 2384 O O . VAL A 1 325 ? -1.518 8.037 -6.046 1.00 89.56 325 VAL A O 1
ATOM 2387 N N . ARG A 1 326 ? -1.619 8.750 -8.174 1.00 85.69 326 ARG A N 1
ATOM 2388 C CA . ARG A 1 326 ? -0.221 8.399 -8.491 1.00 85.69 326 ARG A CA 1
ATOM 2389 C C . ARG A 1 326 ? 0.775 9.147 -7.614 1.00 85.69 326 ARG A C 1
ATOM 2391 O O . ARG A 1 326 ? 1.773 8.551 -7.201 1.00 85.69 326 ARG A O 1
ATOM 2398 N N . ILE A 1 327 ? 0.482 10.399 -7.255 1.00 86.25 327 ILE A N 1
ATOM 2399 C CA . ILE A 1 327 ? 1.315 11.188 -6.334 1.00 86.25 327 ILE A CA 1
ATOM 2400 C C . ILE A 1 327 ? 1.479 10.473 -4.987 1.00 86.25 327 ILE A C 1
ATOM 2402 O O . ILE A 1 327 ? 2.590 10.433 -4.454 1.00 86.25 327 ILE A O 1
ATOM 2406 N N . ASN A 1 328 ? 0.428 9.819 -4.480 1.00 89.19 328 ASN A N 1
ATOM 2407 C CA . ASN A 1 328 ? 0.481 9.066 -3.222 1.00 89.19 328 ASN A CA 1
ATOM 2408 C C . ASN A 1 328 ? 1.476 7.886 -3.258 1.00 89.19 328 ASN A C 1
ATOM 2410 O O . ASN A 1 328 ? 1.950 7.437 -2.213 1.00 89.19 328 ASN A O 1
ATOM 2414 N N . THR A 1 329 ? 1.806 7.390 -4.456 1.00 83.56 329 THR A N 1
ATOM 2415 C CA . THR A 1 329 ? 2.781 6.307 -4.702 1.00 83.56 329 THR A CA 1
ATOM 2416 C C . THR A 1 329 ? 4.136 6.793 -5.232 1.00 83.56 329 THR A C 1
ATOM 2418 O O . THR A 1 329 ? 5.037 5.982 -5.465 1.00 83.56 329 THR A O 1
ATOM 2421 N N . SER A 1 330 ? 4.279 8.106 -5.429 1.00 82.75 330 SER A N 1
ATOM 2422 C CA . SER A 1 330 ? 5.427 8.724 -6.095 1.00 82.75 330 SER A CA 1
ATOM 2423 C C . SER A 1 330 ? 6.717 8.675 -5.257 1.00 82.75 330 SER A C 1
ATOM 2425 O O . SER A 1 330 ? 6.697 8.300 -4.081 1.00 82.75 330 SER A O 1
ATOM 2427 N N . PRO A 1 331 ? 7.863 9.084 -5.829 1.00 80.81 331 PRO A N 1
ATOM 2428 C CA . PRO A 1 331 ? 9.120 9.231 -5.091 1.00 80.81 331 PRO A CA 1
ATOM 2429 C C . PRO A 1 331 ? 9.100 10.337 -4.020 1.00 80.81 331 PRO A C 1
ATOM 2431 O O . PRO A 1 331 ? 9.996 10.370 -3.186 1.00 80.81 331 PRO A O 1
ATOM 2434 N N . LEU A 1 332 ? 8.084 11.213 -4.002 1.00 82.62 332 LEU A N 1
ATOM 2435 C CA . LEU A 1 332 ? 7.890 12.253 -2.973 1.00 82.62 332 LEU A CA 1
ATOM 2436 C C . LEU A 1 332 ? 7.202 11.732 -1.699 1.00 82.62 332 LEU A C 1
ATOM 2438 O O . LEU A 1 332 ? 6.723 12.496 -0.854 1.00 82.62 332 LEU A O 1
ATOM 2442 N N . ASP A 1 333 ? 7.113 10.413 -1.577 1.00 85.75 333 ASP A N 1
ATOM 2443 C CA . ASP A 1 333 ? 6.660 9.745 -0.374 1.00 85.75 333 ASP A CA 1
ATOM 2444 C C . ASP A 1 333 ? 7.567 10.065 0.821 1.00 85.75 333 ASP A C 1
ATOM 2446 O O . ASP A 1 333 ? 8.706 10.505 0.683 1.00 85.75 333 ASP A O 1
ATOM 2450 N N . ASP A 1 334 ? 7.052 9.819 2.013 1.00 86.19 334 ASP A N 1
ATOM 2451 C CA . ASP A 1 334 ? 7.804 9.925 3.247 1.00 86.19 334 ASP A CA 1
ATOM 2452 C C . ASP A 1 334 ? 8.398 8.549 3.587 1.00 86.19 334 ASP A C 1
ATOM 2454 O O . ASP A 1 334 ? 7.635 7.609 3.847 1.00 86.19 334 ASP A O 1
ATOM 2458 N N . PRO A 1 335 ? 9.727 8.359 3.517 1.00 83.62 335 PRO A N 1
ATOM 2459 C CA . PRO A 1 335 ? 10.338 7.054 3.752 1.00 83.62 335 PRO A CA 1
ATOM 2460 C C . PRO A 1 335 ? 10.128 6.504 5.163 1.00 83.62 335 PRO A C 1
ATOM 2462 O O . PRO A 1 335 ? 10.109 5.289 5.325 1.00 83.62 335 PRO A O 1
ATOM 2465 N N . ASP A 1 336 ? 9.877 7.343 6.170 1.00 84.75 336 ASP A N 1
ATOM 2466 C CA . ASP A 1 336 ? 9.628 6.850 7.533 1.00 84.75 336 ASP A CA 1
ATOM 2467 C C . ASP A 1 336 ? 8.327 6.059 7.654 1.00 84.75 336 ASP A C 1
ATOM 2469 O O . ASP A 1 336 ? 8.182 5.227 8.548 1.00 84.75 336 ASP A O 1
ATOM 2473 N N . LEU A 1 337 ? 7.384 6.280 6.736 1.00 89.69 337 LEU A N 1
ATOM 2474 C CA . LEU A 1 337 ? 6.141 5.517 6.689 1.00 89.69 337 LEU A CA 1
ATOM 2475 C C . LEU A 1 337 ? 6.360 4.050 6.323 1.00 89.69 337 LEU A C 1
ATOM 2477 O O . LEU A 1 337 ? 5.462 3.248 6.561 1.00 89.69 337 LEU A O 1
ATOM 2481 N N . VAL A 1 338 ? 7.531 3.682 5.780 1.00 89.19 338 VAL A N 1
ATOM 2482 C CA . VAL A 1 338 ? 7.892 2.271 5.558 1.00 89.19 338 VAL A CA 1
ATOM 2483 C C . VAL A 1 338 ? 7.748 1.480 6.852 1.00 89.19 338 VAL A C 1
ATOM 2485 O O . VAL A 1 338 ? 7.230 0.375 6.820 1.00 89.19 338 VAL A O 1
ATOM 2488 N N . ARG A 1 339 ? 8.128 2.063 7.994 1.00 90.12 339 ARG A N 1
ATOM 2489 C CA . ARG A 1 339 ? 8.088 1.377 9.292 1.00 90.12 339 ARG A CA 1
ATOM 2490 C C . ARG A 1 339 ? 6.673 1.129 9.811 1.00 90.12 339 ARG A C 1
ATOM 2492 O O . ARG A 1 339 ? 6.493 0.275 10.663 1.00 90.12 339 ARG A O 1
ATOM 2499 N N . LEU A 1 340 ? 5.687 1.888 9.328 1.00 92.31 340 LEU A N 1
ATOM 2500 C CA . LEU A 1 340 ? 4.280 1.634 9.644 1.00 92.31 340 LEU A CA 1
ATOM 2501 C C . LEU A 1 340 ? 3.683 0.562 8.721 1.00 92.31 340 LEU A C 1
ATOM 2503 O O . LEU A 1 340 ? 2.826 -0.197 9.151 1.00 92.31 340 LEU A O 1
ATOM 2507 N N . ASP A 1 341 ? 4.131 0.510 7.464 1.00 92.38 341 ASP A N 1
ATOM 2508 C CA . ASP A 1 341 ? 3.691 -0.467 6.450 1.00 92.38 341 ASP A CA 1
ATOM 2509 C C . ASP A 1 341 ? 4.274 -1.868 6.684 1.00 92.38 341 ASP A C 1
ATOM 2511 O O . ASP A 1 341 ? 3.654 -2.894 6.403 1.00 92.38 341 ASP A O 1
ATOM 2515 N N . ASP A 1 342 ? 5.497 -1.897 7.204 1.00 92.38 342 ASP A N 1
ATOM 2516 C CA . ASP A 1 342 ? 6.219 -3.088 7.608 1.00 92.38 342 ASP A CA 1
ATOM 2517 C C . ASP A 1 342 ? 5.622 -3.642 8.904 1.00 92.38 342 ASP A C 1
ATOM 2519 O O . ASP A 1 342 ? 5.735 -3.035 9.968 1.00 92.38 342 ASP A O 1
ATOM 2523 N N . LYS A 1 343 ? 4.980 -4.811 8.829 1.00 93.06 343 LYS A N 1
ATOM 2524 C CA . LYS A 1 343 ? 4.219 -5.375 9.954 1.00 93.06 343 LYS A CA 1
ATOM 2525 C C . LYS A 1 343 ? 5.100 -5.704 11.159 1.00 93.06 343 LYS A C 1
ATOM 2527 O O . LYS A 1 343 ? 4.616 -5.673 12.289 1.00 93.06 343 LYS A O 1
ATOM 2532 N N . ILE A 1 344 ? 6.373 -6.017 10.926 1.00 92.56 344 ILE A N 1
ATOM 2533 C CA . ILE A 1 344 ? 7.334 -6.341 11.982 1.00 92.56 344 ILE A CA 1
ATOM 2534 C C . ILE A 1 344 ? 7.838 -5.063 12.640 1.00 92.56 344 ILE A C 1
ATOM 2536 O O . ILE A 1 344 ? 7.828 -4.974 13.865 1.00 92.56 344 ILE A O 1
ATOM 2540 N N . GLU A 1 345 ? 8.215 -4.053 11.852 1.00 91.50 345 GLU A N 1
ATOM 2541 C CA . GLU A 1 345 ? 8.587 -2.746 12.412 1.00 91.50 345 GLU A CA 1
ATOM 2542 C C . GLU A 1 345 ? 7.418 -2.102 13.148 1.00 91.50 345 GLU A C 1
ATOM 2544 O O . GLU A 1 345 ? 7.614 -1.586 14.244 1.00 91.50 345 GLU A O 1
ATOM 2549 N N . LEU A 1 346 ? 6.204 -2.169 12.596 1.00 93.38 346 LEU A N 1
ATOM 2550 C CA . LEU A 1 346 ? 4.999 -1.671 13.248 1.00 93.38 346 LEU A CA 1
ATOM 2551 C C . LEU A 1 346 ? 4.767 -2.393 14.574 1.00 93.38 346 LEU A C 1
ATOM 2553 O O . LEU A 1 346 ? 4.493 -1.741 15.581 1.00 93.38 346 LEU A O 1
ATOM 2557 N N . HIS A 1 347 ? 4.921 -3.722 14.593 1.00 93.88 347 HIS A N 1
ATOM 2558 C CA . HIS A 1 347 ? 4.839 -4.492 15.826 1.00 93.88 347 HIS A CA 1
ATOM 2559 C C . HIS A 1 347 ? 5.863 -3.987 16.847 1.00 93.88 347 HIS A C 1
ATOM 2561 O O . HIS A 1 347 ? 5.462 -3.640 17.951 1.00 93.88 347 HIS A O 1
ATOM 2567 N N . TYR A 1 348 ? 7.141 -3.858 16.477 1.00 91.38 348 TYR A N 1
ATOM 2568 C CA . TYR A 1 348 ? 8.167 -3.332 17.380 1.00 91.38 348 TYR A CA 1
ATOM 2569 C C . TYR A 1 348 ? 7.890 -1.894 17.834 1.00 91.38 348 TYR A C 1
ATOM 2571 O O . TYR A 1 348 ? 8.111 -1.578 18.996 1.00 91.38 348 TYR A O 1
ATOM 2579 N N . LEU A 1 349 ? 7.394 -1.016 16.960 1.00 89.56 349 LEU A N 1
ATOM 2580 C CA . LEU A 1 349 ? 7.054 0.367 17.310 1.00 89.56 349 LEU A CA 1
ATOM 2581 C C . LEU A 1 349 ? 5.925 0.441 18.344 1.00 89.56 349 LEU A C 1
ATOM 2583 O O . LEU A 1 349 ? 5.968 1.291 19.236 1.00 89.56 349 LEU A O 1
ATOM 2587 N N . LEU A 1 350 ? 4.931 -0.442 18.224 1.00 91.12 350 LEU A N 1
ATOM 2588 C CA . LEU A 1 350 ? 3.775 -0.493 19.115 1.00 91.12 350 LEU A CA 1
ATOM 2589 C C . LEU A 1 350 ? 4.061 -1.256 20.413 1.00 91.12 350 LEU A C 1
ATOM 2591 O O . LEU A 1 350 ? 3.510 -0.893 21.444 1.00 91.12 350 LEU A O 1
ATOM 2595 N N . THR A 1 351 ? 4.910 -2.287 20.396 1.00 89.88 351 THR A N 1
ATOM 2596 C CA . THR A 1 351 ? 5.219 -3.096 21.590 1.00 89.88 351 THR A CA 1
ATOM 2597 C C . THR A 1 351 ? 6.484 -2.667 22.324 1.00 89.88 351 THR A C 1
ATOM 2599 O O . THR A 1 351 ? 6.711 -3.123 23.446 1.00 89.88 351 THR A O 1
ATOM 2602 N N . ALA A 1 352 ? 7.299 -1.780 21.741 1.00 85.94 352 ALA A N 1
ATOM 2603 C CA . ALA A 1 352 ? 8.453 -1.221 22.428 1.00 85.94 352 ALA A CA 1
ATOM 2604 C C . ALA A 1 352 ? 8.014 -0.531 23.733 1.00 85.94 352 ALA A C 1
ATOM 2606 O O . ALA A 1 352 ? 7.065 0.255 23.727 1.00 85.94 352 ALA A O 1
ATOM 2607 N N . PRO A 1 353 ? 8.706 -0.783 24.857 1.00 75.38 353 PRO A N 1
ATOM 2608 C CA . PRO A 1 353 ? 8.409 -0.111 26.112 1.00 75.38 353 PRO A CA 1
ATOM 2609 C C . PRO A 1 353 ? 8.737 1.383 25.986 1.00 75.38 353 PRO A C 1
ATOM 2611 O O . PRO A 1 353 ? 9.902 1.783 26.001 1.00 75.38 353 PRO A O 1
ATOM 2614 N N . HIS A 1 354 ? 7.706 2.217 25.868 1.00 74.62 354 HIS A N 1
ATOM 2615 C CA . HIS A 1 354 ? 7.829 3.675 25.868 1.00 74.62 354 HIS A CA 1
ATOM 2616 C C . HIS A 1 354 ? 7.752 4.179 27.309 1.00 74.62 354 HIS A C 1
ATOM 2618 O O . HIS A 1 354 ? 6.689 4.107 27.903 1.00 74.62 354 HIS A O 1
ATOM 2624 N N . GLU A 1 355 ? 8.860 4.646 27.894 1.00 73.69 355 GLU A N 1
ATOM 2625 C CA . GLU A 1 355 ? 8.914 5.394 29.175 1.00 73.69 355 GLU A CA 1
ATOM 2626 C C . GLU A 1 355 ? 7.978 4.903 30.315 1.00 73.69 355 GLU A C 1
ATOM 2628 O O . GLU A 1 355 ? 7.441 5.697 31.084 1.00 73.69 355 GLU A O 1
ATOM 2633 N N . GLY A 1 356 ? 7.781 3.587 30.463 1.00 72.44 356 GLY A N 1
ATOM 2634 C CA . GLY A 1 356 ? 6.922 3.011 31.511 1.00 72.44 356 GLY A CA 1
ATOM 2635 C C . GLY A 1 356 ? 5.421 2.964 31.194 1.00 72.44 356 GLY A C 1
ATOM 2636 O O . GLY A 1 356 ? 4.632 2.605 32.068 1.00 72.44 356 GLY A O 1
ATOM 2637 N N . LEU A 1 357 ? 5.014 3.284 29.965 1.00 77.12 357 LEU A N 1
ATOM 2638 C CA . LEU A 1 357 ? 3.667 3.027 29.469 1.00 77.12 357 LEU A CA 1
ATOM 2639 C C . LEU A 1 357 ? 3.494 1.533 29.150 1.00 77.12 357 LEU A C 1
ATOM 2641 O O . LEU A 1 357 ? 4.411 0.906 28.608 1.00 77.12 357 LEU A O 1
ATOM 2645 N N . PRO A 1 358 ? 2.333 0.943 29.484 1.00 82.75 358 PRO A N 1
ATOM 2646 C CA . PRO A 1 358 ? 2.022 -0.417 29.073 1.00 82.75 358 PRO A CA 1
ATOM 2647 C C . PRO A 1 358 ? 1.899 -0.500 27.541 1.00 82.75 358 PRO A C 1
ATOM 2649 O O . PRO A 1 358 ? 1.613 0.513 26.896 1.00 82.75 358 PRO A O 1
ATOM 2652 N N . PRO A 1 359 ? 2.066 -1.700 26.953 1.00 85.25 359 PRO A N 1
ATOM 2653 C CA . PRO A 1 359 ? 1.738 -1.925 25.552 1.00 85.25 359 PRO A CA 1
ATOM 2654 C C . PRO A 1 359 ? 0.305 -1.463 25.235 1.00 85.25 359 PRO A C 1
ATOM 2656 O O . PRO A 1 359 ? -0.574 -1.573 26.098 1.00 85.25 359 PRO A O 1
ATOM 2659 N N . PRO A 1 360 ? 0.053 -0.961 24.017 1.00 91.75 360 PRO A N 1
ATOM 2660 C CA . PRO A 1 360 ? -1.256 -0.463 23.631 1.00 91.75 360 PRO A CA 1
ATOM 2661 C C . PRO A 1 360 ? -2.313 -1.569 23.684 1.00 91.75 360 PRO A C 1
ATOM 2663 O O . PRO A 1 360 ? -2.109 -2.675 23.186 1.00 91.75 360 PRO A O 1
ATOM 2666 N N . ASP A 1 361 ? -3.481 -1.241 24.233 1.00 94.06 361 ASP A N 1
ATOM 2667 C CA . ASP A 1 361 ? -4.630 -2.144 24.385 1.00 94.06 361 ASP A CA 1
ATOM 2668 C C . ASP A 1 361 ? -5.416 -2.383 23.084 1.00 94.06 361 ASP A C 1
ATOM 2670 O O . ASP A 1 361 ? -6.404 -3.114 23.073 1.00 94.06 361 ASP A O 1
ATOM 2674 N N . TYR A 1 362 ? -4.968 -1.776 21.985 1.00 95.62 362 TYR A N 1
ATOM 2675 C CA . TYR A 1 362 ? -5.561 -1.855 20.652 1.00 95.62 362 TYR A CA 1
ATOM 2676 C C . TYR A 1 362 ? -4.690 -2.612 19.638 1.00 95.62 362 TYR A C 1
ATOM 2678 O O . TYR A 1 362 ? -5.061 -2.710 18.465 1.00 95.62 362 TYR A O 1
ATOM 2686 N N . TRP A 1 363 ? -3.523 -3.121 20.049 1.00 96.00 363 TRP A N 1
ATOM 2687 C CA . TRP A 1 363 ? -2.638 -3.923 19.202 1.00 96.00 363 TRP A CA 1
ATOM 2688 C C . TRP A 1 363 ? -2.602 -5.368 19.706 1.00 96.00 363 TRP A C 1
ATOM 2690 O O . TRP A 1 363 ? -2.260 -5.596 20.868 1.00 96.00 363 TRP A O 1
ATOM 2700 N N . PRO A 1 364 ? -2.949 -6.365 18.874 1.00 94.31 364 PRO A N 1
ATOM 2701 C CA . PRO A 1 364 ? -2.933 -7.747 19.325 1.00 94.31 364 PRO A CA 1
ATOM 2702 C C . PRO A 1 364 ? -1.511 -8.224 19.631 1.00 94.31 364 PRO A C 1
ATOM 2704 O O . PRO A 1 364 ? -0.563 -7.916 18.901 1.00 94.31 364 PRO A O 1
ATOM 2707 N N . GLU A 1 365 ? -1.397 -9.033 20.682 1.00 92.19 365 GLU A N 1
ATOM 2708 C CA . GLU A 1 365 ? -0.173 -9.736 21.066 1.00 92.19 365 GLU A CA 1
ATOM 2709 C C . GLU A 1 365 ? 0.446 -10.468 19.870 1.00 92.19 365 GLU A C 1
ATOM 2711 O O . GLU A 1 365 ? -0.266 -11.082 19.076 1.00 92.19 365 GLU A O 1
ATOM 2716 N N . GLY A 1 366 ? 1.770 -10.425 19.735 1.00 93.19 366 GLY A N 1
ATOM 2717 C CA . GLY A 1 366 ? 2.457 -11.105 18.647 1.00 93.19 366 GLY A CA 1
ATOM 2718 C C . GLY A 1 366 ? 3.929 -11.363 18.928 1.00 93.19 366 GLY A C 1
ATOM 2719 O O . GLY A 1 366 ? 4.500 -10.819 19.869 1.00 93.19 366 GLY A O 1
ATOM 2720 N N . LEU A 1 367 ? 4.514 -12.217 18.095 1.00 92.25 367 LEU A N 1
ATOM 2721 C CA . LEU A 1 367 ? 5.889 -12.694 18.154 1.00 92.25 367 LEU A CA 1
ATOM 2722 C C . LEU A 1 367 ? 6.507 -12.586 16.759 1.00 92.25 367 LEU A C 1
ATOM 2724 O O . LEU A 1 367 ? 5.873 -12.949 15.771 1.00 92.25 367 LEU A O 1
ATOM 2728 N N . VAL A 1 368 ? 7.749 -12.121 16.667 1.00 92.19 368 VAL A N 1
ATOM 2729 C CA . VAL A 1 368 ? 8.493 -12.073 15.400 1.00 92.19 368 VAL A CA 1
ATOM 2730 C C . VAL A 1 368 ? 9.376 -13.314 15.293 1.00 92.19 368 VAL A C 1
ATOM 2732 O O . VAL A 1 368 ? 10.138 -13.602 16.214 1.00 92.19 368 VAL A O 1
ATOM 2735 N N . LEU A 1 369 ? 9.276 -14.057 14.189 1.00 90.31 369 LEU A N 1
ATOM 2736 C CA . LEU A 1 369 ? 9.941 -15.346 13.990 1.00 90.31 369 LEU A CA 1
ATOM 2737 C C . LEU A 1 369 ? 10.673 -15.402 12.634 1.00 90.31 369 LEU A C 1
ATOM 2739 O O . LEU A 1 369 ? 10.074 -15.041 11.629 1.00 90.31 369 LEU A O 1
ATOM 2743 N N . PRO A 1 370 ? 11.921 -15.899 12.565 1.00 87.88 370 PRO A N 1
ATOM 2744 C CA . PRO A 1 370 ? 12.823 -16.057 13.699 1.00 87.88 370 PRO A CA 1
ATOM 2745 C C . PRO A 1 370 ? 13.208 -14.673 14.246 1.00 87.88 370 PRO A C 1
ATOM 2747 O O . PRO A 1 370 ? 13.537 -13.768 13.480 1.00 87.88 370 PRO A O 1
ATOM 2750 N N . ASP A 1 371 ? 13.184 -14.497 15.569 1.00 78.06 371 ASP A N 1
ATOM 2751 C CA . ASP A 1 371 ? 13.622 -13.241 16.183 1.00 78.06 371 ASP A CA 1
ATOM 2752 C C . ASP A 1 371 ? 15.135 -13.062 15.986 1.00 78.06 371 ASP A C 1
ATOM 2754 O O . ASP A 1 371 ? 15.960 -13.669 16.677 1.00 78.06 371 ASP A O 1
ATOM 2758 N N . SER A 1 372 ? 15.499 -12.236 15.009 1.00 59.53 372 SER A N 1
ATOM 2759 C CA . SER A 1 372 ? 16.871 -11.804 14.754 1.00 59.53 372 SER A CA 1
ATOM 2760 C C . SER A 1 372 ? 17.264 -10.592 15.605 1.00 59.53 372 SER A C 1
ATOM 2762 O O . SER A 1 372 ? 18.456 -10.302 15.738 1.00 59.53 372 SER A O 1
ATOM 2764 N N . ALA A 1 373 ? 16.285 -9.892 16.195 1.00 52.47 373 ALA A N 1
ATOM 2765 C CA . ALA A 1 373 ? 16.481 -8.609 16.862 1.00 52.47 373 ALA A CA 1
ATOM 2766 C C . ALA A 1 373 ? 17.001 -8.740 18.297 1.00 52.47 373 ALA A C 1
ATOM 2768 O O . ALA A 1 373 ? 17.561 -7.775 18.825 1.00 52.47 373 ALA A O 1
ATOM 2769 N N . SER A 1 374 ? 16.940 -9.926 18.911 1.00 50.88 374 SER A N 1
ATOM 2770 C CA . SER A 1 374 ? 17.734 -10.210 20.107 1.00 50.88 374 SER A CA 1
ATOM 2771 C C . SER A 1 374 ? 19.222 -10.309 19.740 1.00 50.88 374 SER A C 1
ATOM 2773 O O . SER A 1 374 ? 19.810 -11.393 19.667 1.00 50.88 374 SER A O 1
ATOM 2775 N N . LYS A 1 375 ? 19.854 -9.138 19.527 1.00 45.62 375 LYS A N 1
ATOM 2776 C CA . LYS A 1 375 ? 21.314 -8.979 19.503 1.00 45.62 375 LYS A CA 1
ATOM 2777 C C . LYS A 1 375 ? 21.861 -9.786 20.693 1.00 45.62 375 LYS A C 1
ATOM 2779 O O . LYS A 1 375 ? 21.370 -9.584 21.806 1.00 45.62 375 LYS A O 1
ATOM 2784 N N . PRO A 1 376 ? 22.890 -10.640 20.528 1.00 42.59 376 PRO A N 1
ATOM 2785 C CA . PRO A 1 376 ? 23.445 -11.479 21.602 1.00 42.59 376 PRO A CA 1
ATOM 2786 C C . PRO A 1 376 ? 23.888 -10.739 22.886 1.00 42.59 376 PRO A C 1
ATOM 2788 O O . PRO A 1 376 ? 24.254 -11.384 23.866 1.00 42.59 376 PRO A O 1
ATOM 2791 N N . GLY A 1 377 ? 23.860 -9.399 22.899 1.00 41.66 377 GLY A N 1
ATOM 2792 C CA . GLY A 1 377 ? 24.153 -8.537 24.046 1.00 41.66 377 GLY A CA 1
ATOM 2793 C C . GLY A 1 377 ? 22.943 -7.883 24.731 1.00 41.66 377 GLY A C 1
ATOM 2794 O O . GLY A 1 377 ? 23.099 -7.424 25.857 1.00 41.66 377 GLY A O 1
ATOM 2795 N N . GLN A 1 378 ? 21.739 -7.883 24.140 1.00 41.34 378 GLN A N 1
ATOM 2796 C CA . GLN A 1 378 ? 20.495 -7.479 24.824 1.00 41.34 378 GLN A CA 1
ATOM 2797 C C . GLN A 1 378 ? 19.906 -8.662 25.608 1.00 41.34 378 GLN A C 1
ATOM 2799 O O . GLN A 1 378 ? 18.709 -8.938 25.588 1.00 41.34 378 GLN A O 1
ATOM 2804 N N . ARG A 1 379 ? 20.769 -9.370 26.348 1.00 39.56 379 ARG A N 1
ATOM 2805 C CA . ARG A 1 379 ? 20.304 -10.111 27.516 1.00 39.56 379 ARG A CA 1
ATOM 2806 C C . ARG A 1 379 ? 19.711 -9.065 28.448 1.00 39.56 379 ARG A C 1
ATOM 2808 O O . ARG A 1 379 ? 20.460 -8.311 29.071 1.00 39.56 379 ARG A O 1
ATOM 2815 N N . ALA A 1 380 ? 18.383 -9.033 28.547 1.00 38.69 380 ALA A N 1
ATOM 2816 C CA . ALA A 1 380 ? 17.745 -8.632 29.787 1.00 38.69 380 ALA A CA 1
ATOM 2817 C C . ALA A 1 380 ? 18.575 -9.268 30.909 1.00 38.69 380 ALA A C 1
ATOM 2819 O O . ALA A 1 380 ? 18.846 -10.468 30.894 1.00 38.69 380 ALA A O 1
ATOM 2820 N N . THR A 1 381 ? 19.108 -8.453 31.807 1.00 38.94 381 THR A N 1
ATOM 2821 C CA . THR A 1 381 ? 20.077 -8.846 32.837 1.00 38.94 381 THR A CA 1
ATOM 2822 C C . THR A 1 381 ? 19.467 -9.746 33.924 1.00 38.94 381 THR A C 1
ATOM 2824 O O . THR A 1 381 ? 20.005 -9.850 35.023 1.00 38.94 381 THR A O 1
ATOM 2827 N N . GLY A 1 382 ? 18.364 -10.432 33.619 1.00 40.12 382 GLY A N 1
ATOM 2828 C CA . GLY A 1 382 ? 17.756 -11.475 34.424 1.00 40.12 382 GLY A CA 1
ATOM 2829 C C . GLY A 1 382 ? 18.066 -12.866 33.853 1.00 40.12 382 GLY A C 1
ATOM 2830 O O . GLY A 1 382 ? 18.083 -13.049 32.636 1.00 40.12 382 GLY A O 1
ATOM 2831 N N . PRO A 1 383 ? 18.309 -13.876 34.701 1.00 39.00 383 PRO A N 1
ATOM 2832 C CA . PRO A 1 383 ? 18.368 -15.271 34.287 1.00 39.00 383 PRO A CA 1
ATOM 2833 C C . PRO A 1 383 ? 16.945 -15.768 33.978 1.00 39.00 383 PRO A C 1
ATOM 2835 O O . PRO A 1 3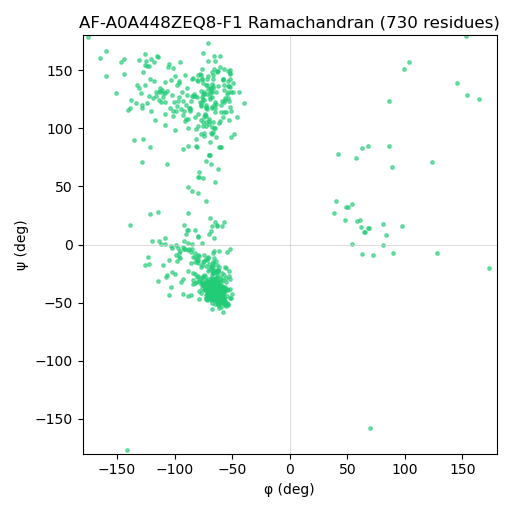83 ? 16.370 -16.528 34.755 1.00 39.00 383 PRO A O 1
ATOM 2838 N N . GLU A 1 384 ? 16.351 -15.311 32.876 1.00 44.75 384 GLU A N 1
ATOM 2839 C CA . GLU A 1 384 ? 15.076 -15.850 32.401 1.00 44.75 384 GLU A CA 1
ATOM 2840 C C . GLU A 1 384 ? 15.295 -17.210 31.744 1.00 44.75 384 GLU A C 1
ATOM 2842 O O . GLU A 1 384 ? 16.224 -17.446 30.962 1.00 44.75 384 GLU A O 1
ATOM 2847 N N . LYS A 1 385 ? 14.476 -18.155 32.194 1.00 45.81 385 LYS A N 1
ATOM 2848 C CA . LYS A 1 385 ? 14.592 -19.570 31.899 1.00 45.81 385 LYS A CA 1
ATOM 2849 C C . LYS A 1 385 ? 14.017 -19.813 30.510 1.00 45.81 385 LYS A C 1
ATOM 2851 O O . LYS A 1 385 ? 12.986 -19.277 30.129 1.00 45.81 385 LYS A O 1
ATOM 2856 N N . ARG A 1 386 ? 14.615 -20.769 29.805 1.00 45.94 386 ARG A N 1
ATOM 2857 C CA . ARG A 1 386 ? 14.123 -21.384 28.558 1.00 45.94 386 ARG A CA 1
ATOM 2858 C C . ARG A 1 386 ? 12.663 -21.907 28.641 1.00 45.94 386 ARG A C 1
ATOM 2860 O O . ARG A 1 386 ? 12.153 -22.395 27.644 1.00 45.94 386 ARG A O 1
ATOM 2867 N N . SER A 1 387 ? 12.010 -21.839 29.810 1.00 49.44 387 SER A N 1
ATOM 2868 C CA . SER A 1 387 ? 10.619 -22.234 30.070 1.00 49.44 387 SER A CA 1
ATOM 2869 C C . SER A 1 387 ? 9.562 -21.216 29.637 1.00 49.44 387 SER A C 1
ATOM 2871 O O . SER A 1 387 ? 8.387 -21.574 29.611 1.00 49.44 387 SER A O 1
ATOM 2873 N N . ASP A 1 388 ? 9.938 -19.977 29.313 1.00 51.12 388 ASP A N 1
ATOM 2874 C CA . ASP A 1 388 ? 8.957 -18.882 29.319 1.00 51.12 388 ASP A CA 1
ATOM 2875 C C . ASP A 1 388 ? 8.333 -18.595 27.942 1.00 51.12 388 ASP A C 1
ATOM 2877 O O . ASP A 1 388 ? 7.298 -17.944 27.864 1.00 51.12 388 ASP A O 1
ATOM 2881 N N . VAL A 1 389 ? 8.870 -19.154 26.850 1.00 56.56 389 VAL A N 1
ATOM 2882 C CA . VAL A 1 389 ? 8.289 -18.975 25.504 1.00 56.56 389 VAL A CA 1
ATOM 2883 C C . VAL A 1 389 ? 6.980 -19.770 25.322 1.00 56.56 389 VAL A C 1
ATOM 2885 O O . VAL A 1 389 ? 5.991 -19.165 24.909 1.00 56.56 389 VAL A O 1
ATOM 2888 N N . PRO A 1 390 ? 6.878 -21.063 25.709 1.00 52.56 390 PRO A N 1
ATOM 2889 C CA . PRO A 1 390 ? 5.581 -21.751 25.744 1.00 52.56 390 PRO A CA 1
ATOM 2890 C C . PRO A 1 390 ? 4.625 -21.138 26.781 1.00 52.56 390 PRO A C 1
ATOM 2892 O O . PRO A 1 390 ? 3.406 -21.149 26.602 1.00 52.56 390 PRO A O 1
ATOM 2895 N N . ALA A 1 391 ? 5.168 -20.560 27.862 1.00 56.47 391 ALA A N 1
ATOM 2896 C CA . ALA A 1 391 ? 4.373 -19.845 28.856 1.00 56.47 391 ALA A CA 1
ATOM 2897 C C . ALA A 1 391 ? 3.812 -18.521 28.312 1.00 56.47 391 ALA A C 1
ATOM 2899 O O . ALA A 1 391 ? 2.698 -18.159 28.685 1.00 56.47 391 ALA A O 1
ATOM 2900 N N . ALA A 1 392 ? 4.517 -17.833 27.407 1.00 59.41 392 ALA A N 1
ATOM 2901 C CA . ALA A 1 392 ? 4.044 -16.596 26.786 1.00 59.41 392 ALA A CA 1
ATOM 2902 C C . ALA A 1 392 ? 2.739 -16.826 26.011 1.00 59.41 392 ALA A C 1
ATOM 2904 O O . ALA A 1 392 ? 1.773 -16.100 26.212 1.00 59.41 392 ALA A O 1
ATOM 2905 N N . ILE A 1 393 ? 2.652 -17.913 25.234 1.00 65.12 393 ILE A N 1
ATOM 2906 C CA . ILE A 1 393 ? 1.422 -18.261 24.504 1.00 65.12 393 ILE A CA 1
ATOM 2907 C C . ILE A 1 393 ? 0.322 -18.754 25.475 1.00 65.12 393 ILE A C 1
ATOM 2909 O O . ILE A 1 393 ? -0.862 -18.511 25.250 1.00 65.12 393 ILE A O 1
ATOM 2913 N N . GLY A 1 394 ? 0.689 -19.442 26.567 1.00 51.44 394 GLY A N 1
ATOM 2914 C CA . GLY A 1 394 ? -0.252 -20.165 27.438 1.00 51.44 394 GLY A CA 1
ATOM 2915 C C . GLY A 1 394 ? -0.743 -19.475 28.723 1.00 51.44 394 GLY A C 1
ATOM 2916 O O . GLY A 1 394 ? -1.690 -19.974 29.327 1.00 51.44 394 GLY A O 1
ATOM 2917 N N . THR A 1 395 ? -0.137 -18.377 29.196 1.00 51.06 395 THR A N 1
ATOM 2918 C CA . THR A 1 395 ? -0.396 -17.854 30.566 1.00 51.06 395 THR A CA 1
ATOM 2919 C C . THR A 1 395 ? -1.213 -16.564 30.654 1.00 51.06 395 THR A C 1
ATOM 2921 O O . THR A 1 395 ? -1.509 -16.112 31.762 1.00 51.06 395 THR A O 1
ATOM 2924 N N . ALA A 1 396 ? -1.652 -15.988 29.533 1.00 52.62 396 ALA A N 1
ATOM 2925 C CA . ALA A 1 396 ? -2.357 -14.706 29.510 1.00 52.62 396 ALA A CA 1
ATOM 2926 C C . ALA A 1 396 ? -3.826 -14.775 29.989 1.00 52.62 396 ALA A C 1
ATOM 2928 O O . ALA A 1 396 ? -4.727 -14.390 29.255 1.00 52.62 396 ALA A O 1
ATOM 2929 N N . GLY A 1 397 ? -4.082 -15.243 31.218 1.00 51.91 397 GLY A N 1
ATOM 2930 C CA . GLY A 1 397 ? -5.208 -14.874 32.101 1.00 51.91 397 GLY A CA 1
ATOM 2931 C C . GLY A 1 397 ? -6.657 -14.980 31.597 1.00 51.91 397 GLY A C 1
ATOM 2932 O O . GLY A 1 397 ? -7.573 -14.651 32.348 1.00 51.91 397 GLY A O 1
ATOM 2933 N N . HIS A 1 398 ? -6.904 -15.414 30.365 1.00 55.66 398 HIS A N 1
ATOM 2934 C CA . HIS A 1 398 ? -8.235 -15.472 29.786 1.00 55.66 398 HIS A CA 1
ATOM 2935 C C . HIS A 1 398 ? -8.837 -16.826 30.134 1.00 55.66 398 HIS A C 1
ATOM 2937 O O . HIS A 1 398 ? -8.557 -17.843 29.514 1.00 55.66 398 HIS A O 1
ATOM 2943 N N . SER A 1 399 ? -9.700 -16.826 31.146 1.00 54.31 399 SER A N 1
ATOM 2944 C CA . SER A 1 399 ? -10.528 -17.968 31.550 1.00 54.31 399 SER A CA 1
ATOM 2945 C C . SER A 1 399 ? -11.587 -18.367 30.505 1.00 54.31 399 SER A C 1
ATOM 2947 O O . SER A 1 399 ? -12.422 -19.235 30.771 1.00 54.31 399 SER A O 1
ATOM 2949 N N . GLY A 1 400 ? -11.576 -17.743 29.321 1.00 61.50 400 GLY A N 1
ATOM 2950 C CA . GLY A 1 400 ? -12.448 -18.077 28.204 1.00 61.50 400 GLY A CA 1
ATOM 2951 C C . GLY A 1 400 ? -12.018 -19.394 27.567 1.00 61.50 400 GLY A C 1
ATOM 2952 O O . GLY A 1 400 ? -10.921 -19.503 27.039 1.00 61.50 400 GLY A O 1
ATOM 2953 N N . LYS A 1 401 ? -12.901 -20.395 27.596 1.00 64.69 401 LYS A N 1
ATOM 2954 C CA . LYS A 1 401 ? -12.671 -21.756 27.078 1.00 64.69 401 LYS A CA 1
ATOM 2955 C C . LYS A 1 401 ? -12.548 -21.861 25.541 1.00 64.69 401 LYS A C 1
ATOM 2957 O O . LYS A 1 401 ? -12.611 -22.961 25.016 1.00 64.69 401 LYS A O 1
ATOM 2962 N N . GLY A 1 402 ? -12.413 -20.755 24.810 1.00 67.38 402 GLY A N 1
ATOM 2963 C CA . GLY A 1 402 ? -12.359 -20.775 23.344 1.00 67.38 402 GLY A CA 1
ATOM 2964 C C . GLY A 1 402 ? -11.005 -21.254 22.796 1.00 67.38 402 GLY A C 1
ATOM 2965 O O . GLY A 1 402 ? -9.978 -21.045 23.447 1.00 67.38 402 GLY A O 1
ATOM 2966 N N . PRO A 1 403 ? -10.968 -21.881 21.604 1.00 76.62 403 PRO A N 1
ATOM 2967 C CA . PRO A 1 403 ? -9.714 -22.217 20.939 1.00 76.62 403 PRO A CA 1
ATOM 2968 C C . PRO A 1 403 ? -8.968 -20.934 20.549 1.00 76.62 403 PRO A C 1
ATOM 2970 O O . PRO A 1 403 ? -9.452 -20.149 19.743 1.00 76.62 403 PRO A O 1
ATOM 2973 N N . LEU A 1 404 ? -7.771 -20.728 21.101 1.00 85.75 404 LEU A N 1
ATOM 2974 C CA . LEU A 1 404 ? -6.927 -19.589 20.742 1.00 85.75 404 LEU A CA 1
ATOM 2975 C C . LEU A 1 404 ? -6.430 -19.738 19.298 1.00 85.75 404 LEU A C 1
ATOM 2977 O O . LEU A 1 404 ? -5.701 -20.684 18.979 1.00 85.75 404 LEU A O 1
ATOM 2981 N N . LEU A 1 405 ? -6.813 -18.793 18.440 1.00 91.38 405 LEU A N 1
ATOM 2982 C CA . LEU A 1 405 ? -6.337 -18.701 17.064 1.00 91.38 405 LEU A CA 1
ATOM 2983 C C . LEU A 1 405 ? -5.235 -17.650 16.923 1.00 91.38 405 LEU A C 1
ATOM 2985 O O . LEU A 1 405 ? -5.245 -16.593 17.558 1.00 91.38 405 LEU A O 1
ATOM 2989 N N . TRP A 1 406 ? -4.297 -17.949 16.037 1.00 93.38 406 TRP A N 1
ATOM 2990 C CA . TRP A 1 406 ? -3.163 -17.113 15.675 1.00 93.38 406 TRP A CA 1
ATOM 2991 C C . TRP A 1 406 ? -3.153 -16.889 14.167 1.00 93.38 406 TRP A C 1
ATOM 2993 O O . TRP A 1 406 ? -3.734 -17.652 13.400 1.00 93.38 406 TRP A O 1
ATOM 3003 N N . ILE A 1 407 ? -2.493 -15.828 13.727 1.00 92.94 407 ILE A N 1
ATOM 3004 C CA . ILE A 1 407 ? -2.275 -15.519 12.322 1.00 92.94 407 ILE A CA 1
ATOM 3005 C C . ILE A 1 407 ? -0.786 -15.263 12.097 1.00 92.94 407 ILE A C 1
ATOM 3007 O O . ILE A 1 407 ? -0.201 -14.370 12.703 1.00 92.94 407 ILE A O 1
ATOM 3011 N N . SER A 1 408 ? -0.166 -16.056 11.230 1.00 92.31 408 SER A N 1
ATOM 3012 C CA . SER A 1 408 ? 1.173 -15.779 10.715 1.00 92.31 408 SER A CA 1
ATOM 3013 C C . SER A 1 408 ? 1.057 -14.795 9.555 1.00 92.31 408 SER A C 1
ATOM 3015 O O . SER A 1 408 ? 0.229 -14.996 8.664 1.00 92.31 408 SER A O 1
ATOM 3017 N N . LYS A 1 409 ? 1.839 -13.716 9.596 1.00 91.69 409 LYS A N 1
ATOM 3018 C CA . LYS A 1 409 ? 1.849 -12.615 8.631 1.00 91.69 409 LYS A CA 1
ATOM 3019 C C . LYS A 1 409 ? 3.274 -12.355 8.159 1.00 91.69 409 LYS A C 1
ATOM 3021 O O . LYS A 1 409 ? 4.163 -12.150 8.979 1.00 91.69 409 LYS A O 1
ATOM 3026 N N . SER A 1 410 ? 3.488 -12.281 6.854 1.00 88.81 410 SER A N 1
ATOM 3027 C CA . SER A 1 410 ? 4.768 -11.860 6.272 1.00 88.81 410 SER A CA 1
ATOM 3028 C C . SER A 1 410 ? 5.126 -10.428 6.697 1.00 88.81 410 SER A C 1
ATOM 3030 O O . SER A 1 410 ? 4.229 -9.621 6.951 1.00 88.81 410 SER A O 1
ATOM 3032 N N . ARG A 1 411 ? 6.421 -10.081 6.739 1.00 89.69 411 ARG A N 1
ATOM 3033 C CA . ARG A 1 411 ? 6.892 -8.714 7.040 1.00 89.69 411 ARG A CA 1
ATOM 3034 C C . ARG A 1 411 ? 6.245 -7.671 6.134 1.00 89.69 411 ARG A C 1
ATOM 3036 O O . ARG A 1 411 ? 5.681 -6.675 6.589 1.00 89.69 411 ARG A O 1
ATOM 3043 N N . ALA A 1 412 ? 6.335 -7.947 4.842 1.00 79.94 412 ALA A N 1
ATOM 3044 C CA . ALA A 1 412 ? 5.859 -7.109 3.766 1.00 79.94 412 ALA A CA 1
ATOM 3045 C C . ALA A 1 412 ? 4.710 -7.791 3.014 1.00 79.94 412 ALA A C 1
ATOM 3047 O O . ALA A 1 412 ? 4.519 -9.002 3.093 1.00 79.94 412 ALA A O 1
ATOM 3048 N N . GLY A 1 413 ? 3.927 -7.012 2.273 1.00 65.69 413 GLY A N 1
ATOM 3049 C CA . GLY A 1 413 ? 2.864 -7.551 1.430 1.00 65.69 413 GLY A CA 1
ATOM 3050 C C . GLY A 1 413 ? 1.652 -6.639 1.362 1.00 65.69 413 GLY A C 1
ATOM 3051 O O . GLY A 1 413 ? 1.222 -6.064 2.361 1.00 65.69 413 GLY A O 1
ATOM 3052 N N . TYR A 1 414 ? 1.090 -6.523 0.158 1.00 64.44 414 TYR A N 1
ATOM 3053 C CA . TYR A 1 414 ? -0.152 -5.792 -0.062 1.00 64.44 414 TYR A CA 1
ATOM 3054 C C . TYR A 1 414 ? -1.344 -6.629 0.389 1.00 64.44 414 TYR A C 1
ATOM 3056 O O . TYR A 1 414 ? -1.763 -7.562 -0.305 1.00 64.44 414 TYR A O 1
ATOM 3064 N N . GLY A 1 415 ? -1.932 -6.223 1.510 1.00 60.62 415 GLY A N 1
ATOM 3065 C CA . GLY A 1 415 ? -3.035 -6.927 2.137 1.00 60.62 415 GLY A CA 1
ATOM 3066 C C . GLY A 1 415 ? -2.596 -8.254 2.745 1.00 60.62 415 GLY A C 1
ATOM 3067 O O . GLY A 1 415 ? -1.435 -8.490 3.060 1.00 60.62 415 GLY A O 1
ATOM 3068 N N . SER A 1 416 ? -3.562 -9.140 2.908 1.00 60.78 416 SER A N 1
ATOM 3069 C CA . SER A 1 416 ? -3.429 -10.342 3.721 1.00 60.78 416 SER A CA 1
ATOM 3070 C C . SER A 1 416 ? -2.907 -11.585 3.026 1.00 60.78 416 SER A C 1
ATOM 3072 O O . SER A 1 416 ? -3.097 -12.709 3.500 1.00 60.78 416 SER A O 1
ATOM 3074 N N . HIS A 1 417 ? -2.378 -11.406 1.831 1.00 66.19 417 HIS A N 1
ATOM 3075 C CA . HIS A 1 417 ? -1.960 -12.515 1.008 1.00 66.19 417 HIS A CA 1
ATOM 3076 C C . HIS A 1 417 ? -0.697 -13.149 1.592 1.00 66.19 417 HIS A C 1
ATOM 3078 O O . HIS A 1 417 ? 0.247 -12.443 1.927 1.00 66.19 417 HIS A O 1
ATOM 3084 N N . GLY A 1 418 ? -0.715 -14.472 1.753 1.00 71.12 418 GLY A N 1
ATOM 3085 C CA . GLY A 1 418 ? 0.319 -15.208 2.483 1.00 71.12 418 GLY A CA 1
ATOM 3086 C C . GLY A 1 418 ? 0.050 -15.360 3.983 1.00 71.12 418 GLY A C 1
ATOM 3087 O O . GLY A 1 418 ? 0.756 -16.127 4.633 1.00 71.12 418 GLY A O 1
ATOM 3088 N N . ASN A 1 419 ? -0.989 -14.716 4.534 1.00 85.00 419 ASN A N 1
ATOM 3089 C CA . ASN A 1 419 ? -1.338 -14.926 5.935 1.00 85.00 419 ASN A CA 1
ATOM 3090 C C . ASN A 1 419 ? -1.882 -16.345 6.155 1.00 85.00 419 ASN A C 1
ATOM 3092 O O . ASN A 1 419 ? -2.765 -16.797 5.422 1.00 85.00 419 ASN A O 1
ATOM 3096 N N . ARG A 1 420 ? -1.414 -17.021 7.205 1.00 87.25 420 ARG A N 1
ATOM 3097 C CA . ARG A 1 420 ? -1.904 -18.348 7.611 1.00 87.25 420 ARG A CA 1
ATOM 3098 C C . ARG A 1 420 ? -2.601 -18.236 8.957 1.00 87.25 420 ARG A C 1
ATOM 3100 O O . ARG A 1 420 ? -1.984 -17.764 9.907 1.00 87.25 420 ARG A O 1
ATOM 3107 N N . ILE A 1 421 ? -3.858 -18.667 9.046 1.00 89.81 421 ILE A N 1
ATOM 3108 C CA . ILE A 1 421 ? -4.501 -18.884 10.346 1.00 89.81 421 ILE A CA 1
ATOM 3109 C C . ILE A 1 421 ? -3.973 -20.197 10.915 1.00 89.81 421 ILE A C 1
ATOM 3111 O O . ILE A 1 421 ? -3.916 -21.202 10.210 1.00 89.81 421 ILE A O 1
ATOM 3115 N N . LEU A 1 422 ? -3.574 -20.154 12.176 1.00 90.88 422 LEU A N 1
ATOM 3116 C CA . LEU A 1 422 ? -2.979 -21.252 12.912 1.00 90.88 422 LEU A CA 1
ATOM 3117 C C . LEU A 1 422 ? -3.787 -21.469 14.186 1.00 90.88 422 LEU A C 1
ATOM 3119 O O . LEU A 1 422 ? -4.164 -20.525 14.883 1.00 90.88 422 LEU A O 1
ATOM 3123 N N . THR A 1 423 ? -4.038 -22.725 14.511 1.00 90.25 423 THR A N 1
ATOM 3124 C CA . THR A 1 423 ? -4.456 -23.112 15.856 1.00 90.25 423 THR A CA 1
ATOM 3125 C C . THR A 1 423 ? -3.324 -22.848 16.849 1.00 90.25 423 THR A C 1
ATOM 3127 O O . THR A 1 423 ? -2.160 -22.738 16.471 1.00 90.25 423 THR A O 1
ATOM 3130 N N . PHE A 1 424 ? -3.638 -22.795 18.144 1.00 88.94 424 PHE A N 1
ATOM 3131 C CA . PHE A 1 424 ? -2.623 -22.704 19.198 1.00 88.94 424 PHE A CA 1
ATOM 3132 C C . PHE A 1 424 ? -1.508 -23.757 19.060 1.00 88.94 424 PHE A C 1
ATOM 3134 O O . PHE A 1 424 ? -0.336 -23.437 19.233 1.00 88.94 424 PHE A O 1
ATOM 3141 N N . ALA A 1 425 ? -1.863 -25.005 18.735 1.00 88.75 425 ALA A N 1
ATOM 3142 C CA . ALA A 1 425 ? -0.893 -26.089 18.588 1.00 88.75 425 ALA A CA 1
ATOM 3143 C C . ALA A 1 425 ? 0.056 -25.852 17.402 1.00 88.75 425 ALA A C 1
ATOM 3145 O O . ALA A 1 425 ? 1.265 -25.980 17.561 1.00 88.75 425 ALA A O 1
ATOM 3146 N N . GLU A 1 426 ? -0.482 -25.443 16.249 1.00 90.75 426 GLU A N 1
ATOM 3147 C CA .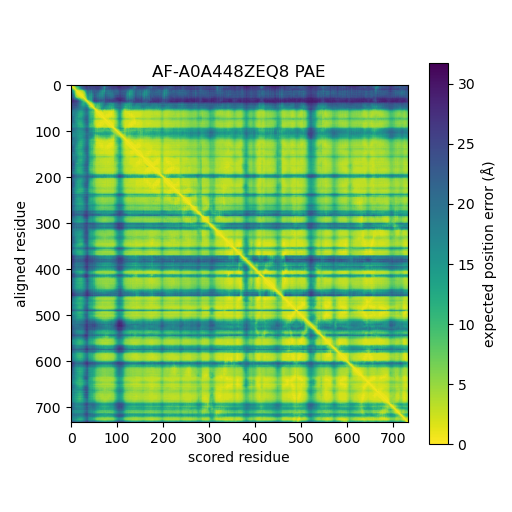 GLU A 1 426 ? 0.318 -25.110 15.061 1.00 90.75 426 GLU A CA 1
ATOM 3148 C C . GLU A 1 426 ? 1.183 -23.863 15.292 1.00 90.75 426 GLU A C 1
ATOM 3150 O O . GLU A 1 426 ? 2.335 -23.822 14.878 1.00 90.75 426 GLU A O 1
ATOM 3155 N N . ALA A 1 427 ? 0.659 -22.854 15.991 1.00 90.00 427 ALA A N 1
ATOM 3156 C CA . ALA A 1 427 ? 1.419 -21.667 16.373 1.00 90.00 427 ALA A CA 1
ATOM 3157 C C . ALA A 1 427 ? 2.594 -22.019 17.303 1.00 90.00 427 ALA A C 1
ATOM 3159 O O . ALA A 1 427 ? 3.699 -21.513 17.117 1.00 90.00 427 ALA A O 1
ATOM 3160 N N . ASN A 1 428 ? 2.380 -22.917 18.271 1.00 87.88 428 ASN A N 1
ATOM 3161 C CA . ASN A 1 428 ? 3.448 -23.411 19.138 1.00 87.88 428 ASN A CA 1
ATOM 3162 C C . ASN A 1 428 ? 4.491 -24.223 18.351 1.00 87.88 428 ASN A C 1
ATOM 3164 O O . ASN A 1 428 ? 5.685 -24.046 18.570 1.00 87.88 428 ASN A O 1
ATOM 3168 N N . GLU A 1 429 ? 4.063 -25.055 17.396 1.00 89.00 429 GLU A N 1
ATOM 3169 C CA . GLU A 1 429 ? 4.969 -25.782 16.497 1.00 89.00 429 GLU A CA 1
ATOM 3170 C C . GLU A 1 429 ? 5.828 -24.825 15.647 1.00 89.00 429 GLU A C 1
ATOM 3172 O O . GLU A 1 429 ? 7.035 -25.024 15.520 1.00 89.00 429 GLU A O 1
ATOM 3177 N N . GLU A 1 430 ? 5.247 -23.751 15.103 1.00 88.31 430 GLU A N 1
ATOM 3178 C CA . GLU A 1 430 ? 5.983 -22.711 14.363 1.00 88.31 430 GLU A CA 1
ATOM 3179 C C . GLU A 1 430 ? 7.043 -22.024 15.243 1.00 88.31 430 GLU A C 1
ATOM 3181 O O . GLU A 1 430 ? 8.183 -21.822 14.813 1.00 88.31 430 GLU A O 1
ATOM 3186 N N . VAL A 1 431 ? 6.709 -21.726 16.503 1.00 87.62 431 VAL A N 1
ATOM 3187 C CA . VAL A 1 431 ? 7.653 -21.156 17.476 1.00 87.62 431 VAL A CA 1
ATOM 3188 C C . VAL A 1 431 ? 8.786 -22.133 17.796 1.00 87.62 431 VAL A C 1
ATOM 3190 O O . VAL A 1 431 ? 9.955 -21.743 17.770 1.00 87.62 431 VAL A O 1
ATOM 3193 N N . GLU A 1 432 ? 8.476 -23.404 18.057 1.00 86.25 432 GLU A N 1
ATOM 3194 C CA . GLU A 1 432 ? 9.482 -24.442 18.308 1.00 86.25 432 GLU A CA 1
ATOM 3195 C C . GLU A 1 432 ? 10.416 -24.625 17.104 1.00 86.25 432 GLU A C 1
ATOM 3197 O O . GLU A 1 432 ? 11.639 -24.650 17.263 1.00 86.25 432 GLU A O 1
ATOM 3202 N N . ASN A 1 433 ? 9.867 -24.658 15.888 1.00 85.75 433 ASN A N 1
ATOM 3203 C CA . ASN A 1 433 ? 10.646 -24.738 14.655 1.00 85.75 433 ASN A CA 1
ATOM 3204 C C . ASN A 1 433 ? 11.572 -23.523 14.482 1.00 85.75 433 ASN A C 1
ATOM 3206 O O . ASN A 1 433 ? 12.748 -23.689 14.147 1.00 85.75 433 ASN A O 1
ATOM 3210 N N . ALA A 1 434 ? 11.089 -22.307 14.755 1.00 85.31 434 ALA A N 1
ATOM 3211 C CA . ALA A 1 434 ? 11.903 -21.094 14.688 1.00 85.31 434 ALA A CA 1
ATOM 3212 C C . ALA A 1 434 ? 13.049 -21.100 15.720 1.00 85.31 434 ALA A C 1
ATOM 3214 O O . ALA A 1 434 ? 14.169 -20.676 15.411 1.00 85.31 434 ALA A O 1
ATOM 3215 N N . LEU A 1 435 ? 12.804 -21.624 16.927 1.00 84.12 435 LEU A N 1
ATOM 3216 C CA . LEU A 1 435 ? 13.835 -21.803 17.954 1.00 84.12 435 LEU A CA 1
ATOM 3217 C C . LEU A 1 435 ? 14.893 -22.828 17.528 1.00 84.12 435 LEU A C 1
ATOM 3219 O O . LEU A 1 435 ? 16.085 -22.560 17.677 1.00 84.12 435 LEU A O 1
ATOM 3223 N N . LEU A 1 436 ? 14.487 -23.953 16.933 1.00 83.50 436 LEU A N 1
ATOM 3224 C CA . LEU A 1 436 ? 15.418 -24.954 16.402 1.00 83.50 436 LEU A CA 1
ATOM 3225 C C . LEU A 1 436 ? 16.314 -24.373 15.299 1.00 83.50 436 LEU A C 1
ATOM 3227 O O . LEU A 1 436 ? 17.526 -24.593 15.315 1.00 83.50 436 LEU A O 1
ATOM 3231 N N . VAL A 1 437 ? 15.750 -23.583 14.376 1.00 81.81 437 VAL A N 1
ATOM 3232 C CA . VAL A 1 437 ? 16.526 -22.885 13.332 1.00 81.81 437 VAL A CA 1
ATOM 3233 C C . VAL A 1 437 ? 17.543 -21.927 13.959 1.00 81.81 437 VAL A C 1
ATOM 3235 O O . VAL A 1 437 ? 18.704 -21.892 13.544 1.00 81.81 437 VAL A O 1
ATOM 3238 N N . ARG A 1 438 ? 17.146 -21.183 14.998 1.00 82.00 438 ARG A N 1
ATOM 3239 C CA . ARG A 1 438 ? 18.044 -20.276 15.726 1.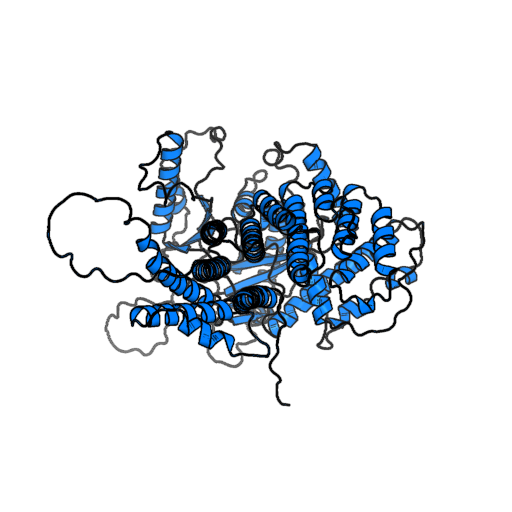00 82.00 438 ARG A CA 1
ATOM 3240 C C . ARG A 1 438 ? 19.193 -21.021 16.406 1.00 82.00 438 ARG A C 1
ATOM 3242 O O . ARG A 1 438 ? 20.339 -20.588 16.294 1.00 82.00 438 ARG A O 1
ATOM 3249 N N . GLU A 1 439 ? 18.907 -22.116 17.103 1.00 84.31 439 GLU A N 1
ATOM 3250 C CA . GLU A 1 439 ? 19.919 -22.933 17.785 1.00 84.31 439 GLU A CA 1
ATOM 3251 C C . GLU A 1 439 ? 20.917 -23.537 16.797 1.00 84.31 439 GLU A C 1
ATOM 3253 O O . GLU A 1 439 ? 22.127 -23.507 17.032 1.00 84.31 439 GLU A O 1
ATOM 3258 N N . HIS A 1 440 ? 20.419 -24.007 15.653 1.00 81.62 440 HIS A N 1
ATOM 3259 C CA . HIS A 1 440 ? 21.245 -24.542 14.579 1.00 81.62 440 HIS A CA 1
ATOM 3260 C C . HIS A 1 440 ? 22.176 -23.474 13.984 1.00 81.62 440 HIS A C 1
ATOM 3262 O O . HIS A 1 440 ? 23.378 -23.709 13.848 1.00 81.62 440 HIS A O 1
ATOM 3268 N N . ASN A 1 441 ? 21.655 -22.266 13.734 1.00 80.56 441 ASN A N 1
ATOM 3269 C CA . ASN A 1 441 ? 22.443 -21.125 13.255 1.00 80.56 441 ASN A CA 1
ATOM 3270 C C . ASN A 1 441 ? 23.506 -20.670 14.275 1.00 80.56 441 ASN A C 1
ATOM 3272 O O . ASN A 1 441 ? 24.613 -20.300 13.887 1.00 80.56 441 ASN A O 1
ATOM 3276 N N . GLN A 1 442 ? 23.206 -20.716 15.579 1.00 83.75 442 GLN A N 1
ATOM 3277 C CA . GLN A 1 442 ? 24.161 -20.359 16.639 1.00 83.75 442 GLN A CA 1
ATOM 3278 C C . GLN A 1 442 ? 25.263 -21.404 16.838 1.00 83.75 442 GLN A C 1
ATOM 3280 O O . GLN A 1 442 ? 26.381 -21.047 17.207 1.00 83.75 442 GLN A O 1
ATOM 3285 N N . ALA A 1 443 ? 24.971 -22.682 16.591 1.00 85.81 443 ALA A N 1
ATOM 3286 C CA . ALA A 1 443 ? 25.946 -23.760 16.721 1.00 85.81 443 ALA A CA 1
ATOM 3287 C C . ALA A 1 443 ? 27.024 -23.744 15.621 1.00 85.81 443 ALA A C 1
ATOM 3289 O O . ALA A 1 443 ? 27.993 -24.494 15.719 1.00 85.81 443 ALA A O 1
ATOM 3290 N N . GLY A 1 444 ? 26.865 -22.930 14.568 1.00 83.69 444 GLY A N 1
ATOM 3291 C CA . GLY A 1 444 ? 27.782 -22.896 13.424 1.00 83.69 444 GLY A CA 1
ATOM 3292 C C . GLY A 1 444 ? 27.809 -24.198 12.614 1.00 83.69 444 GLY A C 1
ATOM 3293 O O . GLY A 1 444 ? 28.675 -24.372 11.760 1.00 83.69 444 GLY A O 1
ATOM 3294 N N . ASN A 1 445 ? 26.879 -25.119 12.878 1.00 80.12 445 ASN A N 1
ATOM 3295 C CA . ASN A 1 445 ? 26.757 -26.363 12.136 1.00 80.12 445 ASN A CA 1
ATOM 3296 C C . ASN A 1 445 ? 26.014 -26.073 10.830 1.00 80.12 445 ASN A C 1
ATOM 3298 O O . ASN A 1 445 ? 24.910 -25.536 10.851 1.00 80.12 445 ASN A O 1
ATOM 3302 N N . GLU A 1 446 ? 26.568 -26.446 9.677 1.00 65.94 446 GLU A N 1
ATOM 3303 C CA . GLU A 1 446 ? 25.780 -26.422 8.444 1.00 65.94 446 GLU A CA 1
ATOM 3304 C C . GLU A 1 446 ? 24.678 -27.496 8.521 1.00 65.94 446 GLU A C 1
ATOM 3306 O O . GLU A 1 446 ? 24.967 -28.639 8.889 1.00 65.94 446 GLU A O 1
ATOM 3311 N N . PRO A 1 447 ? 23.409 -27.174 8.208 1.00 63.75 447 PRO A N 1
ATOM 3312 C CA . PRO A 1 447 ? 22.356 -28.181 8.165 1.00 63.75 447 PRO A CA 1
ATOM 3313 C C . PRO A 1 447 ? 22.671 -29.224 7.083 1.00 63.75 447 PRO A C 1
ATOM 3315 O O . PRO A 1 447 ? 23.271 -28.875 6.059 1.00 63.75 447 PRO A O 1
ATOM 3318 N N . PRO A 1 448 ? 22.249 -30.492 7.250 1.00 67.75 448 PRO A N 1
ATOM 3319 C CA . PRO A 1 448 ? 22.389 -31.491 6.198 1.00 67.75 448 PRO A CA 1
ATOM 3320 C C . PRO A 1 448 ? 21.770 -30.973 4.890 1.00 67.75 448 PRO A C 1
ATOM 3322 O O . PRO A 1 448 ? 20.642 -30.484 4.871 1.00 67.75 448 PRO A O 1
ATOM 3325 N N . ALA A 1 449 ? 22.513 -31.091 3.783 1.00 60.88 449 ALA A N 1
ATOM 3326 C CA . ALA A 1 449 ? 22.222 -30.442 2.496 1.00 60.88 449 ALA A CA 1
ATOM 3327 C C . ALA A 1 449 ? 20.803 -30.685 1.940 1.00 60.88 449 ALA A C 1
ATOM 3329 O O . ALA A 1 449 ? 20.307 -29.889 1.148 1.00 60.88 449 ALA A O 1
ATOM 3330 N N . LYS A 1 450 ? 20.143 -31.772 2.356 1.00 57.19 450 LYS A N 1
ATOM 3331 C CA . LYS A 1 450 ? 18.809 -32.160 1.886 1.00 57.19 450 LYS A CA 1
ATOM 3332 C C . LYS A 1 450 ? 17.660 -31.424 2.596 1.00 57.19 450 LYS A C 1
ATOM 3334 O O . LYS A 1 450 ? 16.629 -31.231 1.968 1.00 57.19 450 LYS A O 1
ATOM 3339 N N . ASP A 1 451 ? 17.868 -30.955 3.830 1.00 54.78 451 ASP A N 1
ATOM 3340 C CA . ASP A 1 451 ? 16.909 -30.115 4.580 1.00 54.78 451 ASP A CA 1
ATOM 3341 C C . ASP A 1 451 ? 17.214 -28.609 4.440 1.00 54.78 451 ASP A C 1
ATOM 3343 O O . ASP A 1 451 ? 16.459 -27.752 4.900 1.00 54.78 451 ASP A O 1
ATOM 3347 N N . ARG A 1 452 ? 18.335 -28.281 3.785 1.00 49.22 452 ARG A N 1
ATOM 3348 C CA . ARG A 1 452 ? 18.897 -26.931 3.643 1.00 49.22 452 ARG A CA 1
ATOM 3349 C C . ARG A 1 452 ? 18.065 -26.024 2.723 1.00 49.22 452 ARG A C 1
ATOM 3351 O O . ARG A 1 452 ? 17.895 -24.846 3.025 1.00 49.22 452 ARG A O 1
ATOM 3358 N N . ILE A 1 453 ? 17.523 -26.591 1.642 1.00 49.06 453 ILE A N 1
ATOM 3359 C CA . ILE A 1 453 ? 16.923 -25.840 0.521 1.00 49.06 453 ILE A CA 1
ATOM 3360 C C . ILE A 1 453 ? 15.511 -25.320 0.845 1.00 49.06 453 ILE A C 1
ATOM 3362 O O . ILE A 1 453 ? 15.132 -24.256 0.361 1.00 49.06 453 ILE A O 1
ATOM 3366 N N . ASP A 1 454 ? 14.757 -26.013 1.706 1.00 51.41 454 ASP A N 1
ATOM 3367 C CA . ASP A 1 454 ? 13.384 -25.607 2.044 1.00 51.41 454 ASP A CA 1
ATOM 3368 C C . ASP A 1 454 ? 13.274 -24.853 3.383 1.00 51.41 454 ASP A C 1
ATOM 3370 O O . ASP A 1 454 ? 12.348 -24.061 3.544 1.00 51.41 454 ASP A O 1
ATOM 3374 N N . ARG A 1 455 ? 14.197 -25.056 4.344 1.00 51.03 455 ARG A N 1
ATOM 3375 C CA . ARG A 1 455 ? 14.039 -24.541 5.725 1.00 51.03 455 ARG A CA 1
ATOM 3376 C C . ARG A 1 455 ? 14.932 -23.363 6.127 1.00 51.03 455 ARG A C 1
ATOM 3378 O O . ARG A 1 455 ? 14.536 -22.616 7.014 1.00 51.03 455 ARG A O 1
ATOM 3385 N N . VAL A 1 456 ? 16.126 -23.193 5.549 1.00 46.25 456 VAL A N 1
ATOM 3386 C CA . VAL A 1 456 ? 17.161 -22.304 6.136 1.00 46.25 456 VAL A CA 1
ATOM 3387 C C . VAL A 1 456 ? 17.486 -21.082 5.275 1.00 46.25 456 VAL A C 1
ATOM 3389 O O . VAL A 1 456 ? 17.751 -20.016 5.819 1.00 46.25 456 VAL A O 1
ATOM 3392 N N . GLU A 1 457 ? 17.397 -21.174 3.949 1.00 47.66 457 GLU A N 1
ATOM 3393 C CA . GLU A 1 457 ? 17.756 -20.055 3.055 1.00 47.66 457 GLU A CA 1
ATOM 3394 C C . GLU A 1 457 ? 16.623 -19.032 2.829 1.00 47.66 457 GLU A C 1
ATOM 3396 O O . GLU A 1 457 ? 16.814 -18.056 2.109 1.00 47.66 457 GLU A O 1
ATOM 3401 N N . ARG A 1 458 ? 15.444 -19.221 3.447 1.00 50.88 458 ARG A N 1
ATOM 3402 C CA . ARG A 1 458 ? 14.241 -18.392 3.210 1.00 50.88 458 ARG A CA 1
ATOM 3403 C C . ARG A 1 458 ? 13.421 -18.025 4.451 1.00 50.88 458 ARG A C 1
ATOM 3405 O O . ARG A 1 458 ? 12.267 -17.635 4.303 1.00 50.88 458 ARG A O 1
ATOM 3412 N N . ALA A 1 459 ? 13.955 -18.142 5.666 1.00 69.50 459 ALA A N 1
ATOM 3413 C CA . ALA A 1 459 ? 13.206 -17.717 6.851 1.00 69.50 459 ALA A CA 1
ATOM 3414 C C . ALA A 1 459 ? 13.272 -16.186 7.006 1.00 69.50 459 ALA A C 1
ATOM 3416 O O . ALA A 1 459 ? 13.852 -15.671 7.962 1.00 69.50 459 ALA A O 1
ATOM 3417 N N . GLU A 1 460 ? 12.731 -15.458 6.022 1.00 80.50 460 GLU A N 1
ATOM 3418 C CA . GLU A 1 460 ? 12.402 -14.045 6.183 1.00 80.50 460 GLU A CA 1
ATOM 3419 C C . GLU A 1 460 ? 11.595 -13.907 7.482 1.00 80.50 460 GLU A C 1
ATOM 3421 O O . GLU A 1 460 ? 10.673 -14.702 7.704 1.00 80.50 460 GLU A O 1
ATOM 3426 N N . PRO A 1 461 ? 11.945 -12.956 8.365 1.00 88.69 461 PRO A N 1
ATOM 3427 C CA . PRO A 1 461 ? 11.170 -12.731 9.566 1.00 88.69 461 PRO A CA 1
ATOM 3428 C C . PRO A 1 461 ? 9.690 -12.531 9.228 1.00 88.69 461 PRO A C 1
ATOM 3430 O O . PRO A 1 461 ? 9.343 -11.805 8.296 1.00 88.69 461 PRO A O 1
ATOM 3433 N N . TYR A 1 462 ? 8.816 -13.153 10.006 1.00 90.75 462 TYR A N 1
ATOM 3434 C CA . TYR A 1 462 ? 7.370 -13.016 9.918 1.00 90.75 462 TYR A CA 1
ATOM 3435 C C . TYR A 1 462 ? 6.786 -12.739 11.309 1.00 90.75 462 TYR A C 1
ATOM 3437 O O . TYR A 1 462 ? 7.418 -12.993 12.333 1.00 90.75 462 TYR A O 1
ATOM 3445 N N . LEU A 1 463 ? 5.582 -12.178 11.354 1.00 92.94 463 LEU A N 1
ATOM 3446 C CA . LEU A 1 463 ? 4.855 -11.856 12.575 1.00 92.94 463 LEU A CA 1
ATOM 3447 C C . LEU A 1 463 ? 3.787 -12.922 12.838 1.00 92.94 463 LEU A C 1
ATOM 3449 O O . LEU A 1 463 ? 2.818 -13.035 12.093 1.00 92.94 463 LEU A O 1
ATOM 3453 N N . LEU A 1 464 ? 3.932 -13.668 13.925 1.00 93.75 464 LEU A N 1
ATOM 3454 C CA . LEU A 1 464 ? 2.907 -14.546 14.471 1.00 93.75 464 LEU A CA 1
ATOM 3455 C C . LEU A 1 464 ? 2.073 -13.760 15.488 1.00 93.75 464 LEU A C 1
ATOM 3457 O O . LEU A 1 464 ? 2.549 -13.456 16.575 1.00 93.75 464 LEU A O 1
ATOM 3461 N N . GLN A 1 465 ? 0.841 -13.399 15.143 1.00 94.31 465 GLN A N 1
ATOM 3462 C CA . GLN A 1 465 ? -0.003 -12.513 15.945 1.00 94.31 465 GLN A CA 1
ATOM 3463 C C . GLN A 1 465 ? -1.276 -13.219 16.415 1.00 94.31 465 GLN A C 1
ATOM 3465 O O . GLN A 1 465 ? -1.890 -13.970 15.662 1.00 94.31 465 GLN A O 1
ATOM 3470 N N . ARG A 1 466 ? -1.707 -12.971 17.649 1.00 93.56 466 ARG A N 1
ATOM 3471 C CA . ARG A 1 466 ? -2.953 -13.508 18.195 1.00 93.56 466 ARG A CA 1
ATOM 3472 C C . ARG A 1 466 ? -4.152 -12.905 17.466 1.00 93.56 466 ARG A C 1
ATOM 3474 O O . ARG A 1 466 ? -4.197 -11.697 17.222 1.00 93.56 466 ARG A O 1
ATOM 3481 N N . MET A 1 467 ? -5.139 -13.730 17.124 1.00 93.25 467 MET A N 1
ATOM 3482 C CA . MET A 1 467 ? -6.391 -13.232 16.559 1.00 93.25 467 MET A CA 1
ATOM 3483 C C . MET A 1 467 ? -7.266 -12.615 17.655 1.00 93.25 467 MET A C 1
ATOM 3485 O O . MET A 1 467 ? -7.310 -13.090 18.787 1.00 93.25 467 MET A O 1
ATOM 3489 N N . VAL A 1 468 ? -7.959 -11.532 17.310 1.00 92.25 468 VAL A N 1
ATOM 3490 C CA . VAL A 1 468 ? -8.911 -10.865 18.204 1.00 92.25 468 VAL A CA 1
ATOM 3491 C C . VAL A 1 468 ? -10.204 -11.668 18.222 1.00 92.25 468 VAL A C 1
ATOM 3493 O O . VAL A 1 468 ? -10.814 -11.853 17.171 1.00 92.25 468 VAL A O 1
ATOM 3496 N N . GLU A 1 469 ? -10.638 -12.112 19.400 1.00 90.19 469 GLU A N 1
ATOM 3497 C CA . GLU A 1 469 ? -11.897 -12.833 19.583 1.00 90.19 469 GLU A CA 1
ATOM 3498 C C . GLU A 1 469 ? -12.576 -12.467 20.914 1.00 90.19 469 GLU A C 1
ATOM 3500 O O . GLU A 1 469 ? -11.878 -12.242 21.904 1.00 90.19 469 GLU A O 1
ATOM 3505 N N . PRO A 1 470 ? -13.923 -12.454 20.965 1.00 91.50 470 PRO A N 1
ATOM 3506 C CA . PRO A 1 470 ? -14.842 -12.625 19.835 1.00 91.50 470 PRO A CA 1
ATOM 3507 C C . PRO A 1 470 ? -14.962 -11.355 18.976 1.00 91.50 470 PRO A C 1
ATOM 3509 O O . PRO A 1 470 ? -14.920 -10.234 19.480 1.00 91.50 470 PRO A O 1
ATOM 3512 N N . LEU A 1 471 ? -15.139 -11.531 17.663 1.00 91.94 471 LEU A N 1
ATOM 3513 C CA . LEU A 1 471 ? -15.302 -10.433 16.701 1.00 91.94 471 LEU A CA 1
ATOM 3514 C C . LEU A 1 471 ? -16.749 -9.949 16.629 1.00 91.94 471 LEU A C 1
ATOM 3516 O O . LEU A 1 471 ? -17.685 -10.750 16.657 1.00 91.94 471 LEU A O 1
ATOM 3520 N N . LEU A 1 472 ? -16.928 -8.641 16.465 1.00 93.38 472 LEU A N 1
ATOM 3521 C CA . LEU A 1 472 ? -18.211 -8.060 16.101 1.00 93.38 472 LEU A CA 1
ATOM 3522 C C . LEU A 1 472 ? -18.619 -8.557 14.709 1.00 93.38 472 LEU A C 1
ATOM 3524 O O . LEU A 1 472 ? -17.826 -8.517 13.768 1.00 93.38 472 LEU A O 1
ATOM 3528 N N . LEU A 1 473 ? -19.861 -9.021 14.579 1.00 93.31 473 LEU A N 1
ATOM 3529 C CA . LEU A 1 473 ? -20.409 -9.511 13.316 1.00 93.31 473 LEU A CA 1
ATOM 3530 C C . LEU A 1 473 ? -21.440 -8.524 12.776 1.00 93.31 473 LEU A C 1
ATOM 3532 O O . LEU A 1 47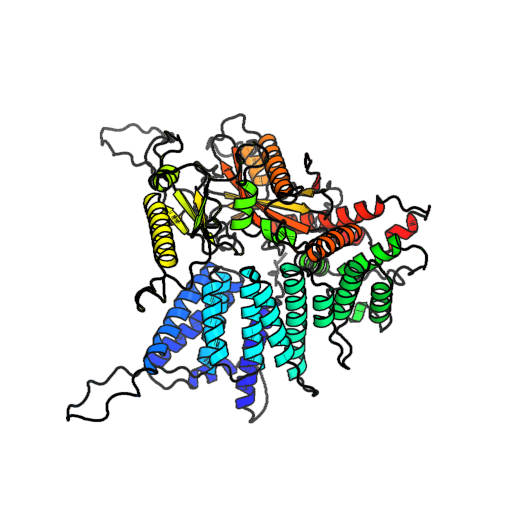3 ? -22.273 -8.025 13.530 1.00 93.31 473 LEU A O 1
ATOM 3536 N N . LEU A 1 474 ? -21.433 -8.300 11.464 1.00 92.44 474 LEU A N 1
ATOM 3537 C CA . LEU A 1 474 ? -22.454 -7.518 10.771 1.00 92.44 474 LEU A CA 1
ATOM 3538 C C . LEU A 1 474 ? -23.323 -8.472 9.952 1.00 92.44 474 LEU A C 1
ATOM 3540 O O . LEU A 1 474 ? -22.849 -9.097 9.008 1.00 92.44 474 LEU A O 1
ATOM 3544 N N . SER A 1 475 ? -24.591 -8.632 10.341 1.00 91.19 475 SER A N 1
ATOM 3545 C CA . SER A 1 475 ? -25.514 -9.611 9.731 1.00 91.19 475 SER A CA 1
ATOM 3546 C C . SER A 1 475 ? -24.972 -11.052 9.715 1.00 91.19 475 SER A C 1
ATOM 3548 O O . SER A 1 475 ? -25.187 -11.798 8.764 1.00 91.19 475 SER A O 1
ATOM 3550 N N . GLY A 1 476 ? -24.221 -11.439 10.751 1.00 91.06 476 GLY A N 1
ATOM 3551 C CA . GLY A 1 476 ? -23.580 -12.757 10.846 1.00 91.06 476 GLY A CA 1
ATOM 3552 C C . GLY A 1 476 ? -22.260 -12.891 10.078 1.00 91.06 476 GLY A C 1
ATOM 3553 O O . GLY A 1 476 ? -21.629 -13.941 10.147 1.00 91.06 476 GLY A O 1
ATOM 3554 N N . TYR A 1 477 ? -21.797 -11.851 9.384 1.00 92.44 477 TYR A N 1
ATOM 3555 C CA . TYR A 1 477 ? -20.515 -11.853 8.679 1.00 92.44 477 TYR A CA 1
ATOM 3556 C C . TYR A 1 477 ? -19.419 -11.219 9.533 1.00 92.44 477 TYR A C 1
ATOM 3558 O O . TYR A 1 477 ? -19.634 -10.192 10.181 1.00 92.44 477 TYR A O 1
ATOM 3566 N N . LYS A 1 478 ? -18.214 -11.802 9.491 1.00 92.81 478 LYS A N 1
ATOM 3567 C CA . LYS A 1 478 ? -17.000 -11.102 9.935 1.00 92.81 478 LYS A CA 1
ATOM 3568 C C . LYS A 1 478 ? -16.775 -9.895 9.025 1.00 92.81 478 LYS A C 1
ATOM 3570 O O . LYS A 1 478 ? -17.101 -9.952 7.837 1.00 92.81 478 LYS A O 1
ATOM 3575 N N . PHE A 1 479 ? -16.194 -8.833 9.565 1.00 94.81 479 PHE A N 1
ATOM 3576 C CA . PHE A 1 479 ? -15.777 -7.696 8.759 1.00 94.81 479 PHE A CA 1
ATOM 3577 C C . PHE A 1 479 ? -14.481 -7.073 9.270 1.00 94.81 479 PHE A C 1
ATOM 3579 O O . PHE A 1 479 ? -14.102 -7.240 10.430 1.00 94.81 479 PHE A O 1
ATOM 3586 N N . SER A 1 480 ? -13.819 -6.332 8.389 1.00 95.62 480 SER A N 1
ATOM 3587 C CA . SER A 1 480 ? -12.771 -5.376 8.745 1.00 95.62 480 SER A CA 1
ATOM 3588 C C . SER A 1 480 ? -13.149 -3.972 8.285 1.00 95.62 480 SER A C 1
ATOM 3590 O O . SER A 1 480 ? -14.002 -3.793 7.413 1.00 95.62 480 SER A O 1
ATOM 3592 N N . LEU A 1 481 ? -12.528 -2.962 8.883 1.00 97.00 481 LEU A N 1
ATOM 3593 C CA . LEU A 1 481 ? -12.699 -1.562 8.508 1.00 97.00 481 LEU A CA 1
ATOM 3594 C C . LEU A 1 481 ? -11.439 -1.074 7.820 1.00 97.00 481 LEU A C 1
ATOM 3596 O O . LEU A 1 481 ? -10.358 -1.243 8.370 1.00 97.00 481 LEU A O 1
ATOM 3600 N N . ARG A 1 482 ? -11.578 -0.436 6.659 1.00 97.38 482 ARG A N 1
ATOM 3601 C CA . ARG A 1 482 ? -10.524 0.370 6.042 1.00 97.38 482 ARG A CA 1
ATOM 3602 C C . ARG A 1 482 ? -10.823 1.832 6.313 1.00 97.38 482 ARG A C 1
ATOM 3604 O O . ARG A 1 482 ? -11.746 2.387 5.718 1.00 97.38 482 ARG A O 1
ATOM 3611 N N . ILE A 1 483 ? -10.000 2.440 7.149 1.00 98.00 483 ILE A N 1
ATOM 3612 C CA . ILE A 1 483 ? -10.090 3.850 7.510 1.00 98.00 483 ILE A CA 1
ATOM 3613 C C . ILE A 1 483 ? -8.964 4.608 6.821 1.00 98.00 483 ILE A C 1
ATOM 3615 O O . ILE A 1 483 ? -7.810 4.173 6.839 1.00 98.00 483 ILE A O 1
ATOM 3619 N N . TYR A 1 484 ? -9.294 5.732 6.192 1.00 98.12 484 TYR A N 1
ATOM 3620 C CA . TYR A 1 484 ? -8.304 6.557 5.510 1.00 98.12 484 TYR A CA 1
ATOM 3621 C C . TYR A 1 484 ? -7.790 7.655 6.433 1.00 98.12 484 TYR A C 1
ATOM 3623 O O . TYR A 1 484 ? -8.564 8.383 7.052 1.00 98.12 484 TYR A O 1
ATOM 3631 N N . VAL A 1 485 ? -6.470 7.790 6.492 1.00 97.50 485 VAL A N 1
ATOM 3632 C CA . VAL A 1 485 ? -5.791 8.839 7.254 1.00 97.50 485 VAL A CA 1
ATOM 3633 C C . VAL A 1 485 ? -4.978 9.683 6.286 1.00 97.50 485 VAL A C 1
ATOM 3635 O O . VAL A 1 485 ? -4.162 9.155 5.531 1.00 97.50 485 VAL A O 1
ATOM 3638 N N . VAL A 1 486 ? -5.194 10.995 6.307 1.00 96.75 486 VAL A N 1
ATOM 3639 C CA . VAL A 1 486 ? -4.432 11.971 5.528 1.00 96.75 486 VAL A CA 1
ATOM 3640 C C . VAL A 1 486 ? -3.362 12.581 6.417 1.00 96.75 486 VAL A C 1
ATOM 3642 O O . VAL A 1 486 ? -3.648 13.216 7.425 1.00 96.75 486 VAL A O 1
ATOM 3645 N N . TYR A 1 487 ? -2.117 12.389 6.028 1.00 92.00 487 TYR A N 1
ATOM 3646 C CA . TYR A 1 487 ? -0.931 12.795 6.753 1.00 92.00 487 TYR A CA 1
ATOM 3647 C C . TYR A 1 487 ? -0.195 13.905 5.995 1.00 92.00 487 TYR A C 1
ATOM 3649 O O . TYR A 1 487 ? 0.083 13.774 4.798 1.00 92.00 487 TYR A O 1
ATOM 3657 N N . PHE A 1 488 ? 0.168 14.968 6.708 1.00 90.38 488 PHE A N 1
ATOM 3658 C CA . PHE A 1 488 ? 1.155 15.957 6.276 1.00 90.38 488 PHE A CA 1
ATOM 3659 C C . PHE A 1 488 ? 2.451 15.715 7.064 1.00 90.38 488 PHE A C 1
ATOM 3661 O O . PHE A 1 488 ? 2.423 15.078 8.103 1.00 90.38 488 PHE A O 1
ATOM 3668 N N . SER A 1 489 ? 3.610 16.119 6.553 1.00 79.44 489 SER A N 1
ATOM 3669 C CA . SER A 1 489 ? 4.937 15.812 7.139 1.00 79.44 489 SER A CA 1
ATOM 3670 C C . SER A 1 489 ? 5.223 16.490 8.492 1.00 79.44 489 SER A C 1
ATOM 3672 O O . SER A 1 489 ? 6.065 16.012 9.256 1.00 79.44 489 SER A O 1
ATOM 3674 N N . SER A 1 490 ? 4.529 17.589 8.796 1.00 68.00 490 SER A N 1
ATOM 3675 C CA . SER A 1 490 ? 4.369 18.140 10.143 1.00 68.00 490 SER A CA 1
ATOM 3676 C C . SER A 1 490 ? 3.449 17.218 10.934 1.00 68.00 490 SER A C 1
ATOM 3678 O O . SER A 1 490 ? 2.676 16.484 10.352 1.00 68.00 490 SER A O 1
ATOM 3680 N N . SER A 1 491 ? 3.473 17.210 12.259 1.00 70.25 491 SER A N 1
ATOM 3681 C CA . SER A 1 491 ? 2.638 16.340 13.115 1.00 70.25 491 SER A CA 1
ATOM 3682 C C . SER A 1 491 ? 1.104 16.472 12.943 1.00 70.25 491 SER A C 1
ATOM 3684 O O . SER A 1 491 ? 0.343 16.066 13.816 1.00 70.25 491 SER A O 1
ATOM 3686 N N . GLU A 1 492 ? 0.629 17.079 11.861 1.00 90.50 492 GLU A N 1
ATOM 3687 C CA . GLU A 1 492 ? -0.757 17.191 11.475 1.00 90.50 492 GLU A CA 1
ATOM 3688 C C . GLU A 1 492 ? -1.216 15.993 10.644 1.00 90.50 492 GLU A C 1
ATOM 3690 O O . GLU A 1 492 ? -0.772 15.747 9.520 1.00 90.50 492 GLU A O 1
ATOM 3695 N N . ALA A 1 493 ? -2.178 15.281 11.210 1.00 94.25 493 ALA A N 1
ATOM 3696 C CA . ALA A 1 493 ? -2.898 14.227 10.537 1.00 94.25 493 ALA A CA 1
ATOM 3697 C C . ALA A 1 493 ? -4.400 14.487 10.623 1.00 94.25 493 ALA A C 1
ATOM 3699 O O . ALA A 1 493 ? -4.901 15.141 11.543 1.00 94.25 493 ALA A O 1
ATOM 3700 N N . TYR A 1 494 ? -5.109 13.946 9.649 1.00 96.75 494 TYR A N 1
ATOM 3701 C CA . TYR A 1 494 ? -6.551 13.948 9.558 1.00 96.75 494 TYR A CA 1
ATOM 3702 C C . TYR A 1 494 ? -7.032 12.523 9.352 1.00 96.75 494 TYR A C 1
ATOM 3704 O O . TYR A 1 494 ? -6.365 11.718 8.707 1.00 96.75 494 TYR A O 1
ATOM 3712 N N . ILE A 1 495 ? -8.210 12.226 9.864 1.00 97.56 495 ILE A N 1
ATOM 3713 C CA . ILE A 1 495 ? -8.918 10.974 9.645 1.00 97.56 495 ILE A CA 1
ATOM 3714 C C . ILE A 1 495 ? -10.160 11.274 8.816 1.00 97.56 495 ILE A C 1
ATOM 3716 O O . ILE A 1 495 ? -10.843 12.266 9.060 1.00 97.56 495 ILE A O 1
ATOM 3720 N N . SER A 1 496 ? -10.421 10.462 7.797 1.00 97.62 496 SER A N 1
ATOM 3721 C CA . SER A 1 496 ? -11.641 10.591 7.007 1.00 97.62 496 SER A CA 1
ATOM 3722 C C . SER A 1 496 ? -12.776 9.845 7.692 1.00 97.62 496 SER A C 1
ATOM 3724 O O . SER A 1 496 ? -12.623 8.662 7.980 1.00 97.62 496 SER A O 1
ATOM 3726 N N . SER A 1 497 ? -13.910 10.514 7.900 1.00 96.50 497 SER A N 1
ATOM 3727 C CA . SER A 1 497 ? -15.175 9.896 8.320 1.00 96.50 497 SER A CA 1
ATOM 3728 C C . SER A 1 497 ? -15.776 8.968 7.257 1.00 96.50 497 SER A C 1
ATOM 3730 O O . SER A 1 497 ? -16.732 8.244 7.531 1.00 96.50 497 SER A O 1
ATOM 3732 N N . GLU A 1 498 ? -15.188 8.949 6.058 1.00 96.31 498 GLU A N 1
ATOM 3733 C CA . GLU A 1 498 ? -15.443 7.965 5.016 1.00 96.31 498 GLU A CA 1
ATOM 3734 C C . GLU A 1 498 ? -14.478 6.779 5.137 1.00 96.31 498 GLU A C 1
ATOM 3736 O O . GLU A 1 498 ? -13.293 6.908 5.455 1.00 96.31 498 GLU A O 1
ATOM 3741 N N . GLY A 1 499 ? -14.964 5.593 4.797 1.00 96.88 499 GLY A N 1
ATOM 3742 C CA . GLY A 1 499 ? -14.173 4.373 4.846 1.00 96.88 499 GLY A CA 1
ATOM 3743 C C . GLY A 1 499 ? -14.946 3.192 4.291 1.00 96.88 499 GLY A C 1
ATOM 3744 O O . GLY A 1 499 ? -16.096 3.331 3.882 1.00 96.88 499 GLY A O 1
ATOM 3745 N N . LEU A 1 500 ? -14.303 2.028 4.268 1.00 96.50 500 LEU A N 1
ATOM 3746 C CA . LEU A 1 500 ? -14.915 0.809 3.743 1.00 96.50 500 LEU A CA 1
ATOM 3747 C C . LEU A 1 500 ? -15.132 -0.202 4.863 1.00 96.50 500 LEU A C 1
ATOM 3749 O O . LEU A 1 500 ? -14.192 -0.538 5.586 1.00 96.50 500 LEU A O 1
ATOM 3753 N N . VAL A 1 501 ? -16.336 -0.756 4.930 1.00 96.25 501 VAL A N 1
ATOM 3754 C CA . VAL A 1 501 ? -16.653 -1.970 5.678 1.00 96.25 501 VAL A CA 1
ATOM 3755 C C . VAL A 1 501 ? -16.494 -3.149 4.727 1.00 96.25 501 VAL A C 1
ATOM 3757 O O . VAL A 1 501 ? -17.190 -3.289 3.724 1.00 96.25 501 VAL A O 1
ATOM 3760 N N . LYS A 1 502 ? -15.522 -3.995 5.029 1.00 94.12 502 LYS A N 1
ATOM 3761 C CA . LYS A 1 502 ? -15.105 -5.138 4.225 1.00 94.12 502 LYS A CA 1
ATOM 3762 C C . LYS A 1 502 ? -15.721 -6.403 4.815 1.00 94.12 502 LYS A C 1
ATOM 3764 O O . LYS A 1 502 ? -15.179 -6.927 5.783 1.00 94.12 502 LYS A O 1
ATOM 3769 N N . LEU A 1 503 ? -16.825 -6.891 4.254 1.00 92.94 503 LEU A N 1
ATOM 3770 C CA . LEU A 1 503 ? -17.534 -8.076 4.754 1.00 92.94 503 LEU A CA 1
ATOM 3771 C C . LEU A 1 503 ? -16.923 -9.366 4.209 1.00 92.94 503 LEU A C 1
ATOM 3773 O O . LEU A 1 503 ? -16.553 -9.422 3.040 1.00 92.94 503 LEU A O 1
ATOM 3777 N N . ALA A 1 504 ? -16.865 -10.414 5.028 1.00 89.62 504 ALA A N 1
ATOM 3778 C CA . ALA A 1 504 ? -16.482 -11.753 4.589 1.00 89.62 504 ALA A CA 1
ATOM 3779 C C . ALA A 1 504 ? -17.387 -12.251 3.451 1.00 89.62 504 ALA A C 1
ATOM 3781 O O . ALA A 1 504 ? -18.568 -11.910 3.389 1.00 89.62 504 ALA A O 1
ATOM 3782 N N . SER A 1 505 ? -16.855 -13.108 2.580 1.00 87.00 505 SER A N 1
ATOM 3783 C CA . SER A 1 505 ? -17.632 -13.755 1.516 1.00 87.00 505 SER A CA 1
ATOM 3784 C C . SER A 1 505 ? -18.651 -14.766 2.064 1.00 87.00 505 SER A C 1
ATOM 3786 O O . SER A 1 505 ? -19.716 -14.957 1.476 1.00 87.00 505 SER A O 1
ATOM 3788 N N . THR A 1 506 ? -18.368 -15.375 3.218 1.00 87.00 506 THR A N 1
ATOM 3789 C CA . THR A 1 506 ? -19.249 -16.338 3.892 1.00 87.00 506 THR A CA 1
ATOM 3790 C C . THR A 1 506 ? -19.618 -15.875 5.303 1.00 87.00 506 THR A C 1
ATOM 3792 O O . THR A 1 506 ? -18.756 -15.339 6.008 1.00 87.00 506 THR A O 1
ATOM 3795 N N . PRO A 1 507 ? -20.866 -16.101 5.757 1.00 88.81 507 PRO A N 1
ATOM 3796 C CA . PRO A 1 507 ? -21.250 -15.808 7.132 1.00 88.81 507 PRO A CA 1
ATOM 3797 C C . PRO A 1 507 ? -20.492 -16.724 8.097 1.00 88.81 507 PRO A C 1
ATOM 3799 O O . PRO A 1 507 ? -20.143 -17.857 7.759 1.00 88.81 507 PRO A O 1
ATOM 3802 N N . LEU A 1 508 ? -20.251 -16.243 9.314 1.00 86.25 508 LEU A N 1
ATOM 3803 C CA . LEU A 1 508 ? -19.654 -17.047 10.368 1.00 86.25 508 LEU A CA 1
ATOM 3804 C C . LEU A 1 508 ? -20.704 -18.021 10.907 1.00 86.25 508 LEU A C 1
ATOM 3806 O O . LEU A 1 508 ? -21.577 -17.644 11.688 1.00 86.25 508 LEU A O 1
ATOM 3810 N N . VAL A 1 509 ? -20.623 -19.283 10.487 1.00 78.75 509 VAL A N 1
ATOM 3811 C CA . VAL A 1 509 ? -21.502 -20.335 11.000 1.00 78.75 509 VAL A CA 1
ATOM 3812 C C . VAL A 1 509 ? -20.975 -20.786 12.357 1.00 78.75 509 VAL A C 1
ATOM 3814 O O . VAL A 1 509 ? -20.015 -21.547 12.451 1.00 78.75 509 VAL A O 1
ATOM 3817 N N . VAL A 1 510 ? -21.611 -20.312 13.423 1.00 71.75 510 VAL A N 1
ATOM 3818 C CA . VAL A 1 510 ? -21.364 -20.807 14.778 1.00 71.75 510 VAL A CA 1
ATOM 3819 C C . VAL A 1 510 ? -22.170 -22.091 14.954 1.00 71.75 510 VAL A C 1
ATOM 3821 O O . VAL A 1 510 ? -23.344 -22.063 15.317 1.00 71.75 510 VAL A O 1
ATOM 3824 N N . SER A 1 511 ? -21.566 -23.235 14.635 1.00 66.06 511 SER A N 1
ATOM 3825 C CA . SER A 1 511 ? -22.190 -24.533 14.886 1.00 66.06 511 SER A CA 1
ATOM 3826 C C . SER A 1 511 ? -22.227 -24.794 16.391 1.00 66.06 511 SER A C 1
ATOM 3828 O O . SER A 1 511 ? -21.193 -25.052 17.009 1.00 66.06 511 SER A O 1
ATOM 3830 N N . VAL A 1 512 ? -23.418 -24.727 16.984 1.00 64.19 512 VAL A N 1
ATOM 3831 C CA . VAL A 1 512 ? -23.639 -25.143 18.370 1.00 64.19 512 VAL A CA 1
ATOM 3832 C C . VAL A 1 512 ? -23.647 -26.667 18.380 1.00 64.19 512 VAL A C 1
ATOM 3834 O O . VAL A 1 512 ? -24.608 -27.285 17.930 1.00 64.19 512 VAL A O 1
ATOM 3837 N N . SER A 1 513 ? -22.577 -27.288 18.874 1.00 59.47 513 SER A N 1
ATOM 3838 C CA . SER A 1 513 ? -22.560 -28.721 19.181 1.00 59.47 513 SER A CA 1
ATOM 3839 C C . SER A 1 513 ? -23.459 -28.981 20.398 1.00 59.47 513 SER A C 1
ATOM 3841 O O . SER A 1 513 ? -23.033 -29.106 21.549 1.00 59.47 513 SER A O 1
ATOM 3843 N N . GLY A 1 514 ? -24.766 -28.979 20.155 1.00 60.25 514 GLY A N 1
ATOM 3844 C CA . GLY A 1 514 ? -25.717 -29.618 21.041 1.00 60.25 514 GLY A CA 1
ATOM 3845 C C . GLY A 1 514 ? -25.570 -31.118 20.848 1.00 60.25 514 GLY A C 1
ATOM 3846 O O . GLY A 1 514 ? -25.895 -31.621 19.780 1.00 60.25 514 GLY A O 1
ATOM 3847 N N . GLU A 1 515 ? -25.075 -31.834 21.858 1.00 61.69 515 GLU A N 1
ATOM 3848 C CA . GLU A 1 515 ? -25.478 -33.229 22.022 1.00 61.69 515 GLU A CA 1
ATOM 3849 C C . GLU A 1 515 ? -27.008 -33.219 22.030 1.00 61.69 515 GLU A C 1
ATOM 3851 O O . GLU A 1 515 ? -27.624 -32.684 22.957 1.00 61.69 515 GLU A O 1
ATOM 3856 N N . GLU A 1 516 ? -27.607 -33.702 20.944 1.00 58.22 516 GLU A N 1
ATOM 3857 C CA . GLU A 1 516 ? -29.035 -33.950 20.839 1.00 58.22 516 GLU A CA 1
ATOM 3858 C C . GLU A 1 516 ? -29.387 -35.004 21.891 1.00 58.22 516 GLU A C 1
ATOM 3860 O O . GLU A 1 516 ? -29.423 -36.202 21.627 1.00 58.22 516 GLU A O 1
ATOM 3865 N N . ASN A 1 517 ? -29.619 -34.573 23.130 1.00 56.47 517 ASN A N 1
ATOM 3866 C CA . ASN A 1 517 ? -30.410 -35.368 24.048 1.00 56.47 517 ASN A CA 1
ATOM 3867 C C . ASN A 1 517 ? -31.814 -35.416 23.439 1.00 56.47 517 ASN A C 1
ATOM 3869 O O . ASN A 1 517 ? -32.575 -34.456 23.547 1.00 56.47 517 ASN A O 1
ATOM 3873 N N . GLU A 1 518 ? -32.123 -36.533 22.776 1.00 59.44 518 GLU A N 1
ATOM 3874 C CA . GLU A 1 518 ? -33.365 -36.880 22.063 1.00 59.44 518 GLU A CA 1
ATOM 3875 C C . GLU A 1 518 ? -34.655 -36.829 22.918 1.00 59.44 518 GLU A C 1
ATOM 3877 O O . GLU A 1 518 ? -35.689 -37.399 22.564 1.00 59.44 518 GLU A O 1
ATOM 3882 N N . THR A 1 519 ? -34.674 -36.147 24.059 1.00 53.91 519 THR A N 1
ATOM 3883 C CA . THR A 1 519 ? -35.846 -36.089 24.930 1.00 53.91 519 THR A CA 1
ATOM 3884 C C . THR A 1 519 ? -36.781 -34.940 24.549 1.00 53.91 519 THR A C 1
ATOM 3886 O O . THR A 1 519 ? -36.746 -33.869 25.141 1.00 53.91 519 THR A O 1
ATOM 3889 N N . GLY A 1 520 ? -37.660 -35.208 23.580 1.00 51.66 520 GLY A N 1
ATOM 3890 C CA . GLY A 1 520 ? -39.074 -34.813 23.632 1.00 51.66 520 GLY A CA 1
ATOM 3891 C C . GLY A 1 520 ? -39.433 -33.321 23.564 1.00 51.66 520 GLY A C 1
ATOM 3892 O O . GLY A 1 520 ? -39.769 -32.710 24.569 1.00 51.66 520 GLY A O 1
ATOM 3893 N N . GLY A 1 521 ? -39.530 -32.799 22.339 1.00 51.59 521 GLY A N 1
ATOM 3894 C CA . GLY A 1 521 ? -40.646 -31.965 21.871 1.00 51.59 521 GLY A CA 1
ATOM 3895 C C . GLY A 1 521 ? -40.995 -30.681 22.625 1.00 51.59 521 GLY A C 1
ATOM 3896 O O . GLY A 1 521 ? -42.077 -30.621 23.196 1.00 51.59 521 GLY A O 1
ATOM 3897 N N . HIS A 1 522 ? -40.199 -29.616 22.489 1.00 53.56 522 HIS A N 1
ATOM 3898 C CA . HIS A 1 522 ? -40.664 -28.229 22.659 1.00 53.56 522 HIS A CA 1
ATOM 3899 C C . HIS A 1 522 ? -40.058 -27.319 21.574 1.00 53.56 522 HIS A C 1
ATOM 3901 O O . HIS A 1 522 ? -38.846 -27.258 21.397 1.00 53.56 522 HIS A O 1
ATOM 3907 N N . THR A 1 523 ? -40.921 -26.621 20.833 1.00 55.78 523 THR A N 1
ATOM 3908 C CA . THR A 1 523 ? -40.635 -25.779 19.653 1.00 55.78 523 THR A CA 1
ATOM 3909 C C . THR A 1 523 ? -40.087 -24.387 20.011 1.00 55.78 523 THR A C 1
ATOM 3911 O O . THR A 1 523 ? -40.562 -23.381 19.490 1.00 55.78 523 THR A O 1
ATOM 3914 N N . GLY A 1 524 ? -39.138 -24.299 20.943 1.00 51.19 524 GLY A N 1
ATOM 3915 C CA . GLY A 1 524 ? -38.530 -23.023 21.338 1.00 51.19 524 GLY A CA 1
ATOM 3916 C C . GLY A 1 524 ? -37.425 -22.595 20.373 1.00 51.19 524 GLY A C 1
ATOM 3917 O O . GLY A 1 524 ? -36.519 -23.379 20.102 1.00 51.19 524 GLY A O 1
ATOM 3918 N N . GLU A 1 525 ? -37.496 -21.364 19.860 1.00 51.41 525 GLU A N 1
ATOM 3919 C CA . GLU A 1 525 ? -36.449 -20.760 19.028 1.00 51.41 525 GLU A CA 1
ATOM 3920 C C . GLU A 1 525 ? -35.066 -20.809 19.713 1.00 51.41 525 GLU A C 1
ATOM 3922 O O . GLU A 1 525 ? -34.961 -20.580 20.925 1.00 51.41 525 GLU A O 1
ATOM 3927 N N . PRO A 1 526 ? -33.989 -21.086 18.955 1.00 46.62 526 PRO A N 1
ATOM 3928 C CA . PRO A 1 526 ? -32.646 -21.218 19.498 1.00 46.62 526 PRO A CA 1
ATOM 3929 C C . PRO A 1 526 ? -32.127 -19.851 19.958 1.00 46.62 526 PRO A C 1
ATOM 3931 O O . PRO A 1 526 ? -31.714 -19.013 19.160 1.00 46.62 526 PRO A O 1
ATOM 3934 N N . THR A 1 527 ? -32.121 -19.622 21.268 1.00 49.06 527 THR A N 1
ATOM 3935 C CA . THR A 1 527 ? -31.445 -18.472 21.874 1.00 49.06 527 THR A CA 1
ATOM 3936 C C . THR A 1 527 ? -29.941 -18.756 21.914 1.00 49.06 527 THR A C 1
ATOM 3938 O O . THR A 1 527 ? -29.497 -19.735 22.514 1.00 49.06 527 THR A O 1
ATOM 3941 N N . ALA A 1 528 ? -29.146 -17.923 21.238 1.00 47.81 528 ALA A N 1
ATOM 3942 C CA . ALA A 1 528 ? -27.699 -18.081 21.106 1.00 47.81 528 ALA A CA 1
ATOM 3943 C C . ALA A 1 528 ? -26.977 -17.870 22.453 1.00 47.81 528 ALA A C 1
ATOM 3945 O O . ALA A 1 528 ? -26.668 -16.747 22.844 1.00 47.81 528 ALA A O 1
ATOM 3946 N N . VAL A 1 529 ? -26.696 -18.957 23.174 1.00 49.09 529 VAL A N 1
ATOM 3947 C CA . VAL A 1 529 ? -25.843 -18.943 24.372 1.00 49.09 529 VAL A CA 1
ATOM 3948 C C . VAL A 1 529 ? -24.388 -19.193 23.950 1.00 49.09 529 VAL A C 1
ATOM 3950 O O . VAL A 1 529 ? -24.018 -20.309 23.592 1.00 49.09 529 VAL A O 1
ATOM 3953 N N . LEU A 1 530 ? -23.554 -18.150 24.004 1.00 52.41 530 LEU A N 1
ATOM 3954 C CA . LEU A 1 530 ? -22.140 -18.096 23.571 1.00 52.41 530 LEU A CA 1
ATOM 3955 C C . LEU A 1 530 ? -21.135 -18.851 24.489 1.00 52.41 530 LEU A C 1
ATOM 3957 O O . LEU A 1 530 ? -20.026 -18.384 24.720 1.00 52.41 530 LEU A O 1
ATOM 3961 N N . GLY A 1 531 ? -21.496 -20.015 25.047 1.00 49.56 531 GLY A N 1
ATOM 3962 C CA . GLY A 1 531 ? -20.730 -20.664 26.132 1.00 49.56 531 GLY A CA 1
ATOM 3963 C C . GLY A 1 531 ? -20.031 -22.004 25.844 1.00 49.56 531 GLY A C 1
ATOM 3964 O O . GLY A 1 531 ? -19.488 -22.588 26.783 1.00 49.56 531 GLY A O 1
ATOM 3965 N N . ARG A 1 532 ? -20.060 -22.542 24.617 1.00 52.22 532 ARG A N 1
ATOM 3966 C CA . ARG A 1 532 ? -19.533 -23.890 24.286 1.00 52.22 532 ARG A CA 1
ATOM 3967 C C . ARG A 1 532 ? -18.483 -23.854 23.178 1.00 52.22 532 ARG A C 1
ATOM 3969 O O . ARG A 1 532 ? -18.533 -22.955 22.353 1.00 52.22 532 ARG A O 1
ATOM 3976 N N . ASP A 1 533 ? -17.583 -24.843 23.168 1.00 55.00 533 ASP A N 1
ATOM 3977 C CA . ASP A 1 533 ? -16.478 -25.019 22.210 1.00 55.00 533 ASP A CA 1
ATOM 3978 C C . ASP A 1 533 ? -16.955 -24.947 20.749 1.00 55.00 533 ASP A C 1
ATOM 3980 O O . ASP A 1 533 ? -17.366 -25.943 20.146 1.00 55.00 533 ASP A O 1
ATOM 3984 N N . VAL A 1 534 ? -16.899 -23.749 20.169 1.00 57.31 534 VAL A N 1
ATOM 3985 C CA . VAL A 1 534 ? -17.159 -23.521 18.749 1.00 57.31 534 VAL A CA 1
ATOM 3986 C C . VAL A 1 534 ? -15.892 -23.900 17.991 1.00 57.31 534 VAL A C 1
ATOM 3988 O O . VAL A 1 534 ? -14.862 -23.239 18.115 1.00 57.31 534 VAL A O 1
ATOM 3991 N N . ARG A 1 535 ? -15.950 -24.969 17.192 1.00 60.72 535 ARG A N 1
ATOM 3992 C CA . ARG A 1 535 ? -14.918 -25.236 16.185 1.00 60.72 535 ARG A CA 1
ATOM 3993 C C . ARG A 1 535 ? -15.151 -24.318 14.996 1.00 60.72 535 ARG A C 1
ATOM 3995 O O . ARG A 1 535 ? -15.947 -24.628 14.116 1.00 60.72 535 ARG A O 1
ATOM 4002 N N . THR A 1 536 ? -14.467 -23.186 14.984 1.00 65.19 536 THR A N 1
ATOM 4003 C CA . THR A 1 536 ? -14.437 -22.299 13.825 1.00 65.19 536 THR A CA 1
ATOM 4004 C C . THR A 1 536 ? -13.505 -22.899 12.777 1.00 65.19 536 THR A C 1
ATOM 4006 O O . THR A 1 536 ? -12.341 -23.163 13.071 1.00 65.19 536 THR A O 1
ATOM 4009 N N . ASP A 1 537 ? -14.006 -23.150 11.566 1.00 70.69 537 ASP A N 1
ATOM 4010 C CA . ASP A 1 537 ? -13.157 -23.562 10.445 1.00 70.69 537 ASP A CA 1
ATOM 4011 C C . ASP A 1 537 ? -12.182 -22.414 10.120 1.00 70.69 537 ASP A C 1
ATOM 4013 O O . ASP A 1 537 ? -12.646 -21.306 9.814 1.00 70.69 537 ASP A O 1
ATOM 4017 N N . PRO A 1 538 ? -10.852 -22.631 10.180 1.00 68.31 538 PRO A N 1
ATOM 4018 C CA . PRO A 1 538 ? -9.861 -21.624 9.816 1.00 68.31 538 PRO A CA 1
ATOM 4019 C C . PRO A 1 538 ? -10.103 -21.019 8.428 1.00 68.31 538 PRO A C 1
ATOM 4021 O O . PRO A 1 538 ? -9.822 -19.838 8.231 1.00 68.31 538 PRO A O 1
ATOM 4024 N N . SER A 1 539 ? -10.696 -21.765 7.486 1.00 64.81 539 SER A N 1
ATOM 4025 C CA . SER A 1 539 ? -11.017 -21.249 6.149 1.00 64.81 539 SER A CA 1
ATOM 4026 C C . SER A 1 539 ? -12.089 -20.151 6.159 1.00 64.81 539 SER A C 1
ATOM 4028 O O . SER A 1 539 ? -12.205 -19.402 5.194 1.00 64.81 539 SER A O 1
ATOM 4030 N N . MET A 1 540 ? -12.875 -20.037 7.237 1.00 68.62 540 MET A N 1
ATOM 4031 C CA . MET A 1 540 ? -13.874 -18.978 7.432 1.00 68.62 540 MET A CA 1
ATOM 4032 C C . MET A 1 540 ? -13.290 -17.726 8.105 1.00 68.62 540 MET A C 1
ATOM 4034 O O . MET A 1 540 ? -14.022 -16.782 8.425 1.00 68.62 540 MET A O 1
ATOM 4038 N N . HIS A 1 541 ? -11.994 -17.699 8.419 1.00 69.88 541 HIS A N 1
ATOM 4039 C CA . HIS A 1 541 ? -11.341 -16.497 8.925 1.00 69.88 541 HIS A CA 1
ATOM 4040 C C . HIS A 1 541 ? -10.876 -15.646 7.746 1.00 69.88 541 HIS A C 1
ATOM 4042 O O . HIS A 1 541 ? -10.046 -16.054 6.940 1.00 69.88 541 HIS A O 1
ATOM 4048 N N . MET A 1 542 ? -11.444 -14.441 7.645 1.00 64.94 542 MET A N 1
ATOM 4049 C CA . MET A 1 542 ? -11.032 -13.466 6.646 1.00 64.94 542 MET A CA 1
ATOM 4050 C C . MET A 1 542 ? -9.545 -13.195 6.788 1.00 64.94 542 MET A C 1
ATOM 4052 O O . MET A 1 542 ? -9.094 -12.766 7.850 1.00 64.94 542 MET A O 1
ATOM 4056 N N . THR A 1 543 ? -8.798 -13.351 5.700 1.00 60.81 543 THR A N 1
ATOM 4057 C CA . THR A 1 543 ? -7.423 -12.873 5.714 1.00 60.81 543 THR A CA 1
ATOM 4058 C C . THR A 1 543 ? -7.384 -11.342 5.563 1.00 60.81 543 THR A C 1
ATOM 4060 O O . THR A 1 543 ? -6.534 -10.758 6.214 1.00 60.81 543 THR A O 1
ATOM 4063 N N . ASN A 1 544 ? -8.354 -10.667 4.909 1.00 55.09 544 ASN A N 1
ATOM 4064 C CA . ASN A 1 544 ? -8.507 -9.193 4.697 1.00 55.09 544 ASN A CA 1
ATOM 4065 C C . ASN A 1 544 ? -8.021 -8.593 3.362 1.00 55.09 544 ASN A C 1
ATOM 4067 O O . ASN A 1 544 ? -7.946 -7.369 3.222 1.00 55.09 544 ASN A O 1
ATOM 4071 N N . SER A 1 545 ? -7.773 -9.387 2.321 1.00 60.41 545 SER A N 1
ATOM 4072 C CA . SER A 1 545 ? -7.264 -8.814 1.065 1.00 60.41 545 SER A CA 1
ATOM 4073 C C . SER A 1 545 ? -8.253 -7.887 0.353 1.00 60.41 545 SER A C 1
ATOM 4075 O O . SER A 1 545 ? -7.854 -7.058 -0.471 1.00 60.41 545 SER A O 1
ATOM 4077 N N . GLY A 1 546 ? -9.556 -8.009 0.627 1.00 62.91 546 GLY A N 1
ATOM 4078 C CA . GLY A 1 546 ? -10.566 -7.267 -0.117 1.00 62.91 546 GLY A CA 1
ATOM 4079 C C . GLY A 1 546 ? -10.768 -7.779 -1.546 1.00 62.91 546 GLY A C 1
ATOM 4080 O O . GLY A 1 546 ? -11.621 -7.242 -2.232 1.00 62.91 546 GLY A O 1
ATOM 4081 N N . ARG A 1 547 ? -9.939 -8.695 -2.065 1.00 66.38 547 ARG A N 1
ATOM 4082 C CA . ARG A 1 547 ? -9.810 -8.963 -3.515 1.00 66.38 547 ARG A CA 1
ATOM 4083 C C . ARG A 1 547 ? -10.606 -10.168 -4.010 1.00 66.38 547 ARG A C 1
ATOM 4085 O O . ARG A 1 547 ? -10.557 -10.471 -5.203 1.00 66.38 547 ARG A O 1
ATOM 4092 N N . GLU A 1 548 ? -11.308 -10.858 -3.123 1.00 72.12 548 GLU A N 1
ATOM 4093 C CA . GLU A 1 548 ? -12.238 -11.912 -3.517 1.00 72.12 548 GLU A CA 1
ATOM 4094 C C . GLU A 1 548 ? -13.439 -11.284 -4.229 1.00 72.12 548 GLU A C 1
ATOM 4096 O O . GLU A 1 548 ? -14.046 -10.344 -3.724 1.00 72.12 548 GLU A O 1
ATOM 4101 N N . ALA A 1 549 ? -13.802 -11.809 -5.400 1.00 70.25 549 ALA A N 1
ATOM 4102 C CA . ALA A 1 549 ? -14.927 -11.283 -6.179 1.00 70.25 549 ALA A CA 1
ATOM 4103 C C . ALA A 1 549 ? -16.282 -11.419 -5.455 1.00 70.25 549 ALA A C 1
ATOM 4105 O O . ALA A 1 549 ? -17.219 -10.694 -5.769 1.00 70.25 549 ALA A O 1
ATOM 4106 N N . ALA A 1 550 ? -16.380 -12.348 -4.499 1.00 79.88 550 ALA A N 1
ATOM 4107 C CA . ALA A 1 550 ? -17.561 -12.550 -3.660 1.00 79.88 550 ALA A CA 1
ATOM 4108 C C . ALA A 1 550 ? -17.589 -11.638 -2.423 1.00 79.88 550 ALA A C 1
ATOM 4110 O O . ALA A 1 550 ? -18.564 -11.646 -1.674 1.00 79.88 550 ALA A O 1
ATOM 4111 N N . MET A 1 551 ? -16.517 -10.885 -2.173 1.00 82.62 551 MET A N 1
ATOM 4112 C CA . MET A 1 551 ? -16.419 -10.028 -1.007 1.00 82.62 551 MET A CA 1
ATOM 4113 C C . MET A 1 551 ? -17.256 -8.770 -1.200 1.00 82.62 551 MET A C 1
ATOM 4115 O O . MET A 1 551 ? -17.097 -8.052 -2.187 1.00 82.62 551 MET A O 1
ATOM 4119 N N . ARG A 1 552 ? -18.129 -8.490 -0.236 1.00 90.00 552 ARG A N 1
ATOM 4120 C CA . ARG A 1 552 ? -18.984 -7.305 -0.255 1.00 90.00 552 ARG A CA 1
ATOM 4121 C C . ARG A 1 552 ? -18.267 -6.139 0.427 1.00 90.00 552 ARG A C 1
ATOM 4123 O O . ARG A 1 552 ? -17.664 -6.312 1.490 1.00 90.00 552 ARG A O 1
ATOM 4130 N N . GLN A 1 553 ? -18.314 -4.965 -0.194 1.00 92.94 553 GLN A N 1
ATOM 4131 C CA . GLN A 1 553 ? -17.794 -3.721 0.369 1.00 92.94 553 GLN A CA 1
ATOM 4132 C C . GLN A 1 553 ? -18.950 -2.749 0.563 1.00 92.94 553 GLN A C 1
ATOM 4134 O O . GLN A 1 553 ? -19.766 -2.571 -0.333 1.00 92.94 553 GLN A O 1
ATOM 4139 N N . GLU A 1 554 ? -19.015 -2.158 1.746 1.00 94.88 554 GLU A N 1
ATOM 4140 C CA . GLU A 1 554 ? -20.015 -1.164 2.125 1.00 94.88 554 GLU A CA 1
ATOM 4141 C C . GLU A 1 554 ? -19.316 0.097 2.635 1.00 94.88 554 GLU A C 1
ATOM 4143 O O . GLU A 1 554 ? -18.128 0.068 2.970 1.00 94.88 554 GLU A O 1
ATOM 4148 N N . ASP A 1 555 ? -20.046 1.206 2.704 1.00 95.69 555 ASP A N 1
ATOM 4149 C CA . ASP A 1 555 ? -19.579 2.413 3.385 1.00 95.69 555 ASP A CA 1
ATOM 4150 C C . ASP A 1 555 ? -19.657 2.270 4.918 1.00 95.69 555 ASP A C 1
ATOM 4152 O O . ASP A 1 555 ? -20.313 1.371 5.457 1.00 95.69 555 ASP A O 1
ATOM 4156 N N . LEU A 1 556 ? -18.981 3.163 5.649 1.00 96.31 556 LEU A N 1
ATOM 4157 C CA . LEU A 1 556 ? -19.073 3.200 7.114 1.00 96.31 556 LEU A CA 1
ATOM 4158 C C . LEU A 1 556 ? -20.491 3.532 7.609 1.00 96.31 556 LEU A C 1
ATOM 4160 O O . LEU A 1 556 ? -20.883 3.064 8.675 1.00 96.31 556 LEU A O 1
ATOM 4164 N N . GLY A 1 557 ? -21.284 4.272 6.828 1.00 95.25 557 GLY A N 1
ATOM 4165 C CA . GLY A 1 557 ? -22.675 4.598 7.150 1.00 95.25 557 GLY A CA 1
ATOM 4166 C C . GLY A 1 557 ? -23.566 3.364 7.310 1.00 95.25 557 GLY A C 1
ATOM 4167 O O . GLY A 1 557 ? -24.477 3.362 8.138 1.00 95.25 557 GLY A O 1
ATOM 4168 N N . CYS A 1 558 ? -23.298 2.283 6.573 1.00 95.06 558 CYS A N 1
ATOM 4169 C CA . CYS A 1 558 ? -23.941 0.985 6.774 1.00 95.06 558 CYS A CA 1
ATOM 4170 C C . CYS A 1 558 ? -23.671 0.422 8.179 1.00 95.06 558 CYS A C 1
ATOM 4172 O O . CYS A 1 558 ? -24.603 -0.021 8.850 1.00 95.06 558 CYS A O 1
ATOM 4174 N N . LEU A 1 559 ? -22.426 0.490 8.661 1.00 94.75 559 LEU A N 1
ATOM 4175 C CA . LEU A 1 559 ? -22.090 0.055 10.018 1.00 94.75 559 LEU A CA 1
ATOM 4176 C C . LEU A 1 559 ? -22.727 0.960 11.078 1.00 94.75 559 LEU A C 1
ATOM 4178 O O . LEU A 1 559 ? -23.244 0.451 12.071 1.00 94.75 559 LEU A O 1
ATOM 4182 N N . TRP A 1 560 ? -22.712 2.279 10.873 1.00 95.50 560 TRP A N 1
ATOM 4183 C CA . TRP A 1 560 ? -23.290 3.232 11.823 1.00 95.50 560 TRP A CA 1
ATOM 4184 C C . TRP A 1 560 ? -24.790 3.005 12.013 1.00 95.50 560 TRP A C 1
ATOM 4186 O O . TRP A 1 560 ? -25.230 2.820 13.144 1.00 95.50 560 TRP A O 1
ATOM 4196 N N . ARG A 1 561 ? -25.552 2.861 10.920 1.00 93.25 561 ARG A N 1
ATOM 4197 C CA . ARG A 1 561 ? -26.988 2.526 10.977 1.00 93.25 561 ARG A CA 1
ATOM 4198 C C . ARG A 1 561 ? -27.267 1.211 11.699 1.00 93.25 561 ARG A C 1
ATOM 4200 O O . ARG A 1 561 ? -28.228 1.123 12.465 1.00 93.25 561 ARG A O 1
ATOM 4207 N N . ALA A 1 562 ? -26.419 0.203 11.488 1.00 91.00 562 ALA A N 1
ATOM 4208 C CA . ALA A 1 562 ? -26.547 -1.085 12.161 1.00 91.00 562 ALA A CA 1
ATOM 4209 C C . ALA A 1 562 ? -26.278 -0.990 13.674 1.00 91.00 562 ALA A C 1
ATOM 4211 O O . ALA A 1 562 ? -26.987 -1.624 14.454 1.00 91.00 562 ALA A O 1
ATOM 4212 N N . LEU A 1 563 ? -25.287 -0.194 14.093 1.00 91.25 563 LEU A N 1
ATOM 4213 C CA . LEU A 1 563 ? -24.966 0.024 15.508 1.00 91.25 563 LEU A CA 1
ATOM 4214 C C . LEU A 1 563 ? -26.017 0.879 16.222 1.00 91.25 563 LEU A C 1
ATOM 4216 O O . LEU A 1 563 ? -26.402 0.549 17.341 1.00 91.25 563 LEU A O 1
ATOM 4220 N N . ASP A 1 564 ? -26.514 1.925 15.562 1.00 90.62 564 ASP A N 1
ATOM 4221 C CA . ASP A 1 564 ? -27.491 2.856 16.137 1.00 90.62 564 ASP A CA 1
ATOM 4222 C C . ASP A 1 564 ? -28.940 2.325 16.056 1.00 90.62 564 ASP A C 1
ATOM 4224 O O . ASP A 1 564 ? -29.858 2.877 16.666 1.00 90.62 564 ASP A O 1
ATOM 4228 N N . GLY A 1 565 ? -29.152 1.198 15.363 1.00 85.38 565 GLY A N 1
ATOM 4229 C CA . GLY A 1 565 ? -30.411 0.452 15.344 1.00 85.38 565 GLY A CA 1
ATOM 4230 C C . GLY A 1 565 ? -31.482 1.000 14.395 1.00 85.38 565 GLY A C 1
ATOM 4231 O O . GLY A 1 565 ? -32.651 0.636 14.545 1.00 85.38 565 GLY A O 1
ATOM 4232 N N . GLU A 1 566 ? -31.115 1.838 13.422 1.00 82.81 566 GLU A N 1
ATOM 4233 C CA . GLU A 1 566 ? -32.060 2.477 12.489 1.00 82.81 566 GLU A CA 1
ATOM 4234 C C . GLU A 1 566 ? -32.739 1.470 11.535 1.00 82.81 566 GLU A C 1
ATOM 4236 O O . GLU A 1 566 ? -33.921 1.611 11.205 1.00 82.81 566 GLU A O 1
ATOM 4241 N N . ASP A 1 567 ? -32.039 0.394 11.162 1.00 70.69 567 ASP A N 1
ATOM 4242 C CA . ASP A 1 567 ? -32.527 -0.601 10.191 1.00 70.69 567 ASP A CA 1
ATOM 4243 C C . ASP A 1 567 ? -33.522 -1.629 10.780 1.00 70.69 567 ASP A C 1
ATOM 4245 O O . ASP A 1 567 ? -34.180 -2.371 10.046 1.00 70.69 567 ASP A O 1
ATOM 4249 N N . ASN A 1 568 ? -33.714 -1.660 12.104 1.00 63.53 568 ASN A N 1
ATOM 4250 C CA . ASN A 1 568 ? -34.515 -2.690 12.787 1.00 63.53 568 ASN A CA 1
ATOM 4251 C C . ASN A 1 568 ? -36.040 -2.472 12.731 1.00 63.53 568 ASN A C 1
ATOM 4253 O O . ASN A 1 568 ? -36.801 -3.197 13.374 1.00 63.53 568 ASN A O 1
ATOM 4257 N N . SER A 1 569 ? -36.521 -1.488 11.974 1.00 63.94 569 SER A N 1
ATOM 4258 C CA . SER A 1 569 ? -37.943 -1.122 11.950 1.00 63.94 569 SER A CA 1
ATOM 4259 C C . SER A 1 569 ? -38.824 -2.016 11.061 1.00 63.94 569 SER A C 1
ATOM 4261 O O . SER A 1 569 ? -40.046 -1.954 11.187 1.00 63.94 569 SER A O 1
ATOM 4263 N N . SER A 1 570 ? -38.257 -2.872 10.195 1.00 61.66 570 SER A N 1
ATOM 4264 C CA . SER A 1 570 ? -39.042 -3.586 9.164 1.00 61.66 570 SER A CA 1
ATOM 4265 C C . SER A 1 570 ? -38.922 -5.116 9.124 1.00 61.66 570 SER A C 1
ATOM 4267 O O . SER A 1 570 ? -39.811 -5.766 8.575 1.00 61.66 570 SER A O 1
ATOM 4269 N N . SER A 1 571 ? -37.904 -5.726 9.738 1.00 57.53 571 SER A N 1
ATOM 4270 C CA . SER A 1 571 ? -37.786 -7.190 9.807 1.00 57.53 571 SER A CA 1
ATOM 4271 C C . SER A 1 571 ? -37.771 -7.626 11.267 1.00 57.53 571 SER A C 1
ATOM 4273 O O . SER A 1 571 ? -36.855 -7.275 11.999 1.00 57.53 571 SER A O 1
ATOM 4275 N N . GLY A 1 572 ? -38.789 -8.367 11.715 1.00 61.72 572 GLY A N 1
ATOM 4276 C CA . GLY A 1 572 ? -38.970 -8.806 13.111 1.00 61.72 572 GLY A CA 1
ATOM 4277 C C . GLY A 1 572 ? -37.882 -9.737 13.673 1.00 61.72 572 GLY A C 1
ATOM 4278 O O . GLY A 1 572 ? -38.103 -10.384 14.689 1.00 61.72 572 GLY A O 1
ATOM 4279 N N . SER A 1 573 ? -36.719 -9.816 13.028 1.00 56.06 573 SER A N 1
ATOM 4280 C CA . SER A 1 573 ? -35.515 -10.445 13.551 1.00 56.06 573 SER A CA 1
ATOM 4281 C C . SER A 1 573 ? -34.820 -9.444 14.471 1.00 56.06 573 SER A C 1
ATOM 4283 O O . SER A 1 573 ? -34.125 -8.548 13.996 1.00 56.06 573 SER A O 1
ATOM 4285 N N . SER A 1 574 ? -35.004 -9.582 15.787 1.00 53.31 574 SER A N 1
ATOM 4286 C CA . SER A 1 574 ? -34.334 -8.764 16.806 1.00 53.31 574 SER A CA 1
ATOM 4287 C C . SER A 1 574 ? -32.828 -9.070 16.869 1.00 53.31 574 SER A C 1
ATOM 4289 O O . SER A 1 574 ? -32.335 -9.680 17.820 1.00 53.31 574 SER A O 1
ATOM 4291 N N . GLY A 1 575 ? -32.094 -8.681 15.826 1.00 54.22 575 GLY A N 1
ATOM 4292 C CA . GLY A 1 575 ? -30.642 -8.775 15.760 1.00 54.22 575 GLY A CA 1
ATOM 4293 C C . GLY A 1 575 ? -30.019 -8.017 16.928 1.00 54.22 575 GLY A C 1
ATOM 4294 O O . GLY A 1 575 ? -30.159 -6.804 17.061 1.00 54.22 575 GLY A O 1
ATOM 4295 N N . ALA A 1 576 ? -29.382 -8.789 17.797 1.00 54.59 576 ALA A N 1
ATOM 4296 C CA . ALA A 1 576 ? -29.022 -8.488 19.170 1.00 54.59 576 ALA A CA 1
ATOM 4297 C C . ALA A 1 576 ? -27.771 -7.603 19.326 1.00 54.59 576 ALA A C 1
ATOM 4299 O O . ALA A 1 576 ? -26.816 -7.995 19.995 1.00 54.59 576 ALA A O 1
ATOM 4300 N N . PHE A 1 577 ? -27.753 -6.401 18.749 1.00 68.50 577 PHE A N 1
ATOM 4301 C CA . PHE A 1 577 ? -26.878 -5.374 19.317 1.00 68.50 577 PHE A CA 1
ATOM 4302 C C . PHE A 1 577 ? -27.500 -4.934 20.645 1.00 68.50 577 PHE A C 1
ATOM 4304 O O . PHE A 1 577 ? -28.640 -4.469 20.689 1.00 68.50 577 PHE A O 1
ATOM 4311 N N . GLU A 1 578 ? -26.788 -5.163 21.749 1.00 69.12 578 GLU A N 1
ATOM 4312 C CA . GLU A 1 578 ? -27.222 -4.719 23.075 1.00 69.12 578 GLU A CA 1
ATOM 4313 C C . GLU A 1 578 ? -27.529 -3.216 23.024 1.00 69.12 578 GLU A C 1
ATOM 4315 O O . GLU A 1 578 ? -26.678 -2.414 22.628 1.00 69.12 578 GLU A O 1
ATOM 4320 N N . LYS A 1 579 ? -28.760 -2.835 23.397 1.00 69.94 579 LYS A N 1
ATOM 4321 C CA . LYS A 1 579 ? -29.183 -1.429 23.471 1.00 69.94 579 LYS A CA 1
ATOM 4322 C C . LYS A 1 579 ? -28.173 -0.645 24.314 1.00 69.94 579 LYS A C 1
ATOM 4324 O O . LYS A 1 579 ? -28.031 -0.932 25.499 1.00 69.94 579 LYS A O 1
ATOM 4329 N N . GLY A 1 580 ? -27.511 0.344 23.713 1.00 73.56 580 GLY A N 1
ATOM 4330 C CA . GLY A 1 580 ? -26.531 1.205 24.392 1.00 73.56 580 GLY A CA 1
ATOM 4331 C C . GLY A 1 580 ? -25.175 1.315 23.696 1.00 73.56 580 GLY A C 1
ATOM 4332 O O . GLY A 1 580 ? -24.363 2.140 24.096 1.00 73.56 580 GLY A O 1
ATOM 4333 N N . ARG A 1 581 ? -24.933 0.530 22.647 1.00 82.50 581 ARG A N 1
ATOM 4334 C CA . ARG A 1 581 ? -23.756 0.669 21.785 1.00 82.50 581 ARG A CA 1
ATOM 4335 C C . ARG A 1 581 ? -23.920 1.870 20.861 1.00 82.50 581 ARG A C 1
ATOM 4337 O O . ARG A 1 581 ? -24.920 1.943 20.159 1.00 82.50 581 ARG A O 1
ATOM 4344 N N . SER A 1 582 ? -22.965 2.799 20.865 1.00 91.00 582 SER A N 1
ATOM 4345 C CA . SER A 1 582 ? -23.018 3.993 20.014 1.00 91.00 582 SER A CA 1
ATOM 4346 C C . SER A 1 582 ? -21.949 3.946 18.929 1.00 91.00 582 SER A C 1
ATOM 4348 O O . SER A 1 582 ? -20.774 3.711 19.223 1.00 91.00 582 SER A O 1
ATOM 4350 N N . SER A 1 583 ? -22.337 4.238 17.684 1.00 95.12 583 SER A N 1
ATOM 4351 C CA . SER A 1 583 ? -21.398 4.491 16.581 1.00 95.12 583 SER A CA 1
ATOM 4352 C C . SER A 1 583 ? -20.340 5.544 16.947 1.00 95.12 583 SER A C 1
ATOM 4354 O O . SER A 1 583 ? -19.158 5.365 16.653 1.00 95.12 583 SER A O 1
ATOM 4356 N N . THR A 1 584 ? -20.746 6.585 17.682 1.00 95.44 584 THR A N 1
ATOM 4357 C CA . THR A 1 584 ? -19.877 7.661 18.189 1.00 95.44 584 THR A CA 1
ATOM 4358 C C . THR A 1 584 ? -18.739 7.133 19.062 1.00 95.44 584 THR A C 1
ATOM 4360 O O . THR A 1 584 ? -17.597 7.548 18.899 1.00 95.44 584 THR A O 1
ATOM 4363 N N . GLU A 1 585 ? -19.022 6.200 19.977 1.00 95.12 585 GLU A N 1
ATOM 4364 C CA . GLU A 1 585 ? -18.006 5.637 20.877 1.00 95.12 585 GLU A CA 1
ATOM 4365 C C . GLU A 1 585 ? -16.959 4.831 20.100 1.00 95.12 585 GLU A C 1
ATOM 4367 O O . GLU A 1 585 ? -15.754 5.003 20.301 1.00 95.12 585 GLU A O 1
ATOM 4372 N N . LEU A 1 586 ? -17.410 3.984 19.168 1.00 96.38 586 LEU A N 1
ATOM 4373 C CA . LEU A 1 586 ? -16.508 3.230 18.300 1.00 96.38 586 LEU A CA 1
ATOM 4374 C C . LEU A 1 586 ? -15.661 4.175 17.432 1.00 96.38 586 LEU A C 1
ATOM 4376 O O . LEU A 1 586 ? -14.456 3.957 17.305 1.00 96.38 586 LEU A O 1
ATOM 4380 N N . TRP A 1 587 ? -16.257 5.233 16.872 1.00 97.38 587 TRP A N 1
ATOM 4381 C CA . TRP A 1 587 ? -15.534 6.222 16.070 1.00 97.38 587 TRP A CA 1
ATOM 4382 C C . TRP A 1 587 ? -14.449 6.940 16.874 1.00 97.38 587 TRP A C 1
ATOM 4384 O O . TRP A 1 587 ? -13.297 6.972 16.445 1.00 97.38 587 TRP A O 1
ATOM 4394 N N . GLU A 1 588 ? -14.763 7.438 18.070 1.00 96.31 588 GLU A N 1
ATOM 4395 C CA . GLU A 1 588 ? -13.780 8.101 18.936 1.00 96.31 588 GLU A CA 1
ATOM 4396 C C . GLU A 1 588 ? -12.638 7.158 19.347 1.00 96.31 588 GLU A C 1
ATOM 4398 O O . GLU A 1 588 ? -11.468 7.554 19.357 1.00 96.31 588 GLU A O 1
ATOM 4403 N N . ASN A 1 589 ? -12.932 5.875 19.579 1.00 96.50 589 ASN A N 1
ATOM 4404 C CA . ASN A 1 589 ? -11.889 4.876 19.794 1.00 96.50 589 ASN A CA 1
ATOM 4405 C C . ASN A 1 589 ? -11.019 4.661 18.545 1.00 96.50 589 ASN A C 1
ATOM 4407 O O . ASN A 1 589 ? -9.797 4.597 18.670 1.00 96.50 589 ASN A O 1
ATOM 4411 N N . ILE A 1 590 ? -11.601 4.596 17.342 1.00 97.50 590 ILE A N 1
ATOM 4412 C CA . ILE A 1 590 ? -10.839 4.489 16.084 1.00 97.50 590 ILE A CA 1
ATOM 4413 C C . ILE A 1 590 ? -9.924 5.708 15.913 1.00 97.50 590 ILE A C 1
ATOM 4415 O O . ILE A 1 590 ? -8.748 5.548 15.579 1.00 97.50 590 ILE A O 1
ATOM 4419 N N . ARG A 1 591 ? -10.430 6.918 16.184 1.00 97.12 591 ARG A N 1
ATOM 4420 C CA . ARG A 1 591 ? -9.651 8.164 16.127 1.00 97.12 591 ARG A CA 1
ATOM 4421 C C . ARG A 1 591 ? -8.462 8.129 17.079 1.00 97.12 591 ARG A C 1
ATOM 4423 O O . ARG A 1 591 ? -7.350 8.442 16.655 1.00 97.12 591 ARG A O 1
ATOM 4430 N N . ARG A 1 592 ? -8.685 7.720 18.334 1.00 95.88 592 ARG A N 1
ATOM 4431 C CA . ARG A 1 592 ? -7.626 7.554 19.341 1.00 95.88 592 ARG A CA 1
ATOM 4432 C C . ARG A 1 592 ? -6.549 6.593 18.847 1.00 95.88 592 ARG A C 1
ATOM 4434 O O . ARG A 1 592 ? -5.384 6.969 18.800 1.00 95.88 592 ARG A O 1
ATOM 4441 N N . VAL A 1 593 ? -6.939 5.397 18.400 1.00 96.12 593 VAL A N 1
ATOM 4442 C CA . VAL A 1 593 ? -5.985 4.391 17.910 1.00 96.12 593 VAL A CA 1
ATOM 4443 C C . VAL A 1 593 ? -5.204 4.901 16.697 1.00 96.12 593 VAL A C 1
ATOM 4445 O O . VAL A 1 593 ? -3.989 4.720 16.628 1.00 96.12 593 VAL A O 1
ATOM 4448 N N . ALA A 1 594 ? -5.866 5.569 15.748 1.00 95.88 594 ALA A N 1
ATOM 4449 C CA . ALA A 1 594 ? -5.203 6.152 14.585 1.00 95.88 594 ALA A CA 1
ATOM 4450 C C . ALA A 1 594 ? -4.182 7.232 14.986 1.00 95.88 594 ALA A C 1
ATOM 4452 O O . ALA A 1 594 ? -3.067 7.229 14.466 1.00 95.88 594 ALA A O 1
ATOM 4453 N N . ALA A 1 595 ? -4.531 8.121 15.922 1.00 93.75 595 ALA A N 1
ATOM 4454 C CA . ALA A 1 595 ? -3.616 9.136 16.440 1.00 93.75 595 ALA A CA 1
ATOM 4455 C C . ALA A 1 595 ? -2.402 8.497 17.134 1.00 93.75 595 ALA A C 1
ATOM 4457 O O . ALA A 1 595 ? -1.268 8.793 16.755 1.00 93.75 595 ALA A O 1
ATOM 4458 N N . ASP A 1 596 ? -2.623 7.568 18.068 1.00 92.19 596 ASP A N 1
ATOM 4459 C CA . ASP A 1 596 ? -1.548 6.889 18.804 1.00 92.19 596 ASP A CA 1
ATOM 4460 C C . ASP A 1 596 ? -0.603 6.125 17.851 1.00 92.19 596 ASP A C 1
ATOM 4462 O O . ASP A 1 596 ? 0.622 6.193 17.977 1.00 92.19 596 ASP A O 1
ATOM 4466 N N . THR A 1 597 ? -1.158 5.479 16.819 1.00 93.06 597 THR A N 1
ATOM 4467 C CA . THR A 1 597 ? -0.387 4.764 15.783 1.00 93.06 597 THR A CA 1
ATOM 4468 C C . THR A 1 597 ? 0.511 5.704 14.973 1.00 93.06 597 THR A C 1
ATOM 4470 O O . THR A 1 597 ? 1.636 5.356 14.617 1.00 93.06 597 THR A O 1
ATOM 4473 N N . LEU A 1 598 ? 0.048 6.917 14.666 1.00 90.88 598 LEU A N 1
ATOM 4474 C CA . LEU A 1 598 ? 0.882 7.907 13.981 1.00 90.88 598 LEU A CA 1
ATOM 4475 C C . LEU A 1 598 ? 1.924 8.526 14.915 1.00 90.88 598 LEU A C 1
ATOM 4477 O O . LEU A 1 598 ? 2.972 8.960 14.439 1.00 90.88 598 LEU A O 1
ATOM 4481 N N . MET A 1 599 ? 1.667 8.553 16.223 1.00 85.81 599 MET A N 1
ATOM 4482 C CA . MET A 1 599 ? 2.596 9.092 17.213 1.00 85.81 599 MET A CA 1
ATOM 4483 C C . MET A 1 599 ? 3.823 8.208 17.419 1.00 85.81 599 MET A C 1
ATOM 4485 O O . MET A 1 599 ? 4.932 8.740 17.482 1.00 85.81 599 MET A O 1
ATOM 4489 N N . VAL A 1 600 ? 3.679 6.875 17.403 1.00 82.25 600 VAL A N 1
ATOM 4490 C CA . VAL A 1 600 ? 4.841 5.965 17.513 1.00 82.25 600 VAL A CA 1
ATOM 4491 C C . VAL A 1 600 ? 5.825 6.100 16.345 1.00 82.25 600 VAL A C 1
ATOM 4493 O O . VAL A 1 600 ? 6.994 5.738 16.461 1.00 82.25 600 VAL A O 1
ATOM 4496 N N . ARG A 1 601 ? 5.387 6.696 15.227 1.00 74.00 601 ARG A N 1
ATOM 4497 C CA . ARG A 1 601 ? 6.231 7.039 14.074 1.00 74.00 601 ARG A CA 1
ATOM 4498 C C . ARG A 1 601 ? 7.265 8.124 14.381 1.00 74.00 601 ARG A C 1
ATOM 4500 O O . ARG A 1 601 ? 8.275 8.224 13.683 1.00 74.00 601 ARG A O 1
ATOM 4507 N N . TYR A 1 602 ? 7.001 8.965 15.376 1.00 69.44 602 TYR A N 1
ATOM 4508 C CA . TYR A 1 602 ? 7.892 10.028 15.817 1.00 69.44 602 TYR A CA 1
ATOM 4509 C C . TYR A 1 602 ? 8.513 9.635 17.148 1.00 69.44 602 TYR A C 1
ATOM 4511 O O . TYR A 1 602 ? 8.204 10.255 18.168 1.00 69.44 602 TYR A O 1
ATOM 4519 N N . PRO A 1 603 ? 9.408 8.633 17.180 1.00 60.03 603 PRO A N 1
ATOM 4520 C CA . PRO A 1 603 ? 10.200 8.447 18.366 1.00 60.03 603 PRO A CA 1
ATOM 4521 C C . PRO A 1 603 ? 11.010 9.732 18.522 1.00 60.03 603 PRO A C 1
ATOM 4523 O O . PRO A 1 603 ? 11.950 9.976 17.765 1.00 60.03 603 PRO A O 1
ATOM 4526 N N . LYS A 1 604 ? 10.619 10.601 19.461 1.00 56.31 604 LYS A N 1
ATOM 4527 C CA . LYS A 1 604 ? 11.470 11.683 19.954 1.00 56.31 604 LYS A CA 1
ATOM 4528 C C . LYS A 1 604 ? 12.695 10.986 20.536 1.00 56.31 604 LYS A C 1
ATOM 4530 O O . LYS A 1 604 ? 12.715 10.671 21.712 1.00 56.31 604 LYS A O 1
ATOM 4535 N N . ARG A 1 605 ? 13.666 10.649 19.682 1.00 49.19 605 ARG A N 1
ATOM 4536 C CA . ARG A 1 605 ? 14.823 9.813 20.007 1.00 49.19 605 ARG A CA 1
ATOM 4537 C C . ARG A 1 605 ? 14.437 8.602 20.873 1.00 49.19 605 ARG A C 1
ATOM 4539 O O . ARG A 1 605 ? 14.763 8.582 22.057 1.00 49.19 605 ARG A O 1
ATOM 4546 N N . ILE A 1 606 ? 13.864 7.541 20.290 1.00 53.34 606 ILE A N 1
ATOM 4547 C CA . ILE A 1 606 ? 14.161 6.209 20.848 1.00 53.34 606 ILE A CA 1
ATOM 4548 C C . ILE A 1 606 ? 15.662 6.050 20.616 1.00 53.34 606 ILE A C 1
ATOM 4550 O O . ILE A 1 606 ? 16.116 5.693 19.531 1.00 53.34 606 ILE A O 1
ATOM 4554 N N . SER A 1 607 ? 16.433 6.446 21.620 1.00 50.91 607 SER A N 1
ATOM 4555 C CA . SER A 1 607 ? 17.866 6.728 21.576 1.00 50.91 607 SER A CA 1
ATOM 4556 C C . SER A 1 607 ? 18.724 5.518 21.191 1.00 50.91 607 SER A C 1
ATOM 4558 O O . SER A 1 607 ? 19.922 5.674 20.982 1.00 50.91 607 SER A O 1
ATOM 4560 N N . GLY A 1 608 ? 18.119 4.335 21.047 1.00 58.50 608 GLY A N 1
ATOM 4561 C CA . GLY A 1 608 ? 18.777 3.107 20.609 1.00 58.50 608 GLY A CA 1
ATOM 4562 C C . GLY A 1 608 ? 18.540 2.686 19.153 1.00 58.50 608 GLY A C 1
ATOM 4563 O O . GLY A 1 608 ? 19.377 1.962 18.630 1.00 58.50 608 GLY A O 1
ATOM 4564 N N . LEU A 1 609 ? 17.452 3.106 18.489 1.00 57.44 609 LEU A N 1
ATOM 4565 C CA . LEU A 1 609 ? 17.137 2.627 17.125 1.00 57.44 609 LEU A CA 1
ATOM 4566 C C . LEU A 1 609 ? 17.850 3.445 16.043 1.00 57.44 609 LEU A C 1
ATOM 4568 O O . LEU A 1 609 ? 18.443 2.876 15.135 1.00 57.44 609 LEU A O 1
ATOM 4572 N N . ASP A 1 610 ? 17.858 4.771 16.183 1.00 62.50 610 ASP A N 1
ATOM 4573 C CA . ASP A 1 610 ? 18.569 5.667 15.259 1.00 62.50 610 ASP A CA 1
ATOM 4574 C C . ASP A 1 610 ? 20.037 5.893 15.671 1.00 62.50 610 ASP A C 1
ATOM 4576 O O . ASP A 1 610 ? 20.781 6.563 14.961 1.00 62.50 610 ASP A O 1
ATOM 4580 N N . GLY A 1 611 ? 20.475 5.347 16.814 1.00 62.16 611 GLY A N 1
ATOM 4581 C CA . GLY A 1 611 ? 21.820 5.564 17.366 1.00 62.16 611 GLY A CA 1
ATOM 4582 C C . GLY A 1 611 ? 22.966 5.031 16.494 1.00 62.16 611 GLY A C 1
ATOM 4583 O O . GLY A 1 611 ? 24.115 5.409 16.712 1.00 62.16 611 GLY A O 1
ATOM 4584 N N . GLU A 1 612 ? 22.660 4.186 15.506 1.00 68.12 612 GLU A N 1
ATOM 4585 C CA . GLU A 1 612 ? 23.616 3.672 14.515 1.00 68.12 612 GLU A CA 1
ATOM 4586 C C . GLU A 1 612 ? 23.573 4.435 13.177 1.00 68.12 612 GLU A C 1
ATOM 4588 O O . GLU A 1 612 ? 24.439 4.219 12.329 1.00 68.12 612 GLU A O 1
ATOM 4593 N N . LEU A 1 613 ? 22.598 5.328 12.959 1.00 74.56 613 LEU A N 1
ATOM 4594 C CA . LEU A 1 613 ? 22.527 6.096 11.717 1.00 74.56 613 LEU A CA 1
ATOM 4595 C C . LEU A 1 613 ? 23.598 7.190 11.703 1.00 74.56 613 LEU A C 1
ATOM 4597 O O . LEU A 1 613 ? 23.735 7.976 12.640 1.00 74.56 613 LEU A O 1
ATOM 4601 N N . ASP A 1 614 ? 24.328 7.260 10.591 1.00 83.50 614 ASP A N 1
ATOM 4602 C CA . ASP A 1 614 ? 25.269 8.341 10.312 1.00 83.50 614 ASP A CA 1
ATOM 4603 C C . ASP A 1 614 ? 24.575 9.710 10.437 1.00 83.50 614 ASP A C 1
ATOM 4605 O O . ASP A 1 614 ? 23.452 9.905 9.956 1.00 83.50 614 ASP A O 1
ATOM 4609 N N . SER A 1 615 ? 25.242 10.678 11.072 1.00 85.00 615 SER A N 1
ATOM 4610 C CA . SER A 1 615 ? 24.674 12.010 11.321 1.00 85.00 615 SER A CA 1
ATOM 4611 C C . SER A 1 615 ? 24.253 12.718 10.028 1.00 85.00 615 SER A C 1
ATOM 4613 O O . SER A 1 615 ? 23.262 13.452 10.028 1.00 85.00 615 SER A O 1
ATOM 4615 N N . GLY A 1 616 ? 24.933 12.440 8.911 1.00 87.19 616 GLY A N 1
ATOM 4616 C CA . GLY A 1 616 ? 24.564 12.942 7.591 1.00 87.19 616 GLY A CA 1
ATOM 4617 C C . GLY A 1 616 ? 23.260 12.344 7.055 1.00 87.19 616 GLY A C 1
ATOM 4618 O O . GLY A 1 616 ? 22.503 13.033 6.371 1.00 87.19 616 GLY A O 1
ATOM 4619 N N . VAL A 1 617 ? 22.938 11.086 7.377 1.00 84.31 617 VAL A N 1
ATOM 4620 C CA . VAL A 1 617 ? 21.640 10.480 7.023 1.00 84.31 617 VAL A CA 1
ATOM 4621 C C . VAL A 1 617 ? 20.509 11.159 7.790 1.00 84.31 617 VAL A C 1
ATOM 4623 O O . VAL A 1 617 ? 19.500 11.515 7.182 1.00 84.31 617 VAL A O 1
ATOM 4626 N N . LEU A 1 618 ? 20.691 11.404 9.091 1.00 83.94 618 LEU A N 1
ATOM 4627 C CA . LEU A 1 618 ? 19.685 12.078 9.913 1.00 83.94 618 LEU A CA 1
ATOM 4628 C C . LEU A 1 618 ? 19.431 13.517 9.440 1.00 83.94 618 LEU A C 1
ATOM 4630 O O . LEU A 1 618 ? 18.279 13.936 9.335 1.00 83.94 618 LEU A O 1
ATOM 4634 N N . GLU A 1 619 ? 20.486 14.258 9.090 1.00 85.88 619 GLU A N 1
ATOM 4635 C CA . GLU A 1 619 ? 20.345 15.608 8.538 1.00 85.88 619 GLU A CA 1
ATOM 4636 C C . GLU A 1 619 ? 19.594 15.601 7.196 1.00 85.88 619 GLU A C 1
ATOM 4638 O O . GLU A 1 619 ? 18.677 16.400 6.993 1.00 85.88 619 GLU A O 1
ATOM 4643 N N . ARG A 1 620 ? 19.936 14.677 6.283 1.00 85.44 620 ARG A N 1
ATOM 4644 C CA . ARG A 1 620 ? 19.228 14.524 4.997 1.00 85.44 620 ARG A CA 1
ATOM 4645 C C . ARG A 1 620 ? 17.753 14.196 5.196 1.00 85.44 620 ARG A C 1
ATOM 4647 O O . ARG A 1 620 ? 16.908 14.768 4.512 1.00 85.44 620 ARG A O 1
ATOM 4654 N N . LYS A 1 621 ? 17.452 13.314 6.145 1.00 84.75 621 LYS A N 1
ATOM 4655 C CA . LYS A 1 621 ? 16.095 12.920 6.521 1.00 84.75 621 LYS A CA 1
ATOM 4656 C C . LYS A 1 621 ? 15.278 14.101 7.046 1.00 84.75 621 LYS A C 1
ATOM 4658 O O . LYS A 1 621 ? 14.170 14.337 6.567 1.00 84.75 621 LYS A O 1
ATOM 4663 N N . GLU A 1 622 ? 15.831 14.878 7.973 1.00 85.38 622 GLU A N 1
ATOM 4664 C CA . GLU A 1 622 ? 15.134 16.042 8.530 1.00 85.38 622 GLU A CA 1
ATOM 4665 C C . GLU A 1 622 ? 14.932 17.136 7.476 1.00 85.38 622 GLU A C 1
ATOM 4667 O O . GLU A 1 622 ? 13.855 17.725 7.369 1.00 85.38 622 GLU A O 1
ATOM 4672 N N . ARG A 1 623 ? 15.935 17.344 6.614 1.00 87.19 623 ARG A N 1
ATOM 4673 C CA . ARG A 1 623 ? 15.825 18.247 5.465 1.00 87.19 623 ARG A CA 1
ATOM 4674 C C . ARG A 1 623 ? 14.720 17.805 4.508 1.00 87.19 623 ARG A C 1
ATOM 4676 O O . ARG A 1 623 ? 13.898 18.632 4.120 1.00 87.19 623 ARG A O 1
ATOM 4683 N N . TRP A 1 624 ? 14.677 16.521 4.150 1.00 86.94 624 TRP A N 1
ATOM 4684 C CA . TRP A 1 624 ? 13.629 15.960 3.297 1.00 86.94 624 TRP A CA 1
ATOM 4685 C C . TRP A 1 624 ? 12.244 16.212 3.886 1.00 86.94 624 TRP A C 1
ATOM 4687 O O . TRP A 1 624 ? 11.374 16.749 3.204 1.00 86.94 624 TRP A O 1
ATOM 4697 N N . ARG A 1 625 ? 12.060 15.881 5.167 1.00 85.19 625 ARG A N 1
ATOM 4698 C CA . ARG A 1 625 ? 10.806 16.082 5.897 1.00 85.19 625 ARG A CA 1
ATOM 4699 C C . ARG A 1 625 ? 10.378 17.548 5.884 1.00 85.19 625 ARG A C 1
ATOM 4701 O O . ARG A 1 625 ? 9.246 17.835 5.506 1.00 85.19 625 ARG A O 1
ATOM 4708 N N . GLY A 1 626 ? 11.281 18.466 6.233 1.00 87.31 626 GLY A N 1
ATOM 4709 C CA . GLY A 1 626 ? 10.999 19.902 6.246 1.00 87.31 626 GLY A CA 1
ATOM 4710 C C . GLY A 1 626 ? 10.608 20.444 4.870 1.00 87.31 626 GLY A C 1
ATOM 4711 O O . GLY A 1 626 ? 9.637 21.182 4.746 1.00 87.31 626 GLY A O 1
ATOM 4712 N N . ARG A 1 627 ? 11.298 20.027 3.803 1.00 88.75 627 ARG A N 1
ATOM 4713 C CA . ARG A 1 627 ? 10.981 20.484 2.438 1.00 88.75 627 ARG A CA 1
ATOM 4714 C C . ARG A 1 627 ? 9.719 19.858 1.873 1.00 88.75 627 ARG A C 1
ATOM 4716 O O . ARG A 1 627 ? 8.942 20.545 1.220 1.00 88.75 627 ARG A O 1
ATOM 4723 N N . ARG A 1 628 ? 9.485 18.572 2.129 1.00 87.50 628 ARG A N 1
ATOM 4724 C CA . ARG A 1 628 ? 8.216 17.924 1.784 1.00 87.50 628 ARG A CA 1
ATOM 4725 C C . ARG A 1 628 ? 7.049 18.626 2.482 1.00 87.50 628 ARG A C 1
ATOM 4727 O O . ARG A 1 628 ? 5.987 18.778 1.883 1.00 87.50 628 ARG A O 1
ATOM 4734 N N . GLU A 1 629 ? 7.275 19.092 3.707 1.00 87.75 629 GLU A N 1
ATOM 4735 C CA . GLU A 1 629 ? 6.284 19.835 4.473 1.00 87.75 629 GLU A CA 1
ATOM 4736 C C . GLU A 1 629 ? 5.973 21.202 3.885 1.00 87.75 629 GLU A C 1
ATOM 4738 O O . GLU A 1 629 ? 4.803 21.549 3.747 1.00 87.75 629 GLU A O 1
ATOM 4743 N N . GLU A 1 630 ? 6.997 21.940 3.465 1.00 87.56 630 GLU A N 1
ATOM 4744 C CA . GLU A 1 630 ? 6.816 23.186 2.717 1.00 87.56 630 GLU A CA 1
ATOM 4745 C C . GLU A 1 630 ? 5.988 22.972 1.445 1.00 87.56 630 GLU A C 1
ATOM 4747 O O . GLU A 1 630 ? 5.168 23.818 1.103 1.00 87.56 630 GLU A O 1
ATOM 4752 N N . LEU A 1 631 ? 6.162 21.828 0.770 1.00 87.81 631 LEU A N 1
ATOM 4753 C CA . LEU A 1 631 ? 5.378 21.472 -0.414 1.00 87.81 631 LEU A CA 1
ATOM 4754 C C . LEU A 1 631 ? 3.924 21.098 -0.095 1.00 87.81 631 LEU A C 1
ATOM 4756 O O . LEU A 1 631 ? 3.123 21.004 -1.019 1.00 87.81 631 LEU A O 1
ATOM 4760 N N . GLY A 1 632 ? 3.568 20.856 1.169 1.00 89.94 632 GLY A N 1
ATOM 4761 C CA . GLY A 1 632 ? 2.197 20.554 1.582 1.00 89.94 632 GLY A CA 1
ATOM 4762 C C . GLY A 1 632 ? 1.603 19.293 0.946 1.00 89.94 632 GLY A C 1
ATOM 4763 O O . GLY A 1 632 ? 0.386 19.171 0.888 1.00 89.94 632 GLY A O 1
ATOM 4764 N N . ILE A 1 633 ? 2.425 18.362 0.445 1.00 90.88 633 ILE A N 1
ATOM 4765 C CA . ILE A 1 633 ? 1.935 17.191 -0.298 1.00 90.88 633 ILE A CA 1
ATOM 4766 C C . ILE A 1 633 ? 1.265 16.207 0.678 1.00 90.88 633 ILE A C 1
ATOM 4768 O O . ILE A 1 633 ? 1.948 15.658 1.558 1.00 90.88 633 ILE A O 1
ATOM 4772 N N . PRO A 1 634 ? -0.043 15.924 0.527 1.00 94.50 634 PRO A N 1
ATOM 4773 C CA . PRO A 1 634 ? -0.730 14.990 1.404 1.00 94.50 634 PRO A CA 1
ATOM 4774 C C . PRO A 1 634 ? -0.269 13.556 1.127 1.00 94.50 634 PRO A C 1
ATOM 4776 O O . PRO A 1 634 ? -0.010 13.167 -0.013 1.00 94.50 634 PRO A O 1
ATOM 4779 N N . LYS A 1 635 ? -0.193 12.744 2.179 1.00 94.94 635 LYS A N 1
ATOM 4780 C CA . LYS A 1 635 ? -0.084 11.287 2.089 1.00 94.94 635 LYS A CA 1
ATOM 4781 C C . LYS A 1 635 ? -1.380 10.663 2.579 1.00 94.94 635 LYS A C 1
ATOM 4783 O O . LYS A 1 635 ? -1.822 10.974 3.676 1.00 94.94 635 LYS A O 1
ATOM 4788 N N . ILE A 1 636 ? -1.944 9.739 1.816 1.00 96.62 636 ILE A N 1
ATOM 4789 C CA . ILE A 1 636 ? -3.131 8.979 2.208 1.00 96.62 636 ILE A CA 1
ATOM 4790 C C . ILE A 1 636 ? -2.691 7.573 2.624 1.00 96.62 636 ILE A C 1
ATOM 4792 O O . ILE A 1 636 ? -2.150 6.817 1.812 1.00 96.62 636 ILE A O 1
ATOM 4796 N N . LEU A 1 637 ? -2.939 7.236 3.885 1.00 96.56 637 LEU A N 1
ATOM 4797 C CA . LEU A 1 637 ? -2.726 5.926 4.495 1.00 96.56 637 LEU A CA 1
ATOM 4798 C C . LEU A 1 637 ? -4.059 5.183 4.605 1.00 96.56 637 LEU A C 1
ATOM 4800 O O . LEU A 1 637 ? -5.113 5.805 4.729 1.00 96.56 637 LEU A O 1
ATOM 4804 N N . GLY A 1 638 ? -4.018 3.852 4.575 1.00 96.94 638 GLY A N 1
ATOM 4805 C CA . GLY A 1 638 ? -5.178 3.005 4.848 1.00 96.94 638 GLY A CA 1
ATOM 4806 C C . GLY A 1 638 ? -4.947 2.142 6.076 1.00 96.94 638 GLY A C 1
ATOM 4807 O O . GLY A 1 638 ? -4.200 1.174 5.997 1.00 96.94 638 GLY A O 1
ATOM 4808 N N . LEU A 1 639 ? -5.595 2.461 7.186 1.00 97.12 639 LEU A N 1
ATOM 4809 C CA . LEU A 1 639 ? -5.517 1.677 8.414 1.00 97.12 639 LEU A CA 1
ATOM 4810 C C . LEU A 1 639 ? -6.606 0.607 8.376 1.00 97.12 639 LEU A C 1
ATOM 4812 O O . LEU A 1 639 ? -7.766 0.921 8.098 1.00 97.12 639 LEU A O 1
ATOM 4816 N N . ASP A 1 640 ? -6.229 -0.646 8.620 1.00 96.94 640 ASP A N 1
ATOM 4817 C CA . ASP A 1 640 ? -7.175 -1.754 8.704 1.00 96.94 640 ASP A CA 1
ATOM 4818 C C . ASP A 1 640 ? -7.443 -2.125 10.168 1.00 96.94 640 ASP A C 1
ATOM 4820 O O . ASP A 1 640 ? -6.511 -2.358 10.941 1.00 96.94 640 ASP A O 1
ATOM 4824 N N . PHE A 1 641 ? -8.723 -2.203 10.533 1.00 97.12 641 PHE A N 1
ATOM 4825 C CA . PHE A 1 641 ? -9.184 -2.550 11.877 1.00 97.12 641 PHE A CA 1
ATOM 4826 C C . PHE A 1 641 ? -10.101 -3.769 11.868 1.00 97.12 641 PHE A C 1
ATOM 4828 O O . PHE A 1 641 ? -10.826 -4.017 10.902 1.00 97.12 641 PHE A O 1
ATOM 4835 N N . VAL A 1 642 ? -10.132 -4.481 12.990 1.00 96.25 642 VAL A N 1
ATOM 4836 C CA . VAL A 1 642 ? -11.241 -5.365 13.376 1.00 96.25 642 VAL A CA 1
ATOM 4837 C C . VAL A 1 642 ? -11.852 -4.854 14.675 1.00 96.25 642 VAL A C 1
ATOM 4839 O O . VAL A 1 642 ? -11.196 -4.133 15.421 1.00 96.25 642 VAL A O 1
ATOM 4842 N N . VAL A 1 643 ? -13.110 -5.194 14.949 1.00 96.56 643 VAL A N 1
ATOM 4843 C CA . VAL A 1 643 ? -13.824 -4.701 16.136 1.00 96.56 643 VAL A CA 1
ATOM 4844 C C . VAL A 1 643 ? -14.164 -5.874 17.046 1.00 96.56 643 VAL A C 1
ATOM 4846 O O . VAL A 1 643 ? -14.739 -6.864 16.595 1.00 96.56 643 VAL A O 1
ATOM 4849 N N . GLU A 1 644 ? -13.808 -5.776 18.324 1.00 94.81 644 GLU A N 1
ATOM 4850 C CA . GLU A 1 644 ? -14.171 -6.771 19.336 1.00 94.81 644 GLU A CA 1
ATOM 4851 C C . GLU A 1 644 ? -15.660 -6.669 19.691 1.00 94.81 644 GLU A C 1
ATOM 4853 O O . GLU A 1 644 ? -16.202 -5.582 19.905 1.00 94.81 644 GLU A O 1
ATOM 4858 N N . ALA A 1 645 ? -16.327 -7.818 19.806 1.00 92.19 645 ALA A N 1
ATOM 4859 C CA . ALA A 1 645 ? -17.764 -7.885 20.009 1.00 92.19 645 ALA A CA 1
ATOM 4860 C C . ALA A 1 645 ? -18.230 -7.330 21.353 1.00 92.19 645 ALA A C 1
ATOM 4862 O O . ALA A 1 645 ? -19.352 -6.851 21.430 1.00 92.19 645 ALA A O 1
ATOM 4863 N N . HIS A 1 646 ? -17.445 -7.431 22.424 1.00 90.38 646 HIS A N 1
ATOM 4864 C CA . HIS A 1 646 ? -17.940 -7.092 23.762 1.00 90.38 646 HIS A CA 1
ATOM 4865 C C . HIS A 1 646 ? -17.762 -5.620 24.108 1.00 90.38 646 HIS A C 1
ATOM 4867 O O . HIS A 1 646 ? -18.690 -5.005 24.622 1.00 90.38 646 HIS A O 1
ATOM 4873 N N . ARG A 1 647 ? -16.589 -5.053 23.815 1.00 92.38 647 ARG A N 1
ATOM 4874 C CA . ARG A 1 647 ? -16.244 -3.681 24.212 1.00 92.38 647 ARG A CA 1
ATOM 4875 C C . ARG A 1 647 ? -16.357 -2.670 23.082 1.00 92.38 647 ARG A C 1
ATOM 4877 O O . ARG A 1 647 ? -16.082 -1.502 23.310 1.00 92.38 647 ARG A O 1
ATOM 4884 N N . LEU A 1 648 ? -16.681 -3.119 21.864 1.00 94.69 648 LEU A N 1
ATOM 4885 C CA . LEU A 1 648 ? -16.510 -2.317 20.649 1.00 94.69 648 LEU A CA 1
ATOM 4886 C C . LEU A 1 648 ? -15.098 -1.723 20.545 1.00 94.69 648 LEU A C 1
ATOM 4888 O O . LEU A 1 648 ? -14.912 -0.633 20.013 1.00 94.69 648 LEU A O 1
ATOM 4892 N N . GLN A 1 649 ? -14.093 -2.437 21.059 1.00 96.12 649 GLN A N 1
ATOM 4893 C CA . GLN A 1 649 ? -12.708 -2.008 20.957 1.00 96.12 649 GLN A CA 1
ATOM 4894 C C . GLN A 1 649 ? -12.250 -2.214 19.507 1.00 96.12 649 GLN A C 1
ATOM 4896 O O . GLN A 1 649 ? -12.280 -3.353 19.025 1.00 96.12 649 GLN A O 1
ATOM 4901 N N . PRO A 1 650 ? -11.826 -1.158 18.792 1.00 97.75 650 PRO A N 1
ATOM 4902 C CA . PRO A 1 650 ? -11.142 -1.318 17.523 1.00 97.75 650 PRO A CA 1
ATOM 4903 C C . PRO A 1 650 ? -9.715 -1.806 17.780 1.00 97.75 650 PRO A C 1
ATOM 4905 O O . PRO A 1 650 ? -8.968 -1.223 18.568 1.00 97.75 650 PRO A O 1
ATOM 4908 N N . TRP A 1 651 ? -9.336 -2.870 17.089 1.00 97.56 651 TRP A N 1
ATOM 4909 C CA . TRP A 1 651 ? -7.992 -3.426 17.099 1.00 97.56 651 TRP A CA 1
ATOM 4910 C C . TRP A 1 651 ? -7.331 -3.140 15.760 1.00 97.56 651 TRP A C 1
ATOM 4912 O O . TRP A 1 651 ? -7.860 -3.523 14.711 1.00 97.56 651 TRP A O 1
ATOM 4922 N N . LEU A 1 652 ? -6.183 -2.466 15.794 1.00 97.25 652 LEU A N 1
ATOM 4923 C CA . LEU A 1 652 ? -5.389 -2.213 14.600 1.00 97.25 652 LEU A CA 1
ATOM 4924 C C . LEU A 1 652 ? -4.804 -3.539 14.095 1.00 97.25 652 LEU A C 1
ATOM 4926 O O . LEU A 1 652 ? -4.236 -4.315 14.861 1.00 97.25 652 LEU A O 1
ATOM 4930 N N . VAL A 1 653 ? -4.935 -3.794 12.795 1.00 94.94 653 VAL A N 1
ATOM 4931 C CA . VAL A 1 653 ? -4.447 -5.018 12.142 1.00 94.94 653 VAL A CA 1
ATOM 4932 C C . VAL A 1 653 ? -3.189 -4.754 11.325 1.00 94.94 653 VAL A C 1
ATOM 4934 O O . VAL A 1 653 ? -2.266 -5.572 11.343 1.00 94.94 653 VAL A O 1
ATOM 4937 N N . GLU A 1 654 ? -3.184 -3.651 10.575 1.00 95.25 654 GLU A N 1
ATOM 4938 C CA . GLU A 1 654 ? -2.070 -3.182 9.752 1.00 95.25 654 GLU A CA 1
ATOM 4939 C C . GLU A 1 654 ? -2.284 -1.719 9.331 1.00 95.25 654 GLU A C 1
ATOM 4941 O O . GLU A 1 654 ? -3.411 -1.211 9.314 1.00 95.25 654 GLU A O 1
ATOM 4946 N N . VAL A 1 655 ? -1.197 -1.057 8.938 1.00 95.06 655 VAL A N 1
ATOM 4947 C CA . VAL A 1 655 ? -1.228 0.229 8.238 1.00 95.06 655 VAL A CA 1
ATOM 4948 C C . VAL A 1 655 ? -0.770 -0.025 6.810 1.00 95.06 655 VAL A C 1
ATOM 4950 O O . VAL A 1 655 ? 0.287 -0.593 6.601 1.00 95.06 655 VAL A O 1
ATOM 4953 N N . ASN A 1 656 ? -1.551 0.401 5.822 1.00 94.38 656 ASN A N 1
ATOM 4954 C CA . ASN A 1 656 ? -1.157 0.361 4.420 1.00 94.38 656 ASN A CA 1
ATOM 4955 C C . ASN A 1 656 ? -0.654 1.748 4.005 1.00 94.38 656 ASN A C 1
ATOM 4957 O O . ASN A 1 656 ? -1.437 2.702 3.930 1.00 94.38 656 ASN A O 1
ATOM 4961 N N . ARG A 1 657 ? 0.634 1.862 3.674 1.00 92.56 657 ARG A N 1
ATOM 4962 C CA . ARG A 1 657 ? 1.247 3.097 3.148 1.00 92.56 657 ARG A CA 1
ATOM 4963 C C . ARG A 1 657 ? 0.745 3.456 1.755 1.00 92.56 657 ARG A C 1
ATOM 4965 O O . ARG A 1 657 ? 0.767 4.622 1.366 1.00 92.56 657 ARG A O 1
ATOM 4972 N N . PHE A 1 658 ? 0.293 2.464 1.002 1.00 91.75 658 PHE A N 1
ATOM 4973 C CA . PHE A 1 658 ? -0.233 2.629 -0.346 1.00 91.75 658 PHE A CA 1
ATOM 4974 C C . PHE A 1 658 ? -1.600 1.947 -0.445 1.00 91.75 658 PHE A C 1
ATOM 4976 O O . PHE A 1 658 ? -1.732 0.893 -1.070 1.00 91.75 658 PHE A O 1
ATOM 4983 N N . PRO A 1 659 ? -2.648 2.493 0.193 1.00 93.38 659 PRO A N 1
ATOM 4984 C CA . PRO A 1 659 ? -3.971 1.916 0.038 1.00 93.38 659 PRO A CA 1
ATOM 4985 C C . PRO A 1 659 ? -4.350 1.906 -1.449 1.00 93.38 659 PRO A C 1
ATOM 4987 O O . PRO A 1 659 ? -4.048 2.841 -2.187 1.00 93.38 659 PRO A O 1
ATOM 4990 N N . GLY A 1 660 ? -5.013 0.844 -1.907 1.00 90.38 660 GLY A N 1
ATOM 4991 C CA . GLY A 1 660 ? -5.543 0.810 -3.268 1.00 90.38 660 GLY A CA 1
ATOM 4992 C C . GLY A 1 660 ? -6.645 1.854 -3.417 1.00 90.38 660 GLY A C 1
ATOM 4993 O O . GLY A 1 660 ? -7.759 1.597 -2.973 1.00 90.38 660 GLY A O 1
ATOM 4994 N N . LEU A 1 661 ? -6.326 3.005 -4.013 1.00 92.94 661 LEU A N 1
ATOM 4995 C CA . LEU A 1 661 ? -7.245 4.131 -4.236 1.00 92.94 661 LEU A CA 1
ATOM 4996 C C . LEU A 1 661 ? -7.965 4.059 -5.589 1.00 92.94 661 LEU A C 1
ATOM 4998 O O . LEU A 1 661 ? -8.834 4.875 -5.859 1.00 92.94 661 LEU A O 1
ATOM 5002 N N . GLU A 1 662 ? -7.652 3.078 -6.434 1.00 89.62 662 GLU A N 1
ATOM 5003 C CA . GLU A 1 662 ? -8.442 2.806 -7.637 1.00 89.62 662 GLU A CA 1
ATOM 5004 C C . GLU A 1 662 ? -9.819 2.250 -7.232 1.00 89.62 662 GLU A C 1
ATOM 5006 O O . GLU A 1 662 ? -9.869 1.267 -6.477 1.00 89.62 662 GLU A O 1
ATOM 5011 N N . PRO A 1 663 ? -10.931 2.862 -7.679 1.00 90.19 663 PRO A N 1
ATOM 5012 C CA . PRO A 1 663 ? -12.267 2.361 -7.396 1.00 90.19 663 PRO A CA 1
ATOM 5013 C C . PRO A 1 663 ? -12.558 1.018 -8.057 1.00 90.19 663 PRO A C 1
ATOM 5015 O O . PRO A 1 663 ? -12.133 0.765 -9.186 1.00 90.19 663 PRO A O 1
ATOM 5018 N N . ARG A 1 664 ? -13.336 0.182 -7.375 1.00 85.69 664 ARG A N 1
ATOM 5019 C CA . ARG A 1 664 ? -13.794 -1.120 -7.885 1.00 85.69 664 ARG A CA 1
ATOM 5020 C C . ARG A 1 664 ? -15.242 -1.105 -8.342 1.00 85.69 664 ARG A C 1
ATOM 5022 O O . ARG A 1 664 ? -15.571 -1.748 -9.336 1.00 85.69 664 ARG A O 1
ATOM 5029 N N . ASP A 1 665 ? -16.067 -0.359 -7.627 1.00 88.12 665 ASP A N 1
ATOM 5030 C CA . ASP A 1 665 ? -17.480 -0.145 -7.892 1.00 88.12 665 ASP A CA 1
ATOM 5031 C C . ASP A 1 665 ? -17.851 1.313 -7.581 1.00 88.12 665 ASP A C 1
ATOM 5033 O O . ASP A 1 665 ? -16.994 2.148 -7.279 1.00 88.12 665 ASP A O 1
ATOM 5037 N N . ASP A 1 666 ? -19.132 1.633 -7.711 1.00 90.19 666 ASP A N 1
ATOM 5038 C CA . ASP A 1 666 ? -19.649 2.989 -7.563 1.00 90.19 666 ASP A CA 1
ATOM 5039 C C . ASP A 1 666 ? -19.590 3.510 -6.119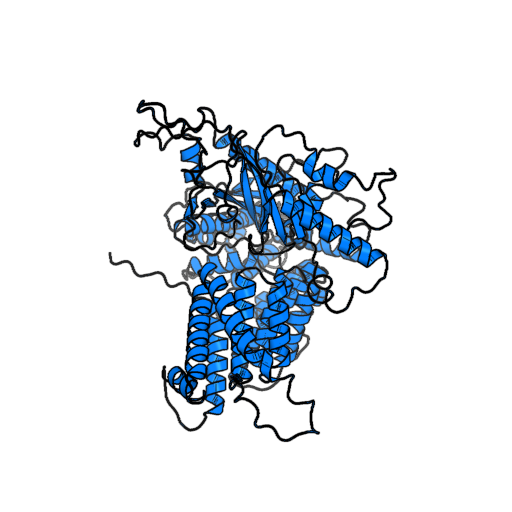 1.00 90.19 666 ASP A C 1
ATOM 5041 O O . ASP A 1 666 ? -19.318 4.697 -5.917 1.00 90.19 666 ASP A O 1
ATOM 5045 N N . ALA A 1 667 ? -19.787 2.641 -5.123 1.00 89.06 667 ALA A N 1
ATOM 5046 C CA . ALA A 1 667 ? -19.720 3.012 -3.711 1.00 89.06 667 ALA A CA 1
ATOM 5047 C C . ALA A 1 667 ? -18.267 3.287 -3.297 1.00 89.06 667 ALA A C 1
ATOM 5049 O O . ALA A 1 667 ? -17.946 4.352 -2.763 1.00 89.06 667 ALA A O 1
ATOM 5050 N N . ASP A 1 668 ? -17.362 2.377 -3.658 1.00 91.25 668 ASP A N 1
ATOM 5051 C CA . ASP A 1 668 ? -15.920 2.519 -3.476 1.00 91.25 668 ASP A CA 1
ATOM 5052 C C . ASP A 1 668 ? -15.384 3.757 -4.216 1.00 91.25 668 ASP A C 1
ATOM 5054 O O . ASP A 1 668 ? -14.547 4.495 -3.688 1.00 91.25 668 ASP A O 1
ATOM 5058 N N . ARG A 1 669 ? -15.917 4.048 -5.415 1.00 92.19 669 ARG A N 1
ATOM 5059 C CA . ARG A 1 669 ? -15.609 5.272 -6.170 1.00 92.19 669 ARG A CA 1
ATOM 5060 C C . ARG A 1 669 ? -15.972 6.515 -5.383 1.00 92.19 669 ARG A C 1
ATOM 5062 O O . ARG A 1 669 ? -15.112 7.384 -5.254 1.00 92.19 669 ARG A O 1
ATOM 5069 N N . LYS A 1 670 ? -17.194 6.599 -4.852 1.00 92.19 670 LYS A N 1
ATOM 5070 C CA . LYS A 1 670 ? -17.658 7.765 -4.089 1.00 92.19 670 LYS A CA 1
ATOM 5071 C C . LYS A 1 670 ? -16.748 8.046 -2.891 1.00 92.19 670 LYS A C 1
ATOM 5073 O O . LYS A 1 670 ? -16.264 9.169 -2.741 1.00 92.19 670 LYS A O 1
ATOM 5078 N N . ILE A 1 671 ? -16.442 7.011 -2.109 1.00 94.38 671 ILE A N 1
ATOM 5079 C CA . ILE A 1 671 ? -15.577 7.098 -0.924 1.00 94.38 671 ILE A CA 1
ATOM 5080 C C . ILE A 1 671 ? -14.172 7.566 -1.308 1.00 94.38 671 ILE A C 1
ATOM 5082 O O . ILE A 1 671 ? -13.674 8.565 -0.790 1.00 94.38 671 ILE A O 1
ATOM 5086 N N . LYS A 1 672 ? -13.520 6.879 -2.252 1.00 95.31 672 LYS A N 1
ATOM 5087 C CA . LYS A 1 672 ? -12.125 7.173 -2.617 1.00 95.31 672 LYS A CA 1
ATOM 5088 C C . LYS A 1 672 ? -11.966 8.531 -3.283 1.00 95.31 672 LYS A C 1
ATOM 5090 O O . LYS A 1 672 ? -10.994 9.226 -2.994 1.00 95.31 672 LYS A O 1
ATOM 5095 N N . TYR A 1 673 ? -12.912 8.927 -4.136 1.00 93.94 673 TYR A N 1
ATOM 5096 C CA . TYR A 1 673 ? -12.910 10.258 -4.747 1.00 93.94 673 TYR A CA 1
ATOM 5097 C C . TYR A 1 673 ? -13.008 11.337 -3.678 1.00 93.94 673 TYR A C 1
ATOM 5099 O O . TYR A 1 673 ? -12.216 12.277 -3.704 1.00 93.94 673 TYR A O 1
ATOM 5107 N N . ARG A 1 674 ? -13.910 11.173 -2.702 1.00 93.94 674 ARG A N 1
ATOM 5108 C CA . ARG A 1 674 ? -14.055 12.114 -1.590 1.00 93.94 674 ARG A CA 1
ATOM 5109 C C . ARG A 1 674 ? -12.791 12.203 -0.738 1.00 93.94 674 ARG A C 1
ATOM 5111 O O . ARG A 1 674 ? -12.326 13.309 -0.488 1.00 93.94 674 ARG A O 1
ATOM 5118 N N . VAL A 1 675 ? -12.190 11.070 -0.371 1.00 95.56 675 VAL A N 1
ATOM 5119 C CA . VAL A 1 675 ? -10.935 11.030 0.403 1.00 95.56 675 VAL A CA 1
ATOM 5120 C C . VAL A 1 675 ? -9.803 11.755 -0.331 1.00 95.56 675 VAL A C 1
ATOM 5122 O O . VAL A 1 675 ? -9.127 12.594 0.262 1.00 95.56 675 VAL A O 1
ATOM 5125 N N . VAL A 1 676 ? -9.594 11.463 -1.621 1.00 94.62 676 VAL A N 1
ATOM 5126 C CA . VAL A 1 676 ? -8.534 12.101 -2.422 1.00 94.62 676 VAL A CA 1
ATOM 5127 C C . VAL A 1 676 ? -8.810 13.593 -2.595 1.00 94.62 676 VAL A C 1
ATOM 5129 O O . VAL A 1 676 ? -7.920 14.405 -2.350 1.00 94.62 676 VAL A O 1
ATOM 5132 N N . ARG A 1 677 ? -10.039 13.968 -2.961 1.00 93.00 677 ARG A N 1
ATOM 5133 C CA . ARG A 1 677 ? -10.457 15.368 -3.097 1.00 93.00 677 ARG A CA 1
ATOM 5134 C C . ARG A 1 677 ? -10.205 16.146 -1.808 1.00 93.00 677 ARG A C 1
ATOM 5136 O O . ARG A 1 677 ? -9.543 17.178 -1.844 1.00 93.00 677 ARG A O 1
ATOM 5143 N N . ASP A 1 678 ? -10.705 15.650 -0.679 1.00 94.50 678 ASP A N 1
ATOM 5144 C CA . ASP A 1 678 ? -10.617 16.350 0.601 1.00 94.50 678 ASP A CA 1
ATOM 5145 C C . ASP A 1 678 ? -9.161 16.461 1.079 1.00 94.50 678 ASP A C 1
ATOM 5147 O O . ASP A 1 678 ? -8.779 17.491 1.634 1.00 94.50 678 ASP A O 1
ATOM 5151 N N . ALA A 1 679 ? -8.321 15.452 0.809 1.00 94.69 679 ALA A N 1
ATOM 5152 C CA . ALA A 1 679 ? -6.892 15.492 1.120 1.00 94.69 679 ALA A CA 1
ATOM 5153 C C . ALA A 1 679 ? -6.171 16.635 0.390 1.00 94.69 679 ALA A C 1
ATOM 5155 O O . ALA A 1 679 ? -5.403 17.381 1.000 1.00 94.69 679 ALA A O 1
ATOM 5156 N N . TRP A 1 680 ? -6.435 16.794 -0.908 1.00 92.56 680 TRP A N 1
ATOM 5157 C CA . TRP A 1 680 ? -5.819 17.840 -1.726 1.00 92.56 680 TRP A CA 1
ATOM 5158 C C . TRP A 1 680 ? -6.433 19.223 -1.499 1.00 92.56 680 TRP A C 1
ATOM 5160 O O . TRP A 1 680 ? -5.704 20.213 -1.473 1.00 92.56 680 TRP A O 1
ATOM 5170 N N . LYS A 1 681 ? -7.740 19.302 -1.224 1.00 90.69 681 LYS A N 1
ATOM 5171 C CA . LYS A 1 681 ? -8.377 20.541 -0.764 1.00 90.69 681 LYS A CA 1
ATOM 5172 C C . LYS A 1 681 ? -7.736 21.026 0.535 1.00 90.69 681 LYS A C 1
ATOM 5174 O O . LYS A 1 681 ? -7.315 22.177 0.621 1.00 90.69 681 LYS A O 1
ATOM 5179 N N . ARG A 1 682 ? -7.545 20.124 1.505 1.00 92.38 682 ARG A N 1
ATOM 5180 C CA . ARG A 1 682 ? -6.854 20.442 2.760 1.00 92.38 682 ARG A CA 1
ATOM 5181 C C . ARG A 1 682 ? -5.416 20.893 2.524 1.00 92.38 682 ARG A C 1
ATOM 5183 O O . ARG A 1 682 ? -4.965 21.841 3.159 1.00 92.38 682 ARG A O 1
ATOM 5190 N N . ALA A 1 683 ? -4.698 20.239 1.614 1.00 91.38 683 ALA A N 1
ATOM 5191 C CA . ALA A 1 683 ? -3.362 20.669 1.221 1.00 91.38 683 ALA A CA 1
ATOM 5192 C C . ALA A 1 683 ? -3.363 22.125 0.717 1.00 91.38 683 ALA A C 1
ATOM 5194 O O . ALA A 1 683 ? -2.448 22.881 1.037 1.00 91.38 683 ALA A O 1
ATOM 5195 N N . SER A 1 684 ? -4.405 22.535 -0.016 1.00 88.50 684 SER A N 1
ATOM 5196 C CA . SER A 1 684 ? -4.517 23.887 -0.582 1.00 88.50 684 SER A CA 1
ATOM 5197 C C . SER A 1 684 ? -4.781 24.914 0.515 1.00 88.50 684 SER A C 1
ATOM 5199 O O . SER A 1 684 ? -4.068 25.909 0.626 1.00 88.50 684 SER A O 1
ATOM 5201 N N . GLU A 1 685 ? -5.727 24.612 1.407 1.00 88.38 685 GLU A N 1
ATOM 5202 C CA . GLU A 1 685 ? -6.042 25.439 2.579 1.00 88.38 685 GLU A CA 1
ATOM 5203 C C . GLU A 1 685 ? -4.809 25.674 3.468 1.00 88.38 685 GLU A C 1
ATOM 5205 O O . GLU A 1 685 ? -4.608 26.774 3.988 1.00 88.38 685 GLU A O 1
ATOM 5210 N N . ARG A 1 686 ? -3.952 24.654 3.633 1.00 87.19 686 ARG A N 1
ATOM 5211 C CA . ARG A 1 686 ? -2.702 24.768 4.402 1.00 87.19 686 ARG A CA 1
ATOM 5212 C C . ARG A 1 686 ? -1.745 25.784 3.795 1.00 87.19 686 ARG A C 1
ATOM 5214 O O . ARG A 1 686 ? -1.155 26.565 4.539 1.00 87.19 686 ARG A O 1
ATOM 5221 N N . LEU A 1 687 ? -1.589 25.773 2.474 1.00 83.19 687 LEU A N 1
ATOM 5222 C CA . LEU A 1 687 ? -0.735 26.732 1.772 1.00 83.19 687 LEU A CA 1
ATOM 5223 C C . LEU A 1 687 ? -1.267 28.157 1.933 1.00 83.19 687 LEU A C 1
ATOM 5225 O O . LEU A 1 687 ? -0.501 29.075 2.220 1.00 83.19 687 LEU A O 1
ATOM 5229 N N . ASP A 1 688 ? -2.586 28.334 1.851 1.00 83.75 688 ASP A N 1
ATOM 5230 C CA . ASP A 1 688 ? -3.216 29.639 2.047 1.00 83.75 688 ASP A CA 1
ATOM 5231 C C . ASP A 1 688 ? -3.094 30.167 3.481 1.00 83.75 688 ASP A C 1
ATOM 5233 O O . ASP A 1 688 ? -2.969 31.381 3.690 1.00 83.75 688 ASP A O 1
ATOM 5237 N N . ALA A 1 689 ? -3.111 29.275 4.472 1.00 84.69 689 ALA A N 1
ATOM 5238 C CA . ALA A 1 689 ? -2.993 29.630 5.880 1.00 84.69 689 ALA A CA 1
ATOM 5239 C C . ALA A 1 689 ? -1.574 30.057 6.293 1.00 84.69 689 ALA A C 1
ATOM 5241 O O . ALA A 1 689 ? -1.421 30.699 7.336 1.00 84.69 689 ALA A O 1
ATOM 5242 N N . GLN A 1 690 ? -0.533 29.735 5.515 1.00 79.50 690 GLN A N 1
ATOM 5243 C CA . GLN A 1 690 ? 0.834 30.110 5.875 1.00 79.50 690 GLN A CA 1
ATOM 5244 C C . GLN A 1 690 ? 0.997 31.646 5.863 1.00 79.50 690 GLN A C 1
ATOM 5246 O O . GLN A 1 690 ? 0.732 32.300 4.844 1.00 79.50 690 GLN A O 1
ATOM 5251 N N . PRO A 1 691 ? 1.422 32.264 6.987 1.00 70.88 691 PRO A N 1
ATOM 5252 C CA . PRO A 1 691 ? 1.637 33.701 7.066 1.00 70.88 691 PRO A CA 1
ATOM 5253 C C . PRO A 1 691 ? 2.841 34.077 6.205 1.00 70.88 691 PRO A C 1
ATOM 5255 O O . PRO A 1 691 ? 3.998 33.989 6.608 1.00 70.88 691 PRO A O 1
ATOM 5258 N N . MET A 1 692 ? 2.553 34.496 4.981 1.00 64.31 692 MET A N 1
ATOM 5259 C CA . MET A 1 692 ? 3.549 35.003 4.053 1.00 64.31 692 MET A CA 1
ATOM 5260 C C . MET A 1 692 ? 4.112 36.315 4.603 1.00 64.31 692 MET A C 1
ATOM 5262 O O . MET A 1 692 ? 3.370 37.280 4.778 1.00 64.31 692 MET A O 1
ATOM 5266 N N . GLY A 1 693 ? 5.422 36.360 4.855 1.00 66.38 693 GLY A N 1
ATOM 5267 C CA . GLY A 1 693 ? 6.141 37.499 5.451 1.00 66.38 693 GLY A CA 1
ATOM 5268 C C . GLY A 1 693 ? 6.140 38.811 4.646 1.00 66.38 693 GLY A C 1
ATOM 5269 O O . GLY A 1 693 ? 6.932 39.702 4.929 1.00 66.38 693 GLY A O 1
ATOM 5270 N N . GLY A 1 694 ? 5.263 38.961 3.655 1.00 63.84 694 GLY A N 1
ATOM 5271 C CA . GLY A 1 694 ? 5.038 40.189 2.901 1.00 63.84 694 GLY A CA 1
ATOM 5272 C C . GLY A 1 694 ? 3.589 40.221 2.427 1.00 63.84 694 GLY A C 1
ATOM 5273 O O . GLY A 1 694 ? 3.112 39.226 1.883 1.00 63.84 694 GLY A O 1
ATOM 5274 N N . GLY A 1 695 ? 2.888 41.335 2.665 1.00 69.75 695 GLY A N 1
ATOM 5275 C CA . GLY A 1 695 ? 1.442 41.528 2.459 1.00 69.75 695 GLY A CA 1
ATOM 5276 C C . GLY A 1 695 ? 0.948 41.444 1.007 1.00 69.75 695 GLY A C 1
ATOM 5277 O O . GLY A 1 695 ? 0.306 42.368 0.522 1.00 69.75 695 GLY A O 1
ATOM 5278 N N . GLY A 1 696 ? 1.253 40.356 0.300 1.00 64.00 696 GLY A N 1
ATOM 5279 C CA . GLY A 1 696 ? 0.786 40.100 -1.057 1.00 64.00 696 GLY A CA 1
ATOM 5280 C C . GLY A 1 696 ? -0.703 39.755 -1.096 1.00 64.00 696 GLY A C 1
ATOM 5281 O O . GLY A 1 696 ? -1.207 39.042 -0.223 1.00 64.00 696 GLY A O 1
ATOM 5282 N N . ASN A 1 697 ? -1.374 40.250 -2.136 1.00 66.12 697 ASN A N 1
ATOM 5283 C CA . ASN A 1 697 ? -2.817 40.161 -2.342 1.00 66.12 697 ASN A CA 1
ATOM 5284 C C . ASN A 1 697 ? -3.324 38.705 -2.371 1.00 66.12 697 ASN A C 1
ATOM 5286 O O . ASN A 1 697 ? -2.663 37.808 -2.899 1.00 66.12 697 ASN A O 1
ATOM 5290 N N . LYS A 1 698 ? -4.516 38.466 -1.806 1.00 67.50 698 LYS A N 1
ATOM 5291 C CA . LYS A 1 698 ? -5.166 37.142 -1.754 1.00 67.50 698 LYS A CA 1
ATOM 5292 C C . LYS A 1 698 ? -5.598 36.647 -3.145 1.00 67.50 698 LYS A C 1
ATOM 5294 O O . LYS A 1 698 ? -5.557 35.450 -3.393 1.00 67.50 698 LYS A O 1
ATOM 5299 N N . GLU A 1 699 ? -5.934 37.559 -4.060 1.00 67.06 699 GLU A N 1
ATOM 5300 C CA . GLU A 1 699 ? -6.408 37.238 -5.419 1.00 67.06 699 GLU A CA 1
ATOM 5301 C C . GLU A 1 699 ? -5.364 36.519 -6.286 1.00 67.06 699 GLU A C 1
ATOM 5303 O O . GLU A 1 699 ? -5.716 35.629 -7.052 1.00 67.06 699 GLU A O 1
ATOM 5308 N N . GLU A 1 700 ? -4.070 36.815 -6.125 1.00 63.47 700 GLU A N 1
ATOM 5309 C CA . GLU A 1 700 ? -3.009 36.127 -6.881 1.00 63.47 700 GLU A CA 1
ATOM 5310 C C . GLU A 1 700 ? -2.818 34.662 -6.444 1.00 63.47 700 GLU A C 1
ATOM 5312 O O . GLU A 1 700 ? -2.212 33.876 -7.172 1.00 63.47 700 GLU A O 1
ATOM 5317 N N . ARG A 1 701 ? -3.330 34.273 -5.265 1.00 59.78 701 ARG A N 1
ATOM 5318 C CA . ARG A 1 701 ? -3.184 32.908 -4.727 1.00 59.78 701 ARG A CA 1
ATOM 5319 C C . ARG A 1 701 ? -4.071 31.895 -5.453 1.00 59.78 701 ARG A C 1
ATOM 5321 O O . ARG A 1 701 ? -3.611 30.791 -5.727 1.00 59.78 701 ARG A O 1
ATOM 5328 N N . GLY A 1 702 ? -5.290 32.290 -5.832 1.00 60.47 702 GLY A N 1
ATOM 5329 C CA . GLY A 1 702 ? -6.285 31.397 -6.445 1.00 60.47 702 GLY A CA 1
ATOM 5330 C C . GLY A 1 702 ? -6.009 31.013 -7.904 1.00 60.47 702 GLY A C 1
ATOM 5331 O O . GLY A 1 702 ? -6.673 30.138 -8.443 1.00 60.47 702 GLY A O 1
ATOM 5332 N N . ALA A 1 703 ? -5.028 31.635 -8.565 1.00 60.41 703 ALA A N 1
ATOM 5333 C CA . ALA A 1 703 ? -4.805 31.431 -9.999 1.00 60.41 703 ALA A CA 1
ATOM 5334 C C . ALA A 1 703 ? -4.102 30.103 -10.358 1.00 60.41 703 ALA A C 1
ATOM 5336 O O . ALA A 1 703 ? -4.159 29.678 -11.511 1.00 60.41 703 ALA A O 1
ATOM 5337 N N . PHE A 1 704 ? -3.412 29.453 -9.412 1.00 58.38 704 PHE A N 1
ATOM 5338 C CA . PHE A 1 704 ? -2.626 28.239 -9.696 1.00 58.38 704 PHE A CA 1
ATOM 5339 C C . PHE A 1 704 ? -3.385 26.935 -9.440 1.00 58.38 704 PHE A C 1
ATOM 5341 O O . PHE A 1 704 ? -3.159 25.948 -10.149 1.00 58.38 704 PHE A O 1
ATOM 5348 N N . LEU A 1 705 ? -4.281 26.943 -8.454 1.00 65.19 705 LEU A N 1
ATOM 5349 C CA . LEU A 1 705 ? -5.085 25.807 -8.024 1.00 65.19 705 LEU A CA 1
ATOM 5350 C C . LEU A 1 705 ? -6.539 26.257 -8.028 1.00 65.19 705 LEU A C 1
ATOM 5352 O O . LEU A 1 705 ? -7.031 26.826 -7.060 1.00 65.19 705 LEU A O 1
ATOM 5356 N N . ASP A 1 706 ? -7.188 26.060 -9.166 1.00 70.81 706 ASP A N 1
ATOM 5357 C CA . ASP A 1 706 ? -8.610 26.332 -9.300 1.00 70.81 706 ASP A CA 1
ATOM 5358 C C . ASP A 1 706 ? -9.371 25.364 -8.383 1.00 70.81 706 ASP A C 1
ATOM 5360 O O . ASP A 1 706 ? -9.313 24.154 -8.597 1.00 70.81 706 ASP A O 1
ATOM 5364 N N . GLU A 1 707 ? -10.048 25.864 -7.346 1.00 72.44 707 GLU A N 1
ATOM 5365 C CA . GLU A 1 707 ? -10.844 25.023 -6.438 1.00 72.44 707 GLU A CA 1
ATOM 5366 C C . GLU A 1 707 ? -11.889 24.197 -7.203 1.00 72.44 707 GLU A C 1
ATOM 5368 O O . GLU A 1 707 ? -12.159 23.051 -6.831 1.00 72.44 707 GLU A O 1
ATOM 5373 N N . SER A 1 708 ? -12.369 24.707 -8.346 1.00 74.62 708 SER A N 1
ATOM 5374 C CA . SER A 1 708 ? -13.314 23.992 -9.205 1.00 74.62 708 SER A CA 1
ATOM 5375 C C . SER A 1 708 ? -12.744 22.682 -9.764 1.00 74.62 708 SER A C 1
ATOM 5377 O O . SER A 1 708 ? -13.492 21.752 -10.073 1.00 74.62 708 SER A O 1
ATOM 5379 N N . MET A 1 709 ? -11.414 22.554 -9.830 1.00 75.69 709 MET A N 1
ATOM 5380 C CA . MET A 1 709 ? -10.729 21.311 -10.178 1.00 75.69 709 MET A CA 1
ATOM 5381 C C . MET A 1 709 ? -11.056 20.208 -9.168 1.00 75.69 709 MET A C 1
ATOM 5383 O O . MET A 1 709 ? -11.358 19.082 -9.562 1.00 75.69 709 MET A O 1
ATOM 5387 N N . PHE A 1 710 ? -11.044 20.522 -7.872 1.00 81.44 710 PHE A N 1
ATOM 5388 C CA . PHE A 1 710 ? -11.404 19.565 -6.828 1.00 81.44 710 PHE A CA 1
ATOM 5389 C C . PHE A 1 710 ? -12.916 19.347 -6.774 1.00 81.44 710 PHE A C 1
ATOM 5391 O O . PHE A 1 710 ? -13.361 18.215 -6.576 1.00 81.44 710 PHE A O 1
ATOM 5398 N N . ASP A 1 711 ? -13.708 20.386 -7.030 1.00 80.25 711 ASP A N 1
ATOM 5399 C CA . ASP A 1 711 ? -15.165 20.256 -7.092 1.00 80.25 711 ASP A CA 1
ATOM 5400 C C . ASP A 1 711 ? -15.608 19.355 -8.252 1.00 80.25 711 ASP A C 1
ATOM 5402 O O . ASP A 1 711 ? -16.566 18.598 -8.107 1.00 80.25 711 ASP A O 1
ATOM 5406 N N . SER A 1 712 ? -14.858 19.322 -9.361 1.00 78.69 712 SER A N 1
ATOM 5407 C CA . SER A 1 712 ? -15.121 18.422 -10.494 1.00 78.69 712 SER A CA 1
ATOM 5408 C C . SER A 1 712 ? -15.023 16.930 -10.139 1.00 78.69 712 SER A C 1
ATOM 5410 O O . SER A 1 712 ? -15.631 16.090 -10.808 1.00 78.69 712 SER A O 1
ATOM 5412 N N . LEU A 1 713 ? -14.311 16.587 -9.056 1.00 78.00 713 LEU A N 1
ATOM 5413 C CA . LEU A 1 713 ? -14.266 15.226 -8.512 1.00 78.00 713 LEU A CA 1
ATOM 5414 C C . LEU A 1 713 ? -15.568 14.850 -7.779 1.00 78.00 713 LEU A C 1
ATOM 5416 O O . LEU A 1 713 ? -15.811 13.671 -7.528 1.00 78.00 713 LEU A O 1
ATOM 5420 N N . SER A 1 714 ? -16.428 15.821 -7.456 1.00 75.31 714 SER A N 1
ATOM 5421 C CA . SER A 1 714 ? -17.741 15.618 -6.838 1.00 75.31 714 SER A CA 1
ATOM 5422 C C . SER A 1 714 ? -18.831 15.521 -7.911 1.00 75.31 714 SER A C 1
ATOM 5424 O O . SER A 1 714 ? -19.511 16.487 -8.239 1.00 75.31 714 SER A O 1
ATOM 5426 N N . ARG A 1 715 ? -19.003 14.333 -8.503 1.00 66.25 715 ARG A N 1
ATOM 5427 C CA . ARG A 1 715 ? -19.997 14.114 -9.575 1.00 66.25 715 ARG A CA 1
ATOM 5428 C C . ARG A 1 715 ? -21.461 14.194 -9.120 1.00 66.25 715 ARG A C 1
ATOM 5430 O O . ARG A 1 715 ? -22.329 14.410 -9.960 1.00 66.25 715 ARG A O 1
ATOM 5437 N N . ASP A 1 716 ? -21.737 14.052 -7.826 1.00 69.56 716 ASP A N 1
ATOM 5438 C CA . ASP A 1 716 ? -23.102 13.836 -7.322 1.00 69.56 716 ASP A CA 1
ATOM 5439 C C . ASP A 1 716 ? -23.865 15.133 -6.982 1.00 69.56 716 ASP A C 1
ATOM 5441 O O . ASP A 1 716 ? -24.938 15.075 -6.389 1.00 69.56 716 ASP A O 1
ATOM 5445 N N . GLY A 1 717 ? -23.336 16.314 -7.331 1.00 64.06 717 GLY A N 1
ATOM 5446 C CA . GLY A 1 717 ? -23.935 17.596 -6.920 1.00 64.06 717 GLY A CA 1
ATOM 5447 C C . GLY A 1 717 ? -23.827 17.863 -5.412 1.00 64.06 717 GLY A C 1
ATOM 5448 O O . GLY A 1 717 ? -24.475 18.762 -4.891 1.00 64.06 717 GLY A O 1
ATOM 5449 N N . ASP A 1 718 ? -22.985 17.091 -4.724 1.00 65.88 718 ASP A N 1
ATOM 5450 C CA . ASP A 1 718 ? -22.753 17.109 -3.277 1.00 65.88 718 ASP A CA 1
ATOM 5451 C C . ASP A 1 718 ? -21.656 18.123 -2.876 1.00 65.88 718 ASP A C 1
ATOM 5453 O O . ASP A 1 718 ? -20.961 17.947 -1.871 1.00 65.88 718 ASP A O 1
ATOM 5457 N N . SER A 1 719 ? -21.457 19.184 -3.669 1.00 64.25 719 SER A N 1
ATOM 5458 C CA . SER A 1 719 ? -20.410 20.196 -3.437 1.00 64.25 719 SER A CA 1
ATOM 5459 C C . SER A 1 719 ? -20.543 20.898 -2.081 1.00 64.25 719 SER A C 1
ATOM 5461 O O . SER A 1 719 ? -19.542 21.346 -1.528 1.00 64.25 719 SER A O 1
ATOM 5463 N N . ASP A 1 720 ? -21.756 20.932 -1.524 1.00 71.62 720 ASP A N 1
ATOM 5464 C CA . ASP A 1 720 ? -22.060 21.569 -0.240 1.00 71.62 720 ASP A CA 1
ATOM 5465 C C . ASP A 1 720 ? -21.789 20.668 0.976 1.00 71.62 720 ASP A C 1
ATOM 5467 O O . ASP A 1 720 ? -21.928 21.112 2.119 1.00 71.62 720 ASP A O 1
ATOM 5471 N N . GLN A 1 721 ? -21.392 19.405 0.782 1.00 77.00 721 GLN A N 1
ATOM 5472 C CA . GLN A 1 721 ? -21.074 18.555 1.924 1.00 77.00 721 GLN A CA 1
ATOM 5473 C C . GLN A 1 721 ? -19.776 18.992 2.605 1.00 77.00 721 GLN A C 1
ATOM 5475 O O . GLN A 1 721 ? -18.739 19.183 1.966 1.00 77.00 721 GLN A O 1
ATOM 5480 N N . ALA A 1 722 ? -19.825 19.072 3.937 1.00 86.44 722 ALA A N 1
ATOM 5481 C CA . ALA A 1 722 ? -18.652 19.301 4.767 1.00 86.44 722 ALA A CA 1
ATOM 5482 C C . ALA A 1 722 ? -17.529 18.301 4.431 1.00 86.44 722 ALA A C 1
ATOM 5484 O O . ALA A 1 722 ? -17.781 17.150 4.051 1.00 86.44 722 ALA A O 1
ATOM 5485 N N . SER A 1 723 ? -16.278 18.749 4.571 1.00 88.56 723 SER A N 1
ATOM 5486 C CA . SER A 1 723 ? -15.110 17.877 4.420 1.00 88.56 723 SER A CA 1
ATOM 5487 C C . SER A 1 723 ? -15.268 16.639 5.304 1.00 88.56 723 SER A C 1
ATOM 5489 O O . SER A 1 723 ? -15.642 16.755 6.468 1.00 88.56 723 SER A O 1
ATOM 5491 N N . SER A 1 724 ? -14.956 15.465 4.756 1.00 91.88 724 SER A N 1
ATOM 5492 C CA . SER A 1 724 ? -14.901 14.221 5.532 1.00 91.88 724 SER A CA 1
ATOM 5493 C C . SER A 1 724 ? -13.706 14.174 6.486 1.00 91.88 724 SER A C 1
ATOM 5495 O O . SER A 1 724 ? -13.619 13.274 7.311 1.00 91.88 724 SER A O 1
ATOM 5497 N N . LEU A 1 725 ? -12.749 15.099 6.360 1.00 95.38 725 LEU A N 1
ATOM 5498 C CA . LEU A 1 725 ? -11.515 15.075 7.132 1.00 95.38 725 LEU A CA 1
ATOM 5499 C C . LEU A 1 725 ? -11.677 15.776 8.477 1.00 95.38 725 LEU A C 1
ATOM 5501 O O . LEU A 1 725 ? -11.792 17.001 8.558 1.00 95.38 725 LEU A O 1
ATOM 5505 N N . GLU A 1 726 ? -11.563 14.989 9.536 1.00 95.81 726 GLU A N 1
ATOM 5506 C CA . GLU A 1 726 ? -11.478 15.447 10.914 1.00 95.81 726 GLU A CA 1
ATOM 5507 C C . GLU A 1 726 ? -10.016 15.484 11.353 1.00 95.81 726 GLU A C 1
ATOM 5509 O O . GLU A 1 726 ? -9.238 14.576 11.060 1.00 95.81 726 GLU A O 1
ATOM 5514 N N . ARG A 1 727 ? -9.606 16.536 12.063 1.00 95.00 727 ARG A N 1
ATOM 5515 C CA . ARG A 1 727 ? -8.232 16.627 12.569 1.00 95.00 727 ARG A CA 1
ATOM 5516 C C . ARG A 1 727 ? -8.012 15.580 13.667 1.00 95.00 727 ARG A C 1
ATOM 5518 O O . ARG A 1 727 ? -8.844 15.434 14.565 1.00 95.00 727 ARG A O 1
ATOM 5525 N N . LEU A 1 728 ? -6.883 14.877 13.610 1.00 91.94 728 LEU A N 1
ATOM 5526 C CA . LEU A 1 728 ? -6.424 14.012 14.693 1.00 91.94 728 LEU A CA 1
ATOM 5527 C C . LEU A 1 728 ? -5.630 14.841 15.706 1.00 91.94 728 LEU A C 1
ATOM 5529 O O . LEU A 1 728 ? -4.651 15.507 15.361 1.00 91.94 728 LEU A O 1
ATOM 5533 N N . GLU A 1 729 ? -6.058 14.803 16.965 1.00 88.06 729 GLU A N 1
ATOM 5534 C CA . GLU A 1 729 ? -5.323 15.402 18.077 1.00 88.06 729 GLU A CA 1
ATOM 5535 C C . GLU A 1 729 ? -4.210 14.458 18.532 1.00 88.06 729 GLU A C 1
ATOM 5537 O O . GLU A 1 729 ? -4.355 13.671 19.463 1.00 88.06 729 GLU A O 1
ATOM 5542 N N . CYS A 1 730 ? -3.074 14.549 17.854 1.00 76.75 730 CYS A N 1
ATOM 5543 C CA . CYS A 1 730 ? -1.840 13.890 18.246 1.00 76.75 730 CYS A CA 1
ATOM 5544 C C . CYS A 1 730 ? -1.284 14.538 19.532 1.00 76.75 730 CYS A C 1
ATOM 5546 O O . CYS A 1 730 ? -0.528 15.512 19.468 1.00 76.75 730 CYS A O 1
ATOM 5548 N N . LYS A 1 731 ? -1.710 14.052 20.708 1.00 68.38 731 LYS A N 1
ATOM 5549 C CA . LYS A 1 731 ? -1.172 14.491 22.009 1.00 68.38 731 LYS A CA 1
ATOM 5550 C C . LYS A 1 731 ? 0.270 13.993 22.136 1.00 68.38 731 LYS A C 1
ATOM 5552 O O . LYS A 1 731 ? 0.549 12.824 21.900 1.00 68.38 731 LYS A O 1
ATOM 5557 N N . ASN A 1 732 ? 1.176 14.920 22.425 1.00 54.69 732 ASN A N 1
ATOM 5558 C CA . ASN A 1 732 ? 2.616 14.823 22.179 1.00 54.69 732 ASN A CA 1
ATOM 5559 C C . ASN A 1 732 ? 3.426 14.866 23.471 1.00 54.69 732 ASN A C 1
ATOM 5561 O O . ASN A 1 732 ? 2.916 15.470 24.441 1.00 54.69 732 ASN A O 1
#

Solvent-accessible surface area (backbone atoms only — not comparable to full-atom values): 42558 Å² total; per-residue (Å²): 130,89,83,75,84,86,78,85,87,53,73,72,56,48,48,55,45,44,48,52,48,43,54,53,42,52,60,43,58,80,53,79,77,84,86,87,85,79,90,62,69,67,65,59,63,62,66,75,53,68,98,45,76,66,47,54,52,53,50,53,46,51,55,48,24,52,52,23,50,60,46,28,80,72,22,41,65,34,11,50,54,18,34,62,39,34,52,57,56,53,60,64,39,66,76,69,76,82,69,82,83,80,82,84,89,85,81,98,64,89,72,76,86,68,80,85,75,61,78,69,57,60,71,59,45,35,52,49,36,51,51,30,23,54,21,26,46,69,45,37,38,34,75,61,17,44,60,34,40,53,57,27,51,79,63,47,85,49,69,67,61,33,35,53,44,36,45,53,41,16,54,40,30,44,51,60,65,37,19,62,65,12,19,55,33,11,47,52,27,34,62,72,59,67,66,97,72,97,51,84,73,45,59,64,41,49,53,53,29,53,51,20,25,55,51,18,24,31,19,35,38,55,62,65,57,40,49,70,59,23,27,44,52,40,44,55,100,55,100,61,87,63,56,64,61,36,42,44,53,28,20,51,44,45,24,41,73,68,74,46,57,65,57,36,55,51,42,48,48,55,63,54,69,75,51,70,72,82,79,62,82,57,74,58,52,63,66,50,45,49,48,49,43,45,46,48,61,80,54,72,85,60,86,74,68,64,81,86,71,90,70,87,71,80,70,53,46,68,57,56,49,51,35,61,55,48,53,47,72,35,65,85,52,67,49,74,49,51,43,46,40,25,51,50,50,31,46,49,51,54,59,50,79,52,93,84,49,74,65,56,94,38,53,64,60,67,47,58,40,52,67,74,80,68,47,95,76,68,61,66,94,60,94,75,61,95,68,49,66,72,41,62,80,69,60,77,82,66,88,65,83,62,80,58,44,29,32,38,32,58,32,46,50,85,56,29,39,68,49,42,74,29,49,54,69,55,48,50,49,53,52,52,51,34,50,51,52,50,52,41,63,71,67,72,54,80,67,62,77,87,61,33,79,83,62,66,84,70,65,66,52,24,33,42,26,48,58,81,75,61,58,41,59,62,95,49,14,44,48,37,38,40,38,37,33,38,34,44,70,54,90,52,38,26,38,37,77,50,33,38,33,40,35,44,68,57,64,62,75,78,61,77,83,66,80,78,71,84,78,75,91,76,96,70,79,87,75,89,71,94,80,67,80,55,80,72,60,65,88,75,55,76,67,67,58,78,45,48,81,70,41,48,75,43,50,42,66,61,55,35,37,61,49,64,50,69,72,64,83,81,52,95,67,83,73,81,71,66,90,85,54,49,45,65,59,41,49,54,47,44,50,51,53,54,26,54,61,58,48,54,73,58,58,85,66,55,71,73,76,61,67,79,58,54,70,67,53,55,52,47,51,52,42,40,43,54,40,48,34,73,60,40,60,56,37,55,32,27,38,34,28,38,40,33,50,87,77,48,46,51,28,58,74,51,39,34,57,69,47,85,67,73,59,87,50,72,68,51,32,54,45,40,41,49,53,54,37,45,40,53,50,49,28,50,54,53,62,71,66,52,84,63,96,58,95,68,69,72,75,74,63,54,67,65,61,54,66,65,64,51,50,54,54,47,80,80,77,57,75,84,58,74,72,50,63,43,78,43,81,59,84,127

Sequence (732 aa):
MPERPFRPERPLLALAMALAVAIAALARGWLSCGPGPGRRGFHRWAEALSPGQRSALVRARIQRGMRLSEEAGRNVTAAEEACAVWERVLSSTKTATTTATTTEEDGGGDPPSSPQRVVLAPGVRSLCETLYASCLVRVGRDAEALSVYDSCLEGASDPLAAAGSRLARARCLQRLLEYSSAADEYLRVSESLHRPGESESDAAAAALEKEARSGAAACILRSSWDVGLARRVLVPDRAGAPDDEALLLSSCLGYIETGRPGGVSEALGSVLGAGNPSDRGAPAFLLYRWIAGVLGQLHRGRAIGPPPGGGGHGTNPEELFGELVRINTSPLDDPDLVRLDDKIELHYLLTAPHEGLPPPDYWPEGLVLPDSASKPGQRATGPEKRSDVPAAIGTAGHSGKGPLLWISKSRAGYGSHGNRILTFAEANEEVENALLVREHNQAGNEPPAKDRIDRVERAEPYLLQRMVEPLLLLSGYKFSLRIYVVYFSSSEAYISSEGLVKLASTPLVVSVSGEENETGGHTGEPTAVLGRDVRTDPSMHMTNSGREAAMRQEDLGCLWRALDGEDNSSSGSSGAFEKGRSSTELWENIRRVAADTLMVRYPKRISGLDGELDSGVLERKERWRGRREELGIPKILGLDFVVEAHRLQPWLVEVNRFPGLEPRDDADRKIKYRVVRDAWKRASERLDAQPMGGGGNKEERGAFLDESMFDSLSRDGDSDQASSLERLECKN

pLDDT: mean 77.0, std 18.02, range [23.59, 98.12]

Organism: NCBI:txid183589

Foldseek 3Di:
DDDDDDDDDDPVVCLLVVLVVVLLVVVVVVVPDDDDDDDPSVVVVLVPFDDDPVSVVLVVLLVLLVVLLSCLVQALVSLVVSLVSLCVSLVLAVPPPPPPPDDDDDDDDDDDPPPDGGHDDLSSNLSSLLSNLSSCQSLFVLVVSLVSLVVSLVSDPDLLSNLVSLLSNLVSCVLLVVLVVSLVSLLVSLVSLDDPDDDPVNVSSVVSNQSSLQSNLLSCCLPQVPLVVNLCSLPPPDPDDGDLLSQLVSLLSVCLQPVDNVSNLVSCCVQVVPDPVVVVPDLQVPLSLLLVLLNCQQPVPDDPDQRPDDPCPPDPLVSVLVSLLVLLVGSLAQSLCLLQQFPVSLVCLQCPDDPPDHRDPQAFDKDKFPPPPPDVPPPPPDPDDPPCPLVVLPPPPDPAPEFWKKWKFARGGQALRPIAIDTSVRLVVRVVLRVVLVVCVVVVDDPDPVVCPPRHPDPRMIMIGTDFPDFDADVQWFWKKWWKKKDFLPLWIWTFLKTKIKTFLDGFDQDDPDPCPVDDDDPDDDDDDPRDYGPGDSVSDDSTNSSHPSIDIDIVVSVQCVQQVVPVPPDVPPPDPPPPGHPVVLVVLVLVVVLVSVLSSDPPCPVPPCVPPDPVSVVSSVSSSVSSNSSLSIHMKIWMWTAYRPPRRTHTDGIHSNPPLDADDDRSLQRSLLSSLLSVVVSLVVSLPPPRPDPDDPVSSCSSPPNVSSVSSVPPPVSVDDRSIDIRDNDD

Radius of gyration: 28.86 Å; Cα contacts (8 Å, |Δi|>4): 898; chains: 1; bounding box: 69×97×81 Å